Protein AF-0000000079572012 (afdb_homodimer)

Secondary structure (DSSP, 8-state):
----HHHHHHHHHHS--SSS-HHHHHHHHHHHHHHTT-EEEEE-SSTT--EEEEEES-SSPEEEEEE-------GGG-SS-TTS-EEETTEEESTTTTTTHHHHHHHHHHHHHHHTS----S-EEEEEES-GGGTSHHHHT--GGGS--SS-EEE--SSTT-BB-EE-EEEEEEEEEE-B--BTT-GGGSB-HHHHHHHHHHHHHH-----EETTTEE-EEEEEEEEE-S-TTB--SEEEEEEEEEE-TTS-HHHHHHHHHHHH-TTEEEEEEEEE--EE--TT-HHHHHHHHHHHHTT---PBPPPBSS--THHHHHHHS-SSSS---EEE--SS-GGGTTSTT-EEEHHHHHHHHHHHHHHHHHHH-TT--TT-/----HHHHHHHHHHS--SSS-HHHHHHHHHHHHHHTT-EEEEE-SSTT--EEEEEESSSSPEEEEEE-------GGG-SS-TTS-EEETTEEESTTTTTTHHHHHHHHHHHHHHHTS----S-EEEEEES-GGGTSHHHHT--GGGS--SS-EEE--SSTT-BB-EE-EEEEEEEEEE-B--BTT-GGGSB-HHHHHHHHHHHHHH-----EETTTEE-EEEEEEEEE-S-TTB--SEEEEEEEEEE-TTS-HHHHHHHHHHHH-TTEEEEEEEEE--EE--TT-HHHHHHHHHHHHTT---PBPPPBSS--THHHHHHHS-SSSS---EEE--SS-GGGTTSTT-EEEHHHHHHHHHHHHHHHHHHH-TT--TT-

Nearest PDB structures (foldseek):
  7rsf-assembly1_B  TM=7.146E-01  e=9.941E-35  Escherichia coli str. K-12 substr. MG1655
  4ppz-assembly1_A  TM=7.597E-01  e=2.375E-30  Neisseria meningitidis MC58
  7lgp-assembly1_A  TM=7.497E-01  e=2.101E-30  Shigella flexneri 2a str. 301
  3ct9-assembly1_B  TM=7.356E-01  e=4.022E-28  Bacteroides thetaiotaomicron VPI-5482
  3ct9-assembly1_A  TM=7.035E-01  e=1.640E-27  Bacteroides thetaiotaomicron VPI-5482

Radius of gyration: 33.79 Å; Cα contacts (8 Å, |Δi|>4): 2043; chains: 2; bounding box: 50×104×69 Å

InterPro domains:
  IPR001261 ArgE/DapE/ACY1/CPG2/YscS, conserved site [PS00759] (97-135)
  IPR002933 Peptidase M20 [PF01546] (64-364)
  IPR011650 Peptidase M20, dimerisation domain [PF07687] (166-266)
  IPR036264 Bacterial exopeptidase dimerisation domain [SSF55031] (168-267)
  IPR050072 Peptidase M20A family, bacterial cell wall biosynthesis [PTHR43808] (4-369)

Organism: NCBI:txid1891644

Structure (mmCIF, N/CA/C/O backbone):
data_AF-0000000079572012-model_v1
#
loop_
_entity.id
_entity.type
_entity.pdbx_description
1 polymer 'M20/M25/M40 family metallo-hydrolase'
#
loop_
_atom_site.group_PDB
_atom_site.id
_atom_site.type_symbol
_atom_site.label_atom_id
_atom_site.label_alt_id
_atom_site.label_comp_id
_atom_site.label_asym_id
_atom_site.label_entity_id
_atom_site.label_seq_id
_atom_site.pdbx_PDB_ins_code
_atom_site.Cartn_x
_atom_site.Cartn_y
_atom_site.Cartn_z
_atom_site.occupancy
_atom_site.B_iso_or_equiv
_atom_site.auth_seq_id
_atom_site.auth_comp_id
_atom_site.auth_asym_id
_atom_site.auth_atom_id
_atom_site.pdbx_PDB_model_num
ATOM 1 N N . MET A 1 1 ? 21.859 42.938 5.273 1 50.53 1 MET A N 1
ATOM 2 C CA . MET A 1 1 ? 21.109 43.281 4.066 1 50.53 1 MET A CA 1
ATOM 3 C C . MET A 1 1 ? 19.688 42.719 4.148 1 50.53 1 MET A C 1
ATOM 5 O O . MET A 1 1 ? 19.453 41.656 4.707 1 50.53 1 MET A O 1
ATOM 9 N N . ALA A 1 2 ? 18.734 43.594 3.842 1 71.25 2 ALA A N 1
ATOM 10 C CA . ALA A 1 2 ? 17.312 43.25 3.957 1 71.25 2 ALA A CA 1
ATOM 11 C C . ALA A 1 2 ? 16.953 42.125 2.998 1 71.25 2 ALA A C 1
ATOM 13 O O . ALA A 1 2 ? 17.281 42.156 1.811 1 71.25 2 ALA A O 1
ATOM 14 N N . VAL A 1 3 ? 16.594 40.938 3.553 1 88.5 3 VAL A N 1
ATOM 15 C CA . VAL A 1 3 ? 16.25 39.781 2.736 1 88.5 3 VAL A CA 1
ATOM 16 C C . VAL A 1 3 ? 14.883 40 2.09 1 88.5 3 VAL A C 1
ATOM 18 O O . VAL A 1 3 ? 13.922 40.375 2.764 1 88.5 3 VAL A O 1
ATOM 21 N N . ASP A 1 4 ? 14.836 39.969 0.801 1 96.81 4 ASP A N 1
ATOM 22 C CA . ASP A 1 4 ? 13.57 40.031 0.081 1 96.81 4 ASP A CA 1
ATOM 23 C C . ASP A 1 4 ? 12.703 38.812 0.362 1 96.81 4 ASP A C 1
ATOM 25 O O . ASP A 1 4 ? 13.156 37.688 0.217 1 96.81 4 ASP A O 1
ATOM 29 N N . VAL A 1 5 ? 11.5 39.094 0.766 1 98.5 5 VAL A N 1
ATOM 30 C CA . VAL A 1 5 ? 10.648 38.031 1.245 1 98.5 5 VAL A CA 1
ATOM 31 C C . VAL A 1 5 ? 10.359 37.031 0.105 1 98.5 5 VAL A C 1
ATOM 33 O O . VAL A 1 5 ? 10.25 35.844 0.326 1 98.5 5 VAL A O 1
ATOM 36 N N . VAL A 1 6 ? 10.227 37.5 -1.101 1 98.62 6 VAL A N 1
ATOM 37 C CA . VAL A 1 6 ? 9.953 36.656 -2.254 1 98.62 6 VAL A CA 1
ATOM 38 C C . VAL A 1 6 ? 11.164 35.781 -2.541 1 98.62 6 VAL A C 1
ATOM 40 O O . VAL A 1 6 ? 11.016 34.594 -2.848 1 98.62 6 VAL A O 1
ATOM 43 N N . GLU A 1 7 ? 12.32 36.344 -2.432 1 98.12 7 GLU A N 1
ATOM 44 C CA . GLU A 1 7 ? 13.555 35.562 -2.615 1 98.12 7 GLU A CA 1
ATOM 45 C C . GLU A 1 7 ? 13.703 34.5 -1.547 1 98.12 7 GLU A C 1
ATOM 47 O O . GLU A 1 7 ? 14.078 33.344 -1.852 1 98.12 7 GLU A O 1
ATOM 52 N N . LEU A 1 8 ? 13.422 34.844 -0.359 1 98.62 8 LEU A N 1
ATOM 53 C CA . LEU A 1 8 ? 13.539 33.875 0.726 1 98.62 8 LEU A CA 1
ATOM 54 C C . LEU A 1 8 ? 12.555 32.75 0.535 1 98.62 8 LEU A C 1
ATOM 56 O O . LEU A 1 8 ? 12.906 31.578 0.714 1 98.62 8 LEU A O 1
ATOM 60 N N . LEU A 1 9 ? 11.289 33.125 0.203 1 98.81 9 LEU A N 1
ATOM 61 C CA . LEU A 1 9 ? 10.297 32.062 -0.032 1 98.81 9 LEU A CA 1
ATOM 62 C C . LEU A 1 9 ? 10.75 31.125 -1.14 1 98.81 9 LEU A C 1
ATOM 64 O O . LEU A 1 9 ? 10.594 29.906 -1.022 1 98.81 9 LEU A O 1
ATOM 68 N N . SER A 1 10 ? 11.305 31.672 -2.201 1 98.62 10 SER A N 1
ATOM 69 C CA . SER A 1 10 ? 11.797 30.859 -3.311 1 98.62 10 SER A CA 1
ATOM 70 C C . SER A 1 10 ? 12.891 29.906 -2.852 1 98.62 10 SER A C 1
ATOM 72 O O . SER A 1 10 ? 12.922 28.734 -3.266 1 98.62 10 SER A O 1
ATOM 74 N N . GLU A 1 11 ? 13.758 30.375 -1.994 1 98.31 11 GLU A N 1
ATOM 75 C CA . GLU A 1 11 ? 14.812 29.531 -1.436 1 98.31 11 GLU A CA 1
ATOM 76 C C . GLU A 1 11 ? 14.227 28.406 -0.6 1 98.31 11 GLU A C 1
ATOM 78 O O . GLU A 1 11 ? 14.68 27.266 -0.689 1 98.31 11 GLU A O 1
ATOM 83 N N . LEU A 1 12 ? 13.25 28.75 0.186 1 98.75 12 LEU A N 1
ATOM 84 C CA . LEU A 1 12 ? 12.648 27.766 1.068 1 98.75 12 LEU A CA 1
ATOM 85 C C . LEU A 1 12 ? 11.914 26.688 0.265 1 98.75 12 LEU A C 1
ATOM 87 O O . LEU A 1 12 ? 11.961 25.516 0.614 1 98.75 12 LEU A O 1
ATOM 91 N N . ILE A 1 13 ? 11.258 27.078 -0.828 1 98.69 13 ILE A N 1
ATOM 92 C CA . ILE A 1 13 ? 10.508 26.156 -1.677 1 98.69 13 ILE A CA 1
ATOM 93 C C . ILE A 1 13 ? 11.469 25.219 -2.393 1 98.69 13 ILE A C 1
ATOM 95 O O . ILE A 1 13 ? 11.164 24.047 -2.602 1 98.69 13 ILE A O 1
ATOM 99 N N . ALA A 1 14 ? 12.633 25.656 -2.701 1 98.44 14 ALA A N 1
ATOM 100 C CA . ALA A 1 14 ? 13.609 24.891 -3.473 1 98.44 14 ALA A CA 1
ATOM 101 C C . ALA A 1 14 ? 14.086 23.672 -2.693 1 98.44 14 ALA A C 1
ATOM 103 O O . ALA A 1 14 ? 14.57 22.703 -3.283 1 98.44 14 ALA A O 1
ATOM 104 N N . ALA A 1 15 ? 13.938 23.719 -1.351 1 97.62 15 ALA A N 1
ATOM 105 C CA . ALA A 1 15 ? 14.328 22.594 -0.517 1 97.62 15 ALA A CA 1
ATOM 106 C C . ALA A 1 15 ? 13.203 21.578 -0.409 1 97.62 15 ALA A C 1
ATOM 108 O O . ALA A 1 15 ? 12.102 21.906 0.039 1 97.62 15 ALA A O 1
ATOM 109 N N . ASP A 1 16 ? 13.484 20.375 -0.89 1 97 16 ASP A N 1
ATOM 110 C CA . ASP A 1 16 ? 12.539 19.281 -0.707 1 97 16 ASP A CA 1
ATOM 111 C C . ASP A 1 16 ? 12.578 18.75 0.726 1 97 16 ASP A C 1
ATOM 113 O O . ASP A 1 16 ? 13.484 18 1.089 1 97 16 ASP A O 1
ATOM 117 N N . THR A 1 17 ? 11.562 19.125 1.509 1 98.31 17 THR A N 1
ATOM 118 C CA . THR A 1 17 ? 11.539 18.75 2.918 1 98.31 17 THR A CA 1
ATOM 119 C C . THR A 1 17 ? 10.406 17.766 3.197 1 98.31 17 THR A C 1
ATOM 121 O O . THR A 1 17 ? 9.773 17.828 4.254 1 98.31 17 THR A O 1
ATOM 124 N N . VAL A 1 18 ? 10 16.922 2.281 1 97.62 18 VAL A N 1
ATOM 125 C CA . VAL A 1 18 ? 9.047 15.836 2.498 1 97.62 18 VAL A CA 1
ATOM 126 C C . VAL A 1 18 ? 9.641 14.812 3.461 1 97.62 18 VAL A C 1
ATOM 128 O O . VAL A 1 18 ? 10.312 13.867 3.035 1 97.62 18 VAL A O 1
ATOM 131 N N . GLY A 1 19 ? 9.375 14.977 4.68 1 93.5 19 GLY A N 1
ATOM 132 C CA . GLY A 1 19 ? 9.844 14.047 5.699 1 93.5 19 GLY A CA 1
ATOM 133 C C . GLY A 1 19 ? 11.352 14.062 5.883 1 93.5 19 GLY A C 1
ATOM 134 O O . GLY A 1 19 ? 11.938 13.078 6.332 1 93.5 19 GLY A O 1
ATOM 135 N N . LYS A 1 20 ? 11.992 15.094 5.547 1 96.31 20 LYS A N 1
ATOM 136 C CA . LYS A 1 20 ? 13.445 15.203 5.625 1 96.31 20 LYS A CA 1
ATOM 137 C C . LYS A 1 20 ? 13.898 16.641 5.383 1 96.31 20 LYS A C 1
ATOM 139 O O . LYS A 1 20 ? 13.094 17.5 5.008 1 96.31 20 LYS A O 1
ATOM 144 N N . GLY A 1 21 ? 15.156 16.969 5.672 1 96.75 21 GLY A N 1
ATOM 145 C CA . GLY A 1 21 ? 15.852 18.125 5.145 1 96.75 21 GLY A CA 1
ATOM 146 C C . GLY A 1 21 ? 15.492 19.422 5.859 1 96.75 21 GLY A C 1
ATOM 147 O O . GLY A 1 21 ? 15.953 20.5 5.473 1 96.75 21 GLY A O 1
ATOM 148 N N . GLU A 1 22 ? 14.711 19.406 6.934 1 98.19 22 GLU A N 1
ATOM 149 C CA . GLU A 1 22 ? 14.289 20.625 7.613 1 98.19 22 GLU A CA 1
ATOM 150 C C . GLU A 1 22 ? 15.484 21.359 8.227 1 98.19 22 GLU A C 1
ATOM 152 O O . GLU A 1 22 ? 15.445 22.578 8.414 1 98.19 22 GLU A O 1
ATOM 157 N N . ARG A 1 23 ? 16.578 20.656 8.523 1 98.19 23 ARG A N 1
ATOM 158 C CA . ARG A 1 23 ? 17.75 21.281 9.109 1 98.19 23 ARG A CA 1
ATOM 159 C C . ARG A 1 23 ? 18.281 22.391 8.227 1 98.19 23 ARG A C 1
ATOM 161 O O . ARG A 1 23 ? 18.609 23.484 8.711 1 98.19 23 ARG A O 1
ATOM 168 N N . GLU A 1 24 ? 18.391 22.125 6.965 1 98.06 24 GLU A N 1
ATOM 169 C CA . GLU A 1 24 ? 18.938 23.109 6.035 1 98.06 24 GLU A CA 1
ATOM 170 C C . GLU A 1 24 ? 18.125 24.406 6.078 1 98.06 24 GLU A C 1
ATOM 172 O O . GLU A 1 24 ? 18.703 25.5 6.059 1 98.06 24 GLU A O 1
ATOM 177 N N . LEU A 1 25 ? 16.844 24.297 6.141 1 98.56 25 LEU A N 1
ATOM 178 C CA . LEU A 1 25 ? 15.977 25.469 6.203 1 98.56 25 LEU A CA 1
ATOM 179 C C . LEU A 1 25 ? 16.109 26.172 7.555 1 98.56 25 LEU A C 1
ATOM 181 O O . LEU A 1 25 ? 16.125 27.391 7.617 1 98.56 25 LEU A O 1
ATOM 185 N N . SER A 1 26 ? 16.156 25.375 8.602 1 98.69 26 SER A N 1
ATOM 186 C CA . SER A 1 26 ? 16.375 25.938 9.93 1 98.69 26 SER A CA 1
ATOM 187 C C . SER A 1 26 ? 17.656 26.75 9.977 1 98.69 26 SER A C 1
ATOM 189 O O . SER A 1 26 ? 17.672 27.859 10.516 1 98.69 26 SER A O 1
ATOM 191 N N . GLU A 1 27 ? 18.703 26.203 9.422 1 98.69 27 GLU A N 1
ATOM 192 C CA . GLU A 1 27 ? 20 26.875 9.422 1 98.69 27 GLU A CA 1
ATOM 193 C C . GLU A 1 27 ? 19.953 28.172 8.609 1 98.69 27 GLU A C 1
ATOM 195 O O . GLU A 1 27 ? 20.547 29.172 8.992 1 98.69 27 GLU A O 1
ATOM 200 N N . ARG A 1 28 ? 19.297 28.109 7.496 1 98.56 28 ARG A N 1
ATOM 201 C CA . ARG A 1 28 ? 19.172 29.312 6.668 1 98.56 28 ARG A CA 1
ATOM 202 C C . ARG A 1 28 ? 18.422 30.406 7.418 1 98.56 28 ARG A C 1
ATOM 204 O O . ARG A 1 28 ? 18.859 31.562 7.422 1 98.56 28 ARG A O 1
ATOM 211 N N . CYS A 1 29 ? 17.328 30.094 8.055 1 98.81 29 CYS A N 1
ATOM 212 C CA . CYS A 1 29 ? 16.562 31.047 8.836 1 98.81 29 CYS A CA 1
ATOM 213 C C . CYS A 1 29 ? 17.359 31.516 10.055 1 98.81 29 CYS A C 1
ATOM 215 O O . CYS A 1 29 ? 17.312 32.688 10.406 1 98.81 29 CYS A O 1
ATOM 217 N N . GLN A 1 30 ? 18.062 30.562 10.648 1 98.69 30 GLN A N 1
ATOM 218 C CA . GLN A 1 30 ? 18.922 30.891 11.781 1 98.69 30 GLN A CA 1
ATOM 219 C C . GLN A 1 30 ? 19.938 31.969 11.414 1 98.69 30 GLN A C 1
ATOM 221 O O . GLN A 1 30 ? 20.141 32.938 12.164 1 98.69 30 GLN A O 1
ATOM 226 N N . ALA A 1 31 ? 20.594 31.781 10.297 1 98.5 31 ALA A N 1
ATOM 227 C CA . ALA A 1 31 ? 21.594 32.719 9.844 1 98.5 31 ALA A CA 1
ATOM 228 C C . ALA A 1 31 ? 21.016 34.125 9.719 1 98.5 31 ALA A C 1
ATOM 230 O O . ALA A 1 31 ? 21.641 35.125 10.141 1 98.5 31 ALA A O 1
ATOM 231 N N . ILE A 1 32 ? 19.828 34.25 9.156 1 98.38 32 ILE A N 1
ATOM 232 C CA . ILE A 1 32 ? 19.172 35.531 8.969 1 98.38 32 ILE A CA 1
ATOM 233 C C . ILE A 1 32 ? 18.875 36.188 10.32 1 98.38 32 ILE A C 1
ATOM 235 O O . ILE A 1 32 ? 19.172 37.344 10.547 1 98.38 32 ILE A O 1
ATOM 239 N N . LEU A 1 33 ? 18.297 35.375 11.227 1 98.06 33 LEU A N 1
ATOM 240 C CA . LEU A 1 33 ? 17.844 35.906 12.516 1 98.06 33 LEU A CA 1
ATOM 241 C C . LEU A 1 33 ? 19.031 36.219 13.414 1 98.06 33 LEU A C 1
ATOM 243 O O . LEU A 1 33 ? 19.016 37.219 14.141 1 98.06 33 LEU A O 1
ATOM 247 N N . THR A 1 34 ? 20.047 35.375 13.367 1 97.25 34 THR A N 1
ATOM 248 C CA . THR A 1 34 ? 21.25 35.625 14.148 1 97.25 34 THR A CA 1
ATOM 249 C C . THR A 1 34 ? 21.938 36.906 13.68 1 97.25 34 THR A C 1
ATOM 251 O O . THR A 1 34 ? 22.406 37.688 14.5 1 97.25 34 THR A O 1
ATOM 254 N N . GLU A 1 35 ? 22.078 37.031 12.406 1 96.5 35 GLU A N 1
ATOM 255 C CA . GLU A 1 35 ? 22.672 38.25 11.852 1 96.5 35 GLU A CA 1
ATOM 256 C C . GLU A 1 35 ? 21.906 39.5 12.297 1 96.5 35 GLU A C 1
ATOM 258 O O . GLU A 1 35 ? 22.5 40.562 12.492 1 96.5 35 GLU A O 1
ATOM 263 N N . ALA A 1 36 ? 20.641 39.344 12.555 1 95.38 36 ALA A N 1
ATOM 264 C CA . ALA A 1 36 ? 19.781 40.469 12.969 1 95.38 36 ALA A CA 1
ATOM 265 C C . ALA A 1 36 ? 19.891 40.719 14.469 1 95.38 36 ALA A C 1
ATOM 267 O O . ALA A 1 36 ? 19.297 41.656 15 1 95.38 36 ALA A O 1
ATOM 268 N N . GLY A 1 37 ? 20.562 39.875 15.203 1 93.69 37 GLY A N 1
ATOM 269 C CA . GLY A 1 37 ? 20.844 40.125 16.609 1 93.69 37 GLY A CA 1
ATOM 270 C C . GLY A 1 37 ? 20.109 39.188 17.547 1 93.69 37 GLY A C 1
ATOM 271 O O . GLY A 1 37 ? 20.156 39.344 18.766 1 93.69 37 GLY A O 1
ATOM 272 N N . MET A 1 38 ? 19.453 38.188 17.047 1 95.88 38 MET A N 1
ATOM 273 C CA . MET A 1 38 ? 18.75 37.219 17.906 1 95.88 38 MET A CA 1
ATOM 274 C C . MET A 1 38 ? 19.688 36.125 18.406 1 95.88 38 MET A C 1
ATOM 276 O O . MET A 1 38 ? 20.609 35.719 17.688 1 95.88 38 MET A O 1
ATOM 280 N N . GLN A 1 39 ? 19.391 35.719 19.609 1 96.12 39 GLN A N 1
ATOM 281 C CA . GLN A 1 39 ? 20 34.469 20.078 1 96.12 39 GLN A CA 1
ATOM 282 C C . GLN A 1 39 ? 19.25 33.25 19.531 1 96.12 39 GLN A C 1
ATOM 284 O O . GLN A 1 39 ? 18.016 33.219 19.562 1 96.12 39 GLN A O 1
ATOM 289 N N . SER A 1 40 ? 20.016 32.375 18.953 1 97.5 40 SER A N 1
ATOM 290 C CA . SER A 1 40 ? 19.328 31.266 18.281 1 97.5 40 SER A CA 1
ATOM 291 C C . SER A 1 40 ? 20 29.922 18.594 1 97.5 40 SER A C 1
ATOM 293 O O . SER A 1 40 ? 21.188 29.891 18.906 1 97.5 40 SER A O 1
ATOM 295 N N . SER A 1 41 ? 19.25 28.891 18.562 1 97.88 41 SER A N 1
ATOM 296 C CA . SER A 1 41 ? 19.734 27.531 18.734 1 97.88 41 SER A CA 1
ATOM 297 C C . SER A 1 41 ? 18.906 26.547 17.891 1 97.88 41 SER A C 1
ATOM 299 O O . SER A 1 41 ? 17.734 26.797 17.609 1 97.88 41 SER A O 1
ATOM 301 N N . LEU A 1 42 ? 19.562 25.516 17.469 1 98.19 42 LEU A N 1
ATOM 302 C CA . LEU A 1 42 ? 18.875 24.406 16.812 1 98.19 42 LEU A CA 1
ATOM 303 C C . LEU A 1 42 ? 18.453 23.344 17.828 1 98.19 42 LEU A C 1
ATOM 305 O O . LEU A 1 42 ? 19.203 23.031 18.75 1 98.19 42 LEU A O 1
ATOM 309 N N . VAL A 1 43 ? 17.25 22.922 17.688 1 98.19 43 VAL A N 1
ATOM 310 C CA . VAL A 1 43 ? 16.719 21.875 18.547 1 98.19 43 VAL A CA 1
ATOM 311 C C . VAL A 1 43 ? 16.578 20.578 17.75 1 98.19 43 VAL A C 1
ATOM 313 O O . VAL A 1 43 ? 15.93 20.562 16.688 1 98.19 43 VAL A O 1
ATOM 316 N N . GLU A 1 44 ? 17.109 19.516 18.219 1 95 44 GLU A N 1
ATOM 317 C CA . GLU A 1 44 ? 17.109 18.25 17.5 1 95 44 GLU A CA 1
ATOM 318 C C . GLU A 1 44 ? 15.742 17.578 17.547 1 95 44 GLU A C 1
ATOM 320 O O . GLU A 1 44 ? 15.062 17.609 18.578 1 95 44 GLU A O 1
ATOM 325 N N . PHE A 1 45 ? 15.195 17.031 16.516 1 96.06 45 PHE A N 1
ATOM 326 C CA . PHE A 1 45 ? 14.039 16.156 16.375 1 96.06 45 PHE A CA 1
ATOM 327 C C . PHE A 1 45 ? 14.453 14.797 15.836 1 96.06 45 PHE A C 1
ATOM 329 O O . PHE A 1 45 ? 14.539 13.828 16.594 1 96.06 45 PHE A O 1
ATOM 336 N N . GLU A 1 46 ? 14.898 14.672 14.664 1 97 46 GLU A N 1
ATOM 337 C CA . GLU A 1 46 ? 15.539 13.562 13.969 1 97 46 GLU A CA 1
ATOM 338 C C . GLU A 1 46 ? 16.75 14.031 13.164 1 97 46 GLU A C 1
ATOM 340 O O . GLU A 1 46 ? 16.891 15.227 12.891 1 97 46 GLU A O 1
ATOM 345 N N . PRO A 1 47 ? 17.672 13.047 12.82 1 96.94 47 PRO A N 1
ATOM 346 C CA . PRO A 1 47 ? 18.812 13.461 12.016 1 96.94 47 PRO A CA 1
ATOM 347 C C . PRO A 1 47 ? 18.422 14.195 10.742 1 96.94 47 PRO A C 1
ATOM 349 O O . PRO A 1 47 ? 17.688 13.641 9.914 1 96.94 47 PRO A O 1
ATOM 352 N N . GLY A 1 48 ? 18.859 15.375 10.617 1 97.69 48 GLY A N 1
ATOM 353 C CA . GLY A 1 48 ? 18.594 16.156 9.422 1 97.69 48 GLY A CA 1
ATOM 354 C C . GLY A 1 48 ? 17.281 16.922 9.484 1 97.69 48 GLY A C 1
ATOM 355 O O . GLY A 1 48 ? 16.875 17.562 8.516 1 97.69 48 GLY A O 1
ATOM 356 N N . ARG A 1 49 ? 16.625 16.844 10.633 1 98.25 49 ARG A N 1
ATOM 357 C CA . ARG A 1 49 ? 15.32 17.484 10.789 1 98.25 49 ARG A CA 1
ATOM 358 C C . ARG A 1 49 ? 15.289 18.359 12.039 1 98.25 49 ARG A C 1
ATOM 360 O O . ARG A 1 49 ? 14.352 18.266 12.836 1 98.25 49 ARG A O 1
ATOM 367 N N . GLU A 1 50 ? 16.312 19.172 12.258 1 98 50 GLU A N 1
ATOM 368 C CA . GLU A 1 50 ? 16.438 20.078 13.398 1 98 50 GLU A CA 1
ATOM 369 C C . GLU A 1 50 ? 15.445 21.234 13.297 1 98 50 GLU A C 1
ATOM 371 O O . GLU A 1 50 ? 15.102 21.656 12.195 1 98 50 GLU A O 1
ATOM 376 N N . GLN A 1 51 ? 15.016 21.641 14.43 1 98.69 51 GLN A N 1
ATOM 377 C CA . GLN A 1 51 ? 14.102 22.766 14.586 1 98.69 51 GLN A CA 1
ATOM 378 C C . GLN A 1 51 ? 14.844 24.016 15.047 1 98.69 51 GLN A C 1
ATOM 380 O O . GLN A 1 51 ? 16.031 23.953 15.414 1 98.69 51 GLN A O 1
ATOM 385 N N . LEU A 1 52 ? 14.297 25.234 14.898 1 98.88 52 LEU A N 1
ATOM 386 C CA . LEU A 1 52 ? 14.969 26.484 15.227 1 98.88 52 LEU A CA 1
ATOM 387 C C . LEU A 1 52 ? 14.219 27.234 16.328 1 98.88 52 LEU A C 1
ATOM 389 O O . LEU A 1 52 ? 13 27.375 16.25 1 98.88 52 LEU A O 1
ATOM 393 N N . VAL A 1 53 ? 14.883 27.609 17.344 1 98.81 53 VAL A N 1
ATOM 394 C CA . VAL A 1 53 ? 14.391 28.562 18.328 1 98.81 53 VAL A CA 1
ATOM 395 C C . VAL A 1 53 ? 15.289 29.797 18.344 1 98.81 53 VAL A C 1
ATOM 397 O O . VAL A 1 53 ? 16.516 29.688 18.469 1 98.81 53 VAL A O 1
ATOM 400 N N . ALA A 1 54 ? 14.75 30.984 18.188 1 98.5 54 ALA A N 1
ATOM 401 C CA . ALA A 1 54 ? 15.469 32.25 18.234 1 98.5 54 ALA A CA 1
ATOM 402 C C . ALA A 1 54 ? 14.734 33.25 19.109 1 98.5 54 ALA A C 1
ATOM 404 O O . ALA A 1 54 ? 13.508 33.344 19.094 1 98.5 54 ALA A O 1
ATOM 405 N N . THR A 1 55 ? 15.453 34 19.844 1 96.38 55 THR A N 1
ATOM 406 C CA . THR A 1 55 ? 14.82 34.906 20.781 1 96.38 55 THR A CA 1
ATOM 407 C C . THR A 1 55 ? 15.562 36.25 20.812 1 96.38 55 THR A C 1
ATOM 409 O O . THR A 1 55 ? 16.75 36.312 20.5 1 96.38 55 THR A O 1
ATOM 412 N N . VAL A 1 56 ? 14.828 37.281 21.156 1 94.25 56 VAL A N 1
ATOM 413 C CA . VAL A 1 56 ? 15.398 38.594 21.469 1 94.25 56 VAL A CA 1
ATOM 414 C C . VAL A 1 56 ? 14.523 39.281 22.5 1 94.25 56 VAL A C 1
ATOM 416 O O . VAL A 1 56 ? 13.305 39.094 22.547 1 94.25 56 VAL A O 1
ATOM 419 N N . GLY A 1 57 ? 15.125 40.031 23.375 1 90.5 57 GLY A N 1
ATOM 420 C CA . GLY A 1 57 ? 14.383 40.875 24.297 1 90.5 57 GLY A CA 1
ATOM 421 C C . GLY A 1 57 ? 13.969 40.125 25.562 1 90.5 57 GLY A C 1
ATOM 422 O O . GLY A 1 57 ? 14.734 39.312 26.094 1 90.5 57 GLY A O 1
ATOM 423 N N . GLY A 1 58 ? 12.734 40.406 26.062 1 86.56 58 GLY A N 1
ATOM 424 C CA . GLY A 1 58 ? 12.289 40 27.391 1 86.56 58 GLY A CA 1
ATOM 425 C C . GLY A 1 58 ? 11.898 38.562 27.484 1 86.56 58 GLY A C 1
ATOM 426 O O . GLY A 1 58 ? 12.148 37.781 26.578 1 86.56 58 GLY A O 1
ATOM 427 N N . ASP A 1 59 ? 11.234 38.281 28.688 1 88.31 59 ASP A N 1
ATOM 428 C CA . ASP A 1 59 ? 11.102 36.875 29.078 1 88.31 59 ASP A CA 1
ATOM 429 C C . ASP A 1 59 ? 9.711 36.344 28.734 1 88.31 59 ASP A C 1
ATOM 431 O O . ASP A 1 59 ? 9.477 35.125 28.781 1 88.31 59 ASP A O 1
ATOM 435 N N . GLU A 1 60 ? 8.742 37.094 28.422 1 93.19 60 GLU A N 1
ATOM 436 C CA . GLU A 1 60 ? 7.414 36.656 28 1 93.19 60 GLU A CA 1
ATOM 437 C C . GLU A 1 60 ? 7.137 37.094 26.547 1 93.19 60 GLU A C 1
ATOM 439 O O . GLU A 1 60 ? 6.223 37.875 26.281 1 93.19 60 GLU A O 1
ATOM 444 N N . PRO A 1 61 ? 7.879 36.438 25.719 1 96.06 61 PRO A N 1
ATOM 445 C CA . PRO A 1 61 ? 7.902 36.906 24.328 1 96.06 61 PRO A CA 1
ATOM 446 C C . PRO A 1 61 ? 6.641 36.531 23.547 1 96.06 61 PRO A C 1
ATOM 448 O O . PRO A 1 61 ? 5.984 35.531 23.875 1 96.06 61 PRO A O 1
ATOM 451 N N . LEU A 1 62 ? 6.281 37.406 22.578 1 97.19 62 LEU A N 1
ATOM 452 C CA . LEU A 1 62 ? 5.449 36.938 21.484 1 97.19 62 LEU A CA 1
ATOM 453 C C . LEU A 1 62 ? 6.184 35.875 20.656 1 97.19 62 LEU A C 1
ATOM 455 O O . LEU A 1 62 ? 7.27 36.156 20.125 1 97.19 62 LEU A O 1
ATOM 459 N N . THR A 1 63 ? 5.605 34.719 20.609 1 98.62 63 THR A N 1
ATOM 460 C CA . THR A 1 63 ? 6.199 33.656 19.812 1 98.62 63 THR A CA 1
ATOM 461 C C . THR A 1 63 ? 5.547 33.562 18.438 1 98.62 63 THR A C 1
ATOM 463 O O . THR A 1 63 ? 4.32 33.531 18.328 1 98.62 63 THR A O 1
ATOM 466 N N . LEU A 1 64 ? 6.312 33.656 17.375 1 98.88 64 LEU A N 1
ATOM 467 C CA . LEU A 1 64 ? 5.871 33.375 16.016 1 98.88 64 LEU A CA 1
ATOM 468 C C . LEU A 1 64 ? 6.395 32 15.562 1 98.88 64 LEU A C 1
ATOM 470 O O . LEU A 1 64 ? 7.551 31.672 15.812 1 98.88 64 LEU A O 1
ATOM 474 N N . THR A 1 65 ? 5.492 31.219 14.906 1 98.94 65 THR A N 1
ATOM 475 C CA . THR A 1 65 ? 5.914 29.875 14.547 1 98.94 65 THR A CA 1
ATOM 476 C C . THR A 1 65 ? 5.438 29.516 13.141 1 98.94 65 THR A C 1
ATOM 478 O O . THR A 1 65 ? 4.52 30.141 12.609 1 98.94 65 THR A O 1
ATOM 481 N N . GLY A 1 66 ? 6.051 28.547 12.57 1 98.88 66 GLY A N 1
ATOM 482 C CA . GLY A 1 66 ? 5.738 27.875 11.328 1 98.88 66 GLY A CA 1
ATOM 483 C C . GLY A 1 66 ? 6.512 26.578 11.141 1 98.88 66 GLY A C 1
ATOM 484 O O . GLY A 1 66 ? 7.539 26.359 11.797 1 98.88 66 GLY A O 1
ATOM 485 N N . HIS A 1 67 ? 6 25.703 10.312 1 98.88 67 HIS A N 1
ATOM 486 C CA . HIS A 1 67 ? 6.707 24.453 10.094 1 98.88 67 HIS A CA 1
ATOM 487 C C . HIS A 1 67 ? 7.418 24.438 8.75 1 98.88 67 HIS A C 1
ATOM 489 O O . HIS A 1 67 ? 7.031 25.172 7.832 1 98.88 67 HIS A O 1
ATOM 495 N N . LEU A 1 68 ? 8.43 23.578 8.688 1 98.81 68 LEU A N 1
ATOM 496 C CA . LEU A 1 68 ? 9.336 23.625 7.547 1 98.81 68 LEU A CA 1
ATOM 497 C C . LEU A 1 68 ? 9.109 22.422 6.629 1 98.81 68 LEU A C 1
ATOM 499 O O . LEU A 1 68 ? 9.586 22.406 5.492 1 98.81 68 LEU A O 1
ATOM 503 N N . ASP A 1 69 ? 8.414 21.375 7.105 1 98.75 69 ASP A N 1
ATOM 504 C CA . ASP A 1 69 ? 8.148 20.203 6.289 1 98.75 69 ASP A CA 1
ATOM 505 C C . ASP A 1 69 ? 6.949 20.422 5.371 1 98.75 69 ASP A C 1
ATOM 507 O O . ASP A 1 69 ? 6.148 21.328 5.594 1 98.75 69 ASP A O 1
ATOM 511 N N . VAL A 1 70 ? 6.93 19.656 4.301 1 98.56 70 VAL A N 1
ATOM 512 C CA . VAL A 1 70 ? 5.812 19.672 3.361 1 98.56 70 VAL A CA 1
ATOM 513 C C . VAL A 1 70 ? 5.336 18.25 3.096 1 98.56 70 VAL A C 1
ATOM 515 O O . VAL A 1 70 ? 5.98 17.281 3.516 1 98.56 70 VAL A O 1
ATOM 518 N N . VAL A 1 71 ? 4.184 18.078 2.486 1 98.5 71 VAL A N 1
ATOM 519 C CA . VAL A 1 71 ? 3.629 16.766 2.17 1 98.5 71 VAL A CA 1
ATOM 520 C C . VAL A 1 71 ? 4.164 16.297 0.82 1 98.5 71 VAL A C 1
ATOM 522 O O . VAL A 1 71 ? 4.68 17.094 0.035 1 98.5 71 VAL A O 1
ATOM 525 N N . PRO A 1 72 ? 4.051 15.008 0.543 1 97.56 72 PRO A N 1
ATOM 526 C CA . PRO A 1 72 ? 4.562 14.461 -0.714 1 97.56 72 PRO A CA 1
ATOM 527 C C . PRO A 1 72 ? 3.875 15.055 -1.941 1 97.56 72 PRO A C 1
ATOM 529 O O . PRO A 1 72 ? 2.787 15.625 -1.827 1 97.56 72 PRO A O 1
ATOM 532 N N . VAL A 1 73 ? 4.578 14.938 -3.07 1 95.81 73 VAL A N 1
ATOM 533 C CA . VAL A 1 73 ? 4.07 15.445 -4.34 1 95.81 73 VAL A CA 1
ATOM 534 C C . VAL A 1 73 ? 4.02 14.32 -5.367 1 95.81 73 VAL A C 1
ATOM 536 O O . VAL A 1 73 ? 4.863 13.414 -5.352 1 95.81 73 VAL A O 1
ATOM 539 N N . ASN A 1 74 ? 2.984 14.344 -6.098 1 94 74 ASN A N 1
ATOM 540 C CA . ASN A 1 74 ? 2.992 13.617 -7.363 1 94 74 ASN A CA 1
ATOM 541 C C . ASN A 1 74 ? 3.367 14.531 -8.531 1 94 74 ASN A C 1
ATOM 543 O O . ASN A 1 74 ? 2.539 15.312 -9 1 94 74 ASN A O 1
ATOM 547 N N . ARG A 1 75 ? 4.551 14.352 -9.016 1 94.75 75 ARG A N 1
ATOM 548 C CA . ARG A 1 75 ? 5.109 15.273 -10 1 94.75 75 ARG A CA 1
ATOM 549 C C . ARG A 1 75 ? 4.277 15.289 -11.273 1 94.75 75 ARG A C 1
ATOM 551 O O . ARG A 1 75 ? 4.184 16.312 -11.945 1 94.75 75 ARG A O 1
ATOM 558 N N . ASP A 1 76 ? 3.631 14.258 -11.547 1 92.75 76 ASP A N 1
ATOM 559 C CA . ASP A 1 76 ? 2.854 14.148 -12.773 1 92.75 76 ASP A CA 1
ATOM 560 C C . ASP A 1 76 ? 1.662 15.102 -12.758 1 92.75 76 ASP A C 1
ATOM 562 O O . ASP A 1 76 ? 1.109 15.43 -13.812 1 92.75 76 ASP A O 1
ATOM 566 N N . ASP A 1 77 ? 1.299 15.531 -11.586 1 94.81 77 ASP A N 1
ATOM 567 C CA . ASP A 1 77 ? 0.135 16.406 -11.445 1 94.81 77 ASP A CA 1
ATOM 568 C C . ASP A 1 77 ? 0.539 17.875 -11.508 1 94.81 77 ASP A C 1
ATOM 570 O O . ASP A 1 77 ? -0.318 18.766 -11.477 1 94.81 77 ASP A O 1
ATOM 574 N N . TRP A 1 78 ? 1.816 18.156 -11.57 1 97.25 78 TRP A N 1
ATOM 575 C CA . TRP A 1 78 ? 2.326 19.531 -11.531 1 97.25 78 TRP A CA 1
ATOM 576 C C . TRP A 1 78 ? 2.68 20.016 -12.93 1 97.25 78 TRP A C 1
ATOM 578 O O . TRP A 1 78 ? 3.145 19.234 -13.766 1 97.25 78 TRP A O 1
ATOM 588 N N . ASN A 1 79 ? 2.424 21.266 -13.141 1 97.38 79 ASN A N 1
ATOM 589 C CA . ASN A 1 79 ? 2.756 21.891 -14.414 1 97.38 79 ASN A CA 1
ATOM 590 C C . ASN A 1 79 ? 4.25 22.188 -14.523 1 97.38 79 ASN A C 1
ATOM 592 O O . ASN A 1 79 ? 4.777 22.344 -15.625 1 97.38 79 ASN A O 1
ATOM 596 N N . SER A 1 80 ? 4.852 22.375 -13.398 1 96.88 80 SER A N 1
ATOM 597 C CA . SER A 1 80 ? 6.285 22.609 -13.273 1 96.88 80 SER A CA 1
ATOM 598 C C . SER A 1 80 ? 6.859 21.875 -12.062 1 96.88 80 SER A C 1
ATOM 600 O O . SER A 1 80 ? 6.117 21.266 -11.297 1 96.88 80 SER A O 1
ATOM 602 N N . ASP A 1 81 ? 8.164 21.906 -11.969 1 98.06 81 ASP A N 1
ATOM 603 C CA . ASP A 1 81 ? 8.797 21.25 -10.828 1 98.06 81 ASP A CA 1
ATOM 604 C C . ASP A 1 81 ? 8.289 21.812 -9.508 1 98.06 81 ASP A C 1
ATOM 606 O O . ASP A 1 81 ? 8.406 23.016 -9.266 1 98.06 81 ASP A O 1
ATOM 610 N N . PRO A 1 82 ? 7.723 20.984 -8.672 1 98.5 82 PRO A N 1
ATOM 611 C CA . PRO A 1 82 ? 7.141 21.453 -7.414 1 98.5 82 PRO A CA 1
ATOM 612 C C . PRO A 1 82 ? 8.164 22.141 -6.512 1 98.5 82 PRO A C 1
ATOM 614 O O . PRO A 1 82 ? 7.797 22.906 -5.617 1 98.5 82 PRO A O 1
ATOM 617 N N . PHE A 1 83 ? 9.438 21.922 -6.699 1 98.5 83 PHE A N 1
ATOM 618 C CA . PHE A 1 83 ? 10.469 22.438 -5.812 1 98.5 83 PHE A CA 1
ATOM 619 C C . PHE A 1 83 ? 11.312 23.5 -6.523 1 98.5 83 PHE A C 1
ATOM 621 O O . PHE A 1 83 ? 12.469 23.719 -6.16 1 98.5 83 PHE A O 1
ATOM 628 N N . GLU A 1 84 ? 10.781 24.047 -7.512 1 98.25 84 GLU A N 1
ATOM 629 C CA . GLU A 1 84 ? 11.266 25.234 -8.188 1 98.25 84 GLU A CA 1
ATOM 630 C C . GLU A 1 84 ? 10.18 26.312 -8.266 1 98.25 84 GLU A C 1
ATOM 632 O O . GLU A 1 84 ? 9.281 26.234 -9.109 1 98.25 84 GLU A O 1
ATOM 637 N N . ALA A 1 85 ? 10.359 27.328 -7.449 1 98.31 85 ALA A N 1
ATOM 638 C CA . ALA A 1 85 ? 9.352 28.375 -7.391 1 98.31 85 ALA A CA 1
ATOM 639 C C . ALA A 1 85 ? 9.203 29.078 -8.742 1 98.31 85 ALA A C 1
ATOM 641 O O . ALA A 1 85 ? 10.203 29.359 -9.406 1 98.31 85 ALA A O 1
ATOM 642 N N . THR A 1 86 ? 8.055 29.234 -9.117 1 98.25 86 THR A N 1
ATOM 643 C CA . THR A 1 86 ? 7.75 30.031 -10.305 1 98.25 86 THR A CA 1
ATOM 644 C C . THR A 1 86 ? 6.797 31.172 -9.961 1 98.25 86 THR A C 1
ATOM 646 O O . THR A 1 86 ? 5.941 31.031 -9.086 1 98.25 86 THR A O 1
ATOM 649 N N . ILE A 1 87 ? 7.004 32.281 -10.602 1 97.81 87 ILE A N 1
ATOM 650 C CA . ILE A 1 87 ? 6.145 33.438 -10.367 1 97.81 87 ILE A CA 1
ATOM 651 C C . ILE A 1 87 ? 5.402 33.812 -11.648 1 97.81 87 ILE A C 1
ATOM 653 O O . ILE A 1 87 ? 6.016 33.969 -12.711 1 97.81 87 ILE A O 1
ATOM 657 N N . ASP A 1 88 ? 4.188 33.844 -11.562 1 97.75 88 ASP A N 1
ATOM 658 C CA . ASP A 1 88 ? 3.301 34.281 -12.633 1 97.75 88 ASP A CA 1
ATOM 659 C C . ASP A 1 88 ? 2.305 35.312 -12.102 1 97.75 88 ASP A C 1
ATOM 661 O O . ASP A 1 88 ? 1.28 34.969 -11.523 1 97.75 88 ASP A O 1
ATOM 665 N N . GLY A 1 89 ? 2.584 36.656 -12.422 1 97.69 89 GLY A N 1
ATOM 666 C CA . GLY A 1 89 ? 1.762 37.688 -11.836 1 97.69 89 GLY A CA 1
ATOM 667 C C . GLY A 1 89 ? 1.834 37.719 -10.328 1 97.69 89 GLY A C 1
ATOM 668 O O . GLY A 1 89 ? 2.914 37.906 -9.75 1 97.69 89 GLY A O 1
ATOM 669 N N . ASP A 1 90 ? 0.711 37.469 -9.672 1 98.5 90 ASP A N 1
ATOM 670 C CA . ASP A 1 90 ? 0.624 37.562 -8.219 1 98.5 90 ASP A CA 1
ATOM 671 C C . ASP A 1 90 ? 0.757 36.156 -7.574 1 98.5 90 ASP A C 1
ATOM 673 O O . ASP A 1 90 ? 0.612 36.031 -6.355 1 98.5 90 ASP A O 1
ATOM 677 N N . LYS A 1 91 ? 1.028 35.188 -8.438 1 98.56 91 LYS A N 1
ATOM 678 C CA . LYS A 1 91 ? 1.062 33.812 -7.895 1 98.56 91 LYS A CA 1
ATOM 679 C C . LYS A 1 91 ? 2.484 33.281 -7.887 1 98.56 91 LYS A C 1
ATOM 681 O O . LYS A 1 91 ? 3.137 33.188 -8.93 1 98.56 91 LYS A O 1
ATOM 686 N N . LEU A 1 92 ? 2.951 33 -6.773 1 98.75 92 LEU A N 1
ATOM 687 C CA . LEU A 1 92 ? 4.176 32.219 -6.605 1 98.75 92 LEU A CA 1
ATOM 688 C C . LEU A 1 92 ? 3.859 30.75 -6.336 1 98.75 92 LEU A C 1
ATOM 690 O O . LEU A 1 92 ? 3.225 30.422 -5.332 1 98.75 92 LEU A O 1
ATOM 694 N N . THR A 1 93 ? 4.312 29.922 -7.289 1 98.75 93 THR A N 1
ATOM 695 C CA . THR A 1 93 ? 3.9 28.516 -7.273 1 98.75 93 THR A CA 1
ATOM 696 C C . THR A 1 93 ? 5.051 27.625 -6.82 1 98.75 93 THR A C 1
ATOM 698 O O . THR A 1 93 ? 6.195 27.828 -7.23 1 98.75 93 THR A O 1
ATOM 701 N N . GLY A 1 94 ? 4.742 26.672 -6.008 1 98.81 94 GLY A N 1
ATOM 702 C CA . GLY A 1 94 ? 5.648 25.656 -5.504 1 98.81 94 GLY A CA 1
ATOM 703 C C . GLY A 1 94 ? 5.113 24.938 -4.285 1 98.81 94 GLY A C 1
ATOM 704 O O . GLY A 1 94 ? 4.234 25.438 -3.586 1 98.81 94 GLY A O 1
ATOM 705 N N . ARG A 1 95 ? 5.605 23.703 -4.07 1 98.75 95 ARG A N 1
ATOM 706 C CA . ARG A 1 95 ? 5.18 22.984 -2.875 1 98.75 95 ARG A CA 1
ATOM 707 C C . ARG A 1 95 ? 5.609 23.719 -1.609 1 98.75 95 ARG A C 1
ATOM 709 O O . ARG A 1 95 ? 6.789 24.016 -1.426 1 98.75 95 ARG A O 1
ATOM 716 N N . GLY A 1 96 ? 4.672 24.031 -0.753 1 98.56 96 GLY A N 1
ATOM 717 C CA . GLY A 1 96 ? 4.918 24.797 0.463 1 98.56 96 GLY A CA 1
ATOM 718 C C . GLY A 1 96 ? 4.637 26.281 0.307 1 98.56 96 GLY A C 1
ATOM 719 O O . GLY A 1 96 ? 4.672 27.031 1.284 1 98.56 96 GLY A O 1
ATOM 720 N N . ALA A 1 97 ? 4.289 26.703 -0.883 1 98.81 97 ALA A N 1
ATOM 721 C CA . ALA A 1 97 ? 4.043 28.125 -1.12 1 98.81 97 ALA A CA 1
ATOM 722 C C . ALA A 1 97 ? 2.932 28.656 -0.213 1 98.81 97 ALA A C 1
ATOM 724 O O . ALA A 1 97 ? 3.043 29.75 0.348 1 98.81 97 ALA A O 1
ATOM 725 N N . SER A 1 98 ? 1.925 27.859 -0.069 1 98.75 98 SER A N 1
ATOM 726 C CA . SER A 1 98 ? 0.834 28.25 0.82 1 98.75 98 SER A CA 1
ATOM 727 C C . SER A 1 98 ? 0.964 27.578 2.182 1 98.75 98 SER A C 1
ATOM 729 O O . SER A 1 98 ? 0.751 28.219 3.217 1 98.75 98 SER A O 1
ATOM 731 N N . ASP A 1 99 ? 1.375 26.391 2.342 1 98.44 99 ASP A N 1
ATOM 732 C CA . ASP A 1 99 ? 1.396 25.578 3.545 1 98.44 99 ASP A CA 1
ATOM 733 C C . ASP A 1 99 ? 2.795 25.016 3.805 1 98.44 99 ASP A C 1
ATOM 735 O O . ASP A 1 99 ? 3.133 23.938 3.334 1 98.44 99 ASP A O 1
ATOM 739 N N . MET A 1 100 ? 3.662 25.719 4.438 1 98.38 100 MET A N 1
ATOM 740 C CA . MET A 1 100 ? 3.363 27.094 4.832 1 98.38 100 MET A CA 1
ATOM 741 C C . MET A 1 100 ? 4.621 27.953 4.801 1 98.38 100 MET A C 1
ATOM 743 O O . MET A 1 100 ? 4.785 28.844 5.637 1 98.38 100 MET A O 1
ATOM 747 N N . LYS A 1 101 ? 5.473 27.625 3.818 1 98.81 101 LYS A N 1
ATOM 748 C CA . LYS A 1 101 ? 6.766 28.297 3.764 1 98.81 101 LYS A CA 1
ATOM 749 C C . LYS A 1 101 ? 6.602 29.781 3.477 1 98.81 101 LYS A C 1
ATOM 751 O O . LYS A 1 101 ? 7.492 30.578 3.773 1 98.81 101 LYS A O 1
ATOM 756 N N . SER A 1 102 ? 5.52 30.234 2.883 1 98.94 102 SER A N 1
ATOM 757 C CA . SER A 1 102 ? 5.23 31.656 2.758 1 98.94 102 SER A CA 1
ATOM 758 C C . SER A 1 102 ? 5.113 32.312 4.125 1 98.94 102 SER A C 1
ATOM 760 O O . SER A 1 102 ? 5.668 33.406 4.352 1 98.94 102 SER A O 1
ATOM 762 N N . GLY A 1 103 ? 4.348 31.672 5.02 1 98.94 103 GLY A N 1
ATOM 763 C CA . GLY A 1 103 ? 4.27 32.188 6.383 1 98.94 103 GLY A CA 1
ATOM 764 C C . GLY A 1 103 ? 5.617 32.25 7.074 1 98.94 103 GLY A C 1
ATOM 765 O O . GLY A 1 103 ? 5.926 33.219 7.75 1 98.94 103 GLY A O 1
ATOM 766 N N . VAL A 1 104 ? 6.438 31.219 6.891 1 98.94 104 VAL A N 1
ATOM 767 C CA . VAL A 1 104 ? 7.77 31.172 7.48 1 98.94 104 VAL A CA 1
ATOM 768 C C . VAL A 1 104 ? 8.617 32.312 6.938 1 98.94 104 VAL A C 1
ATOM 770 O O . VAL A 1 104 ? 9.266 33.031 7.703 1 98.94 104 VAL A O 1
ATOM 773 N N . ALA A 1 105 ? 8.617 32.5 5.645 1 98.94 105 ALA A N 1
ATOM 774 C CA . ALA A 1 105 ? 9.391 33.562 5.035 1 98.94 105 ALA A CA 1
ATOM 775 C C . ALA A 1 105 ? 8.969 34.938 5.586 1 98.94 105 ALA A C 1
ATOM 777 O O . ALA A 1 105 ? 9.812 35.75 5.941 1 98.94 105 ALA A O 1
ATOM 778 N N . ALA A 1 106 ? 7.684 35.156 5.66 1 98.88 106 ALA A N 1
ATOM 779 C CA . ALA A 1 106 ? 7.152 36.438 6.117 1 98.88 106 ALA A CA 1
ATOM 780 C C . ALA A 1 106 ? 7.57 36.719 7.555 1 98.88 106 ALA A C 1
ATOM 782 O O . ALA A 1 106 ? 8.016 37.812 7.871 1 98.88 106 ALA A O 1
ATOM 783 N N . LEU A 1 107 ? 7.41 35.688 8.438 1 98.69 107 LEU A N 1
ATOM 784 C CA . LEU A 1 107 ? 7.707 35.938 9.844 1 98.69 107 LEU A CA 1
ATOM 785 C C . LEU A 1 107 ? 9.211 36.125 10.055 1 98.69 107 LEU A C 1
ATOM 787 O O . LEU A 1 107 ? 9.625 36.938 10.891 1 98.69 107 LEU A O 1
ATOM 791 N N . VAL A 1 108 ? 10.055 35.406 9.312 1 98.81 108 VAL A N 1
ATOM 792 C CA . VAL A 1 108 ? 11.5 35.531 9.453 1 98.81 108 VAL A CA 1
ATOM 793 C C . VAL A 1 108 ? 11.938 36.938 9.039 1 98.81 108 VAL A C 1
ATOM 795 O O . VAL A 1 108 ? 12.711 37.594 9.75 1 98.81 108 VAL A O 1
ATOM 798 N N . VAL A 1 109 ? 11.445 37.438 7.918 1 98.69 109 VAL A N 1
ATOM 799 C CA . VAL A 1 109 ? 11.805 38.781 7.422 1 98.69 109 VAL A CA 1
ATOM 800 C C . VAL A 1 109 ? 11.344 39.844 8.414 1 98.69 109 VAL A C 1
ATOM 802 O O . VAL A 1 109 ? 12.117 40.719 8.789 1 98.69 109 VAL A O 1
ATOM 805 N N . ALA A 1 110 ? 10.094 39.75 8.852 1 97.94 110 ALA A N 1
ATOM 806 C CA . ALA A 1 110 ? 9.539 40.75 9.758 1 97.94 110 ALA A CA 1
ATOM 807 C C . ALA A 1 110 ? 10.297 40.781 11.086 1 97.94 110 ALA A C 1
ATOM 809 O O . ALA A 1 110 ? 10.617 41.844 11.609 1 97.94 110 ALA A O 1
ATOM 810 N N . VAL A 1 111 ? 10.57 39.625 11.625 1 97.31 111 VAL A N 1
ATOM 811 C CA . VAL A 1 111 ? 11.234 39.531 12.922 1 97.31 111 VAL A CA 1
ATOM 812 C C . VAL A 1 111 ? 12.672 40 12.805 1 97.31 111 VAL A C 1
ATOM 814 O O . VAL A 1 111 ? 13.188 40.688 13.703 1 97.31 111 VAL A O 1
ATOM 817 N N . ALA A 1 112 ? 13.344 39.594 11.727 1 97 112 ALA A N 1
ATOM 818 C CA . ALA A 1 112 ? 14.711 40.062 11.523 1 97 112 ALA A CA 1
ATOM 819 C C . ALA A 1 112 ? 14.766 41.594 11.492 1 97 112 ALA A C 1
ATOM 821 O O . ALA A 1 112 ? 15.656 42.188 12.102 1 97 112 ALA A O 1
ATOM 822 N N . GLU A 1 113 ? 13.859 42.188 10.758 1 95 113 GLU A N 1
ATOM 823 C CA . GLU A 1 113 ? 13.797 43.656 10.688 1 95 113 GLU A CA 1
ATOM 824 C C . GLU A 1 113 ? 13.57 44.25 12.07 1 95 113 GLU A C 1
ATOM 826 O O . GLU A 1 113 ? 14.18 45.281 12.422 1 95 113 GLU A O 1
ATOM 831 N N . HIS A 1 114 ? 12.68 43.625 12.781 1 92.88 114 HIS A N 1
ATOM 832 C CA . HIS A 1 114 ? 12.375 44.125 14.125 1 92.88 114 HIS A CA 1
ATOM 833 C C . HIS A 1 114 ? 13.586 44 15.039 1 92.88 114 HIS A C 1
ATOM 835 O O . HIS A 1 114 ? 13.914 44.938 15.773 1 92.88 114 HIS A O 1
ATOM 841 N N . ALA A 1 115 ? 14.227 42.906 15.023 1 92.69 115 ALA A N 1
ATOM 842 C CA . ALA A 1 115 ? 15.328 42.594 15.922 1 92.69 115 ALA A CA 1
ATOM 843 C C . ALA A 1 115 ? 16.547 43.469 15.641 1 92.69 115 ALA A C 1
ATOM 845 O O . ALA A 1 115 ? 17.375 43.688 16.531 1 92.69 115 ALA A O 1
ATOM 846 N N . ALA A 1 116 ? 16.672 43.906 14.461 1 90.38 116 ALA A N 1
ATOM 847 C CA . ALA A 1 116 ? 17.828 44.719 14.062 1 90.38 116 ALA A CA 1
ATOM 848 C C . ALA A 1 116 ? 17.734 46.125 14.656 1 90.38 116 ALA A C 1
ATOM 850 O O . ALA A 1 116 ? 18.719 46.844 14.703 1 90.38 116 ALA A O 1
ATOM 851 N N . ARG A 1 117 ? 16.594 46.438 15.164 1 83.5 117 ARG A N 1
ATOM 852 C CA . ARG A 1 117 ? 16.391 47.75 15.781 1 83.5 117 ARG A CA 1
ATOM 853 C C . ARG A 1 117 ? 16.594 47.688 17.297 1 83.5 117 ARG A C 1
ATOM 855 O O . ARG A 1 117 ? 16.625 46.594 17.875 1 83.5 117 ARG A O 1
ATOM 862 N N . ASP A 1 118 ? 16.891 48.938 17.969 1 72.88 118 ASP A N 1
ATOM 863 C CA . ASP A 1 118 ? 16.938 48.969 19.438 1 72.88 118 ASP A CA 1
ATOM 864 C C . ASP A 1 118 ? 15.586 48.625 20.031 1 72.88 118 ASP A C 1
ATOM 866 O O . ASP A 1 118 ? 14.547 49.094 19.578 1 72.88 118 ASP A O 1
ATOM 870 N N . HIS A 1 119 ? 15.477 47.594 20.609 1 62.53 119 HIS A N 1
ATOM 871 C CA . HIS A 1 119 ? 14.18 47.156 21.109 1 62.53 119 HIS A CA 1
ATOM 872 C C . HIS A 1 119 ? 14.242 46.844 22.609 1 62.53 119 HIS A C 1
ATOM 874 O O . HIS A 1 119 ? 15.219 46.281 23.094 1 62.53 119 HIS A O 1
ATOM 880 N N . ASP A 1 120 ? 13.844 47.625 23.547 1 63.22 120 ASP A N 1
ATOM 881 C CA . ASP A 1 120 ? 13.516 47.312 24.938 1 63.22 120 ASP A CA 1
ATOM 882 C C . ASP A 1 120 ? 12.133 46.688 25.047 1 63.22 120 ASP A C 1
ATOM 884 O O . ASP A 1 120 ? 11.156 47.344 25.375 1 63.22 120 ASP A O 1
ATOM 888 N N . CYS A 1 121 ? 12.062 45.375 24.438 1 70.19 121 CYS A N 1
ATOM 889 C CA . CYS A 1 121 ? 10.688 44.906 24.234 1 70.19 121 CYS A CA 1
ATOM 890 C C . CYS A 1 121 ? 10.367 43.719 25.094 1 70.19 121 CYS A C 1
ATOM 892 O O . CYS A 1 121 ? 11.25 43.156 25.766 1 70.19 121 CYS A O 1
ATOM 894 N N . ARG A 1 122 ? 9.094 43.375 25.359 1 84.88 122 ARG A N 1
ATOM 895 C CA . ARG A 1 122 ? 8.531 42.25 26.094 1 84.88 122 ARG A CA 1
ATOM 896 C C . ARG A 1 122 ? 9.141 40.938 25.609 1 84.88 122 ARG A C 1
ATOM 898 O O . ARG A 1 122 ? 9.094 39.938 26.328 1 84.88 122 ARG A O 1
ATOM 905 N N . GLY A 1 123 ? 9.859 41.031 24.469 1 92.12 123 GLY A N 1
ATOM 906 C CA . GLY A 1 123 ? 10.523 39.844 23.938 1 92.12 123 GLY A CA 1
ATOM 907 C C . GLY A 1 123 ? 9.844 39.312 22.688 1 92.12 123 GLY A C 1
ATOM 908 O O . GLY A 1 123 ? 8.633 39.469 22.516 1 92.12 123 GLY A O 1
ATOM 909 N N . VAL A 1 124 ? 10.586 38.781 21.781 1 96.44 124 VAL A N 1
ATOM 910 C CA . VAL A 1 124 ? 10.133 38.094 20.578 1 96.44 124 VAL A CA 1
ATOM 911 C C . VAL A 1 124 ? 10.852 36.75 20.438 1 96.44 124 VAL A C 1
ATOM 913 O O . VAL A 1 124 ? 12.055 36.656 20.688 1 96.44 124 VAL A O 1
ATOM 916 N N . GLN A 1 125 ? 10.094 35.75 20.125 1 98.06 125 GLN A N 1
ATOM 917 C CA . GLN A 1 125 ? 10.625 34.406 19.938 1 98.06 125 GLN A CA 1
ATOM 918 C C . GLN A 1 125 ? 10.125 33.781 18.641 1 98.06 125 GLN A C 1
ATOM 920 O O . GLN A 1 125 ? 8.961 33.969 18.266 1 98.06 125 GLN A O 1
ATOM 925 N N . VAL A 1 126 ? 11.008 33.156 17.891 1 98.81 126 VAL A N 1
ATOM 926 C CA . VAL A 1 126 ? 10.664 32.406 16.688 1 98.81 126 VAL A CA 1
ATOM 927 C C . VAL A 1 126 ? 10.898 30.906 16.938 1 98.81 126 VAL A C 1
ATOM 929 O O . VAL A 1 126 ? 11.969 30.516 17.406 1 98.81 126 VAL A O 1
ATOM 932 N N . VAL A 1 127 ? 9.906 30.109 16.688 1 98.94 127 VAL A N 1
ATOM 933 C CA . VAL A 1 127 ? 10.039 28.656 16.734 1 98.94 127 VAL A CA 1
ATOM 934 C C . VAL A 1 127 ? 9.648 28.062 15.383 1 98.94 127 VAL A C 1
ATOM 936 O O . VAL A 1 127 ? 8.469 28.047 15.023 1 98.94 127 VAL A O 1
ATOM 939 N N . LEU A 1 128 ? 10.594 27.609 14.609 1 98.94 128 LEU A N 1
ATOM 940 C CA . LEU A 1 128 ? 10.328 26.891 13.367 1 98.94 128 LEU A CA 1
ATOM 941 C C . LEU A 1 128 ? 10.438 25.391 13.562 1 98.94 128 LEU A C 1
ATOM 943 O O . LEU A 1 128 ? 11.445 24.906 14.078 1 98.94 128 LEU A O 1
ATOM 947 N N . THR A 1 129 ? 9.414 24.656 13.141 1 98.88 129 THR A N 1
ATOM 948 C CA . THR A 1 129 ? 9.289 23.266 13.578 1 98.88 129 THR A CA 1
ATOM 949 C C . THR A 1 129 ? 9.469 22.312 12.391 1 98.88 129 THR A C 1
ATOM 951 O O . THR A 1 129 ? 9.477 22.75 11.242 1 98.88 129 THR A O 1
ATOM 954 N N . ALA A 1 130 ? 9.711 21.047 12.734 1 98.44 130 ALA A N 1
ATOM 955 C CA . ALA A 1 130 ? 9.727 19.906 11.805 1 98.44 130 ALA A CA 1
ATOM 956 C C . ALA A 1 130 ? 8.625 18.906 12.148 1 98.44 130 ALA A C 1
ATOM 958 O O . ALA A 1 130 ? 8.242 18.766 13.312 1 98.44 130 ALA A O 1
ATOM 959 N N . GLY A 1 131 ? 8.125 18.25 11.133 1 98.12 131 GLY A N 1
ATOM 960 C CA . GLY A 1 131 ? 7.219 17.125 11.336 1 98.12 131 GLY A CA 1
ATOM 961 C C . GLY A 1 131 ? 5.805 17.562 11.68 1 98.12 131 GLY A C 1
ATOM 962 O O . GLY A 1 131 ? 5.094 16.859 12.398 1 98.12 131 GLY A O 1
ATOM 963 N N . GLU A 1 132 ? 5.41 18.812 11.344 1 98.44 132 GLU A N 1
ATOM 964 C CA . GLU A 1 132 ? 4.02 19.219 11.523 1 98.44 132 GLU A CA 1
ATOM 965 C C . GLU A 1 132 ? 3.074 18.328 10.734 1 98.44 132 GLU A C 1
ATOM 967 O O . GLU A 1 132 ? 2.043 17.891 11.25 1 98.44 132 GLU A O 1
ATOM 972 N N . GLU A 1 133 ? 3.406 17.953 9.531 1 98.06 133 GLU A N 1
ATOM 973 C CA . GLU A 1 133 ? 2.564 17.219 8.594 1 98.06 133 GLU A CA 1
ATOM 974 C C . GLU A 1 133 ? 2.402 15.758 9.023 1 98.06 133 GLU A C 1
ATOM 976 O O . GLU A 1 133 ? 1.612 15.023 8.438 1 98.06 133 GLU A O 1
ATOM 981 N N . THR A 1 134 ? 3.145 15.312 10.016 1 96.94 134 THR A N 1
ATOM 982 C CA . THR A 1 134 ? 3.053 13.953 10.516 1 96.94 134 THR A CA 1
ATOM 983 C C . THR A 1 134 ? 2.49 13.938 11.938 1 96.94 134 THR A C 1
ATOM 985 O O . THR A 1 134 ? 2.738 12.992 12.695 1 96.94 134 THR A O 1
ATOM 988 N N . GLY A 1 135 ? 1.803 14.984 12.289 1 97.69 135 GLY A N 1
ATOM 989 C CA . GLY A 1 135 ? 1.158 15.016 13.594 1 97.69 135 GLY A CA 1
ATOM 990 C C . GLY A 1 135 ? 1.896 15.875 14.602 1 97.69 135 GLY A C 1
ATOM 991 O O . GLY A 1 135 ? 1.939 15.539 15.789 1 97.69 135 GLY A O 1
ATOM 992 N N . CYS A 1 136 ? 2.564 16.969 14.148 1 98.44 136 CYS A N 1
ATOM 993 C CA . CYS A 1 136 ? 3.266 17.906 15.016 1 98.44 136 CYS A CA 1
ATOM 994 C C . CYS A 1 136 ? 4.383 17.219 15.781 1 98.44 136 CYS A C 1
ATOM 996 O O . CYS A 1 136 ? 4.656 17.562 16.938 1 98.44 136 CYS A O 1
ATOM 998 N N . THR A 1 137 ? 4.965 16.172 15.188 1 97.88 137 T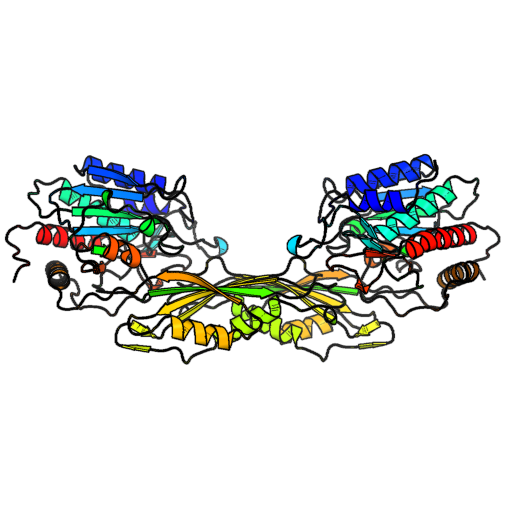HR A N 1
ATOM 999 C CA . THR A 1 137 ? 5.883 15.297 15.914 1 97.88 137 THR A CA 1
ATOM 1000 C C . THR A 1 137 ? 7.102 16.078 16.391 1 97.88 137 THR A C 1
ATOM 1002 O O . THR A 1 137 ? 7.559 15.891 17.531 1 97.88 137 THR A O 1
ATOM 1005 N N . GLY A 1 138 ? 7.637 16.969 15.625 1 98.19 138 GLY A N 1
ATOM 1006 C CA . GLY A 1 138 ? 8.766 17.781 16.047 1 98.19 138 GLY A CA 1
ATOM 1007 C C . GLY A 1 138 ? 8.438 18.719 17.203 1 98.19 138 GLY A C 1
ATOM 1008 O O . GLY A 1 138 ? 9.195 18.812 18.156 1 98.19 138 GLY A O 1
ATOM 1009 N N . ALA A 1 139 ? 7.316 19.422 17.109 1 98.62 139 ALA A N 1
ATOM 1010 C CA . ALA A 1 139 ? 6.906 20.391 18.109 1 98.62 139 ALA A CA 1
ATOM 1011 C C . ALA A 1 139 ? 6.77 19.734 19.484 1 98.62 139 ALA A C 1
ATOM 1013 O O . ALA A 1 139 ? 7.148 20.328 20.5 1 98.62 139 ALA A O 1
ATOM 1014 N N . PHE A 1 140 ? 6.285 18.5 19.516 1 98.19 140 PHE A N 1
ATOM 1015 C CA . PHE A 1 140 ? 6.082 17.797 20.766 1 98.19 140 PHE A CA 1
ATOM 1016 C C . PHE A 1 140 ? 7.414 17.406 21.391 1 98.19 140 PHE A C 1
ATOM 1018 O O . PHE A 1 140 ? 7.477 17.078 22.578 1 98.19 140 PHE A O 1
ATOM 1025 N N . GLU A 1 141 ? 8.461 17.484 20.672 1 97.88 141 GLU A N 1
ATOM 1026 C CA . GLU A 1 141 ? 9.766 17.062 21.172 1 97.88 141 GLU A CA 1
ATOM 1027 C C . GLU A 1 141 ? 10.602 18.266 21.609 1 97.88 141 GLU A C 1
ATOM 1029 O O . GLU A 1 141 ? 11.719 18.109 22.094 1 97.88 141 GLU A O 1
ATOM 1034 N N . ILE A 1 142 ? 10.086 19.484 21.469 1 98.38 142 ILE A N 1
ATOM 1035 C CA . ILE A 1 142 ? 10.812 20.672 21.906 1 98.38 142 ILE A CA 1
ATOM 1036 C C . ILE A 1 142 ? 10.805 20.734 23.438 1 98.38 142 ILE A C 1
ATOM 1038 O O . ILE A 1 142 ? 9.742 20.781 24.047 1 98.38 142 ILE A O 1
ATOM 1042 N N . PRO A 1 143 ? 11.953 20.734 24.062 1 97.31 143 PRO A N 1
ATOM 1043 C CA . PRO A 1 143 ? 12 20.797 25.516 1 97.31 143 PRO A CA 1
ATOM 1044 C C . PRO A 1 143 ? 11.594 22.172 26.062 1 97.31 143 PRO A C 1
ATOM 1046 O O . PRO A 1 143 ? 11.828 23.188 25.406 1 97.31 143 PRO A O 1
ATOM 1049 N N . ALA A 1 144 ? 11.062 22.141 27.219 1 95.56 144 ALA A N 1
ATOM 1050 C CA . ALA A 1 144 ? 10.555 23.359 27.828 1 95.56 144 ALA A CA 1
ATOM 1051 C C . ALA A 1 144 ? 11.672 24.391 28 1 95.56 144 ALA A C 1
ATOM 1053 O O . ALA A 1 144 ? 11.438 25.594 27.891 1 95.56 144 ALA A O 1
ATOM 1054 N N . ASP A 1 145 ? 12.922 23.953 28.203 1 96.12 145 ASP A N 1
ATOM 1055 C CA . ASP A 1 145 ? 14.023 24.875 28.484 1 96.12 145 ASP A CA 1
ATOM 1056 C C . ASP A 1 145 ? 14.602 25.453 27.188 1 96.12 145 ASP A C 1
ATOM 1058 O O . ASP A 1 145 ? 15.453 26.344 27.234 1 96.12 145 ASP A O 1
ATOM 1062 N N . ALA A 1 146 ? 14.117 24.984 26.078 1 97.5 146 ALA A N 1
ATOM 1063 C CA . ALA A 1 146 ? 14.594 25.484 24.797 1 97.5 146 ALA A CA 1
ATOM 1064 C C . ALA A 1 146 ? 13.82 26.734 24.375 1 97.5 146 ALA A C 1
ATOM 1066 O O . ALA A 1 146 ? 14.242 27.469 23.469 1 97.5 146 ALA A O 1
ATOM 1067 N N . VAL A 1 147 ? 12.688 26.969 25.062 1 97.94 147 VAL A N 1
ATOM 1068 C CA . VAL A 1 147 ? 11.844 28.094 24.656 1 97.94 147 VAL A CA 1
ATOM 1069 C C . VAL A 1 147 ? 11.602 29 25.875 1 97.94 147 VAL A C 1
ATOM 1071 O O . VAL A 1 147 ? 11.672 28.547 27.016 1 97.94 147 VAL A O 1
ATOM 1074 N N . ARG A 1 148 ? 11.359 30.234 25.578 1 96.88 148 ARG A N 1
ATOM 1075 C CA . ARG A 1 148 ? 10.828 31.141 26.578 1 96.88 148 ARG A CA 1
ATOM 1076 C C . ARG A 1 148 ? 9.305 31.078 26.625 1 96.88 148 ARG A C 1
ATOM 1078 O O . ARG A 1 148 ? 8.656 30.969 25.578 1 96.88 148 ARG A O 1
ATOM 1085 N N . ARG A 1 149 ? 8.766 31.125 27.859 1 96.88 149 ARG A N 1
ATOM 1086 C CA . ARG A 1 149 ? 7.344 30.859 28.047 1 96.88 149 ARG A CA 1
ATOM 1087 C C . ARG A 1 149 ? 6.617 32.094 28.531 1 96.88 149 ARG A C 1
ATOM 1089 O O . ARG A 1 149 ? 7.242 33.125 28.812 1 96.88 149 ARG A O 1
ATOM 1096 N N . GLY A 1 150 ? 5.254 32.031 28.469 1 95.12 150 GLY A N 1
ATOM 1097 C CA . GLY A 1 150 ? 4.438 33.031 29.141 1 95.12 150 GLY A CA 1
ATOM 1098 C C . GLY A 1 150 ? 3.775 34 28.172 1 95.12 150 GLY A C 1
ATOM 1099 O O . GLY A 1 150 ? 2.82 34.688 28.531 1 95.12 150 GLY A O 1
ATOM 1100 N N . GLY A 1 151 ? 4.277 34.188 26.938 1 96.31 151 GLY A N 1
ATOM 1101 C CA . GLY A 1 151 ? 3.688 35.062 25.953 1 96.31 151 GLY A CA 1
ATOM 1102 C C . GLY A 1 151 ? 2.762 34.375 24.984 1 96.31 151 GLY A C 1
ATOM 1103 O O . GLY A 1 151 ? 2.66 33.125 25 1 96.31 151 GLY A O 1
ATOM 1104 N N . PRO A 1 152 ? 2.078 35.156 24.172 1 98 152 PRO A N 1
ATOM 1105 C CA . PRO A 1 152 ? 1.135 34.594 23.203 1 98 152 PRO A CA 1
ATOM 1106 C C . PRO A 1 152 ? 1.829 33.969 22 1 98 152 PRO A C 1
ATOM 1108 O O . PRO A 1 152 ? 3.051 34.062 21.859 1 98 152 PRO A O 1
ATOM 1111 N N . LEU A 1 153 ? 1.016 33.25 21.219 1 98.81 153 LEU A N 1
ATOM 1112 C CA . LEU A 1 153 ? 1.519 32.5 20.078 1 98.81 153 LEU A CA 1
ATOM 1113 C C . LEU A 1 153 ? 0.821 32.938 18.797 1 98.81 153 LEU A C 1
ATOM 1115 O O . LEU A 1 153 ? -0.407 33.031 18.75 1 98.81 153 LEU A O 1
ATOM 1119 N N . LEU A 1 154 ? 1.576 33.312 17.797 1 98.94 154 LEU A N 1
ATOM 1120 C CA . LEU A 1 154 ? 1.073 33.531 16.453 1 98.94 154 LEU A CA 1
ATOM 1121 C C . LEU A 1 154 ? 1.582 32.469 15.484 1 98.94 154 LEU A C 1
ATOM 1123 O O . LEU A 1 154 ? 2.793 32.312 15.312 1 98.94 154 LEU A O 1
ATOM 1127 N N . VAL A 1 155 ? 0.699 31.75 14.906 1 98.94 155 VAL A N 1
ATOM 1128 C CA . VAL A 1 155 ? 1.026 30.703 13.938 1 98.94 155 VAL A CA 1
ATOM 1129 C C . VAL A 1 155 ? 0.84 31.234 12.523 1 98.94 155 VAL A C 1
ATOM 1131 O O . VAL A 1 155 ? -0.248 31.688 12.164 1 98.94 155 VAL A O 1
ATOM 1134 N N . ALA A 1 156 ? 1.805 31.078 11.68 1 98.88 156 ALA A N 1
ATOM 1135 C CA . ALA A 1 156 ? 1.781 31.734 10.375 1 98.88 156 ALA A CA 1
ATOM 1136 C C . ALA A 1 156 ? 1.211 30.797 9.305 1 98.88 156 ALA A C 1
ATOM 1138 O O . ALA A 1 156 ? 1.614 30.859 8.141 1 98.88 156 ALA A O 1
ATOM 1139 N N . GLU A 1 157 ? 0.362 29.953 9.641 1 98.75 157 GLU A N 1
ATOM 1140 C CA . GLU A 1 157 ? -0.315 29.031 8.727 1 98.75 157 GLU A CA 1
ATOM 1141 C C . GLU A 1 157 ? -1.244 29.797 7.777 1 98.75 157 GLU A C 1
ATOM 1143 O O . GLU A 1 157 ? -1.618 30.938 8.047 1 98.75 157 GLU A O 1
ATOM 1148 N N . PRO A 1 158 ? -1.638 29.156 6.707 1 98.75 158 PRO A N 1
ATOM 1149 C CA . PRO A 1 158 ? -2.43 29.859 5.688 1 98.75 158 PRO A CA 1
ATOM 1150 C C . PR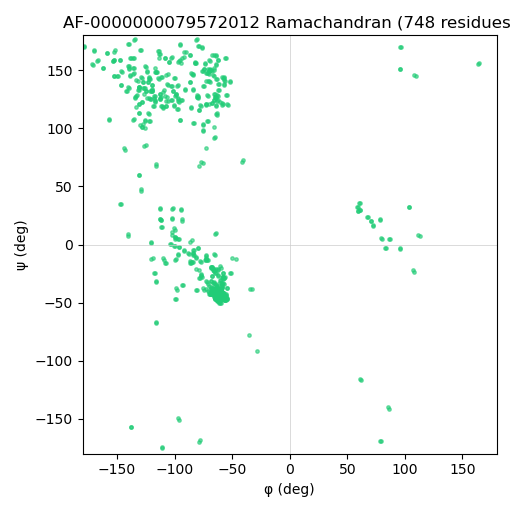O A 1 158 ? -3.82 30.234 6.184 1 98.75 158 PRO A C 1
ATOM 1152 O O . PRO A 1 158 ? -4.609 29.375 6.566 1 98.75 158 PRO A O 1
ATOM 1155 N N . THR A 1 159 ? -4.102 31.516 6.141 1 98.69 159 THR A N 1
ATOM 1156 C CA . THR A 1 159 ? -5.422 32.062 6.438 1 98.69 159 THR A CA 1
ATOM 1157 C C . THR A 1 159 ? -5.762 33.219 5.477 1 98.69 159 THR A C 1
ATOM 1159 O O . THR A 1 159 ? -6.711 33.969 5.715 1 98.69 159 THR A O 1
ATOM 1162 N N . GLN A 1 160 ? -4.988 33.438 4.477 1 98.25 160 GLN A N 1
ATOM 1163 C CA . GLN A 1 160 ? -5.117 34.594 3.594 1 98.25 160 GLN A CA 1
ATOM 1164 C C . GLN A 1 160 ? -4.984 35.906 4.375 1 98.25 160 GLN A C 1
ATOM 1166 O O . GLN A 1 160 ? -5.684 36.875 4.09 1 98.25 160 GLN A O 1
ATOM 1171 N N . ASN A 1 161 ? -4.277 35.906 5.418 1 98.5 161 ASN A N 1
ATOM 1172 C CA . ASN A 1 161 ? -4.012 37 6.32 1 98.5 161 ASN A CA 1
ATOM 1173 C C . ASN A 1 161 ? -5.25 37.375 7.129 1 98.5 161 ASN A C 1
ATOM 1175 O O . ASN A 1 161 ? -5.355 38.5 7.625 1 98.5 161 ASN A O 1
ATOM 1179 N N . LYS A 1 162 ? -6.18 36.469 7.215 1 98.44 162 LYS A N 1
ATOM 1180 C CA . LYS A 1 162 ? -7.309 36.656 8.117 1 98.44 162 LYS A CA 1
ATOM 1181 C C . LYS A 1 162 ? -6.957 36.219 9.539 1 98.44 162 LYS A C 1
ATOM 1183 O O . LYS A 1 162 ? -6.168 35.312 9.742 1 98.44 162 LYS A O 1
ATOM 1188 N N . LEU A 1 163 ? -7.551 36.938 10.477 1 98.62 163 LEU A N 1
ATOM 1189 C CA . LEU A 1 163 ? -7.336 36.625 11.883 1 98.62 163 LEU A CA 1
ATOM 1190 C C . LEU A 1 163 ? -8.188 35.438 12.312 1 98.62 163 LEU A C 1
ATOM 1192 O O . LEU A 1 163 ? -9.414 35.531 12.359 1 98.62 163 LEU A O 1
ATOM 1196 N N . VAL A 1 164 ? -7.535 34.344 12.688 1 98.31 164 VAL A N 1
ATOM 1197 C CA . VAL A 1 164 ? -8.211 33.125 13.102 1 98.31 164 VAL A CA 1
ATOM 1198 C C . VAL A 1 164 ? -7.773 32.719 14.508 1 98.31 164 VAL A C 1
ATOM 1200 O O . VAL A 1 164 ? -6.621 32.344 14.734 1 98.31 164 VAL A O 1
ATOM 1203 N N . PRO A 1 165 ? -8.625 32.75 15.516 1 97.62 165 PRO A N 1
ATOM 1204 C CA . PRO A 1 165 ? -8.195 32.562 16.906 1 97.62 165 PRO A CA 1
ATOM 1205 C C . PRO A 1 165 ? -8.297 31.109 17.375 1 97.62 165 PRO A C 1
ATOM 1207 O O . PRO A 1 165 ? -8.469 30.859 18.578 1 97.62 165 PRO A O 1
ATOM 1210 N N . GLY A 1 166 ? -8.336 30.172 16.422 1 96.38 166 GLY A N 1
ATOM 1211 C CA . GLY A 1 166 ? -8.414 28.766 16.797 1 96.38 166 GLY A CA 1
ATOM 1212 C C . GLY A 1 166 ? -8.422 27.828 15.617 1 96.38 166 GLY A C 1
ATOM 1213 O O . GLY A 1 166 ? -8.484 28.266 14.469 1 96.38 166 GLY A O 1
ATOM 1214 N N . HIS A 1 167 ? -8.297 26.531 15.867 1 97.94 167 HIS A N 1
ATOM 1215 C CA . HIS A 1 167 ? -8.367 25.5 14.844 1 97.94 167 HIS A CA 1
ATOM 1216 C C . HIS A 1 167 ? -8.836 24.172 15.43 1 97.94 167 HIS A C 1
ATOM 1218 O O . HIS A 1 167 ? -8.836 24 16.656 1 97.94 167 HIS A O 1
ATOM 1224 N N . LYS A 1 168 ? -9.359 23.312 14.57 1 97.69 168 LYS A N 1
ATOM 1225 C CA . LYS A 1 168 ? -9.812 21.984 14.977 1 97.69 168 LYS A CA 1
ATOM 1226 C C . LYS A 1 168 ? -8.648 21.141 15.484 1 97.69 168 LYS A C 1
ATOM 1228 O O . LYS A 1 168 ? -7.492 21.391 15.125 1 97.69 168 LYS A O 1
ATOM 1233 N N . GLY A 1 169 ? -9.023 20.125 16.359 1 97.44 169 GLY A N 1
ATOM 1234 C CA . GLY A 1 169 ? -8.078 19.078 16.734 1 97.44 169 GLY A CA 1
ATOM 1235 C C . GLY A 1 169 ? -7.945 18 15.672 1 97.44 169 GLY A C 1
ATOM 1236 O O . GLY A 1 169 ? -8.617 18.047 14.641 1 97.44 169 GLY A O 1
ATOM 1237 N N . GLY A 1 170 ? -6.977 17.172 15.906 1 98.06 170 GLY A N 1
ATOM 1238 C CA . GLY A 1 170 ? -6.742 16.031 15.039 1 98.06 170 GLY A CA 1
ATOM 1239 C C . GLY A 1 170 ? -6.852 14.695 15.758 1 98.06 170 GLY A C 1
ATOM 1240 O O . GLY A 1 170 ? -6.395 14.555 16.891 1 98.06 170 GLY A O 1
ATOM 1241 N N . LEU A 1 171 ? -7.562 13.773 15.164 1 98.62 171 LEU A N 1
ATOM 1242 C CA . LEU A 1 171 ? -7.609 12.375 15.586 1 98.62 171 LEU A CA 1
ATOM 1243 C C . LEU A 1 171 ? -7.316 11.445 14.414 1 98.62 171 LEU A C 1
ATOM 1245 O O . LEU A 1 171 ? -8.18 11.234 13.555 1 98.62 171 LEU A O 1
ATOM 1249 N N . TRP A 1 172 ? -6.086 10.969 14.391 1 98.88 172 TRP A N 1
ATOM 1250 C CA . TRP A 1 172 ? -5.723 9.977 13.383 1 98.88 172 TRP A CA 1
ATOM 1251 C C . TRP A 1 172 ? -5.801 8.562 13.961 1 98.88 172 TRP A C 1
ATOM 1253 O O . TRP A 1 172 ? -5.383 8.328 15.094 1 98.88 172 TRP A O 1
ATOM 1263 N N . MET A 1 173 ? -6.344 7.711 13.18 1 98.88 173 MET A N 1
ATOM 1264 C CA . MET A 1 173 ? -6.465 6.32 13.617 1 98.88 173 MET A CA 1
ATOM 1265 C C . MET A 1 173 ? -5.922 5.371 12.555 1 98.88 173 MET A C 1
ATOM 1267 O O . MET A 1 173 ? -6.004 5.656 11.359 1 98.88 173 MET A O 1
ATOM 1271 N N . ARG A 1 174 ? -5.34 4.371 12.984 1 98.88 174 ARG A N 1
ATOM 1272 C CA . ARG A 1 174 ? -4.934 3.232 12.164 1 98.88 174 ARG A CA 1
ATOM 1273 C C . ARG A 1 174 ? -5.918 2.074 12.312 1 98.88 174 ARG A C 1
ATOM 1275 O O . ARG A 1 174 ? -6.188 1.622 13.43 1 98.88 174 ARG A O 1
ATOM 1282 N N . LEU A 1 175 ? -6.527 1.67 11.258 1 98.94 175 LEU A N 1
ATOM 1283 C CA . LEU A 1 175 ? -7.383 0.488 11.203 1 98.94 175 LEU A CA 1
ATOM 1284 C C . LEU A 1 175 ? -6.645 -0.687 10.578 1 98.94 175 LEU A C 1
ATOM 1286 O O . LEU A 1 175 ? -5.965 -0.524 9.555 1 98.94 175 LEU A O 1
ATOM 1290 N N . GLN A 1 176 ? -6.727 -1.807 11.227 1 98.81 176 GLN A N 1
ATOM 1291 C CA . GLN A 1 176 ? -6.051 -3.006 10.742 1 98.81 176 GLN A CA 1
ATOM 1292 C C . GLN A 1 176 ? -7.023 -4.176 10.633 1 98.81 176 GLN A C 1
ATOM 1294 O O . GLN A 1 176 ? -7.871 -4.371 11.5 1 98.81 176 GLN A O 1
ATOM 1299 N N . ALA A 1 177 ? -6.957 -4.855 9.586 1 98.75 177 ALA A N 1
ATOM 1300 C CA . ALA A 1 177 ? -7.715 -6.094 9.406 1 98.75 177 ALA A CA 1
ATOM 1301 C C . ALA A 1 177 ? -6.781 -7.277 9.172 1 98.75 177 ALA A C 1
ATOM 1303 O O . ALA A 1 177 ? -5.773 -7.152 8.469 1 98.75 177 ALA A O 1
ATOM 1304 N N . HIS A 1 178 ? -7.098 -8.328 9.805 1 97.81 178 HIS A N 1
ATOM 1305 C CA . HIS A 1 178 ? -6.426 -9.602 9.594 1 97.81 178 HIS A CA 1
ATOM 1306 C C . HIS A 1 178 ? -7.352 -10.609 8.922 1 97.81 178 HIS A C 1
ATOM 1308 O O . HIS A 1 178 ? -8.562 -10.578 9.133 1 97.81 178 HIS A O 1
ATOM 1314 N N . GLY A 1 179 ? -6.766 -11.398 8.086 1 97.5 179 GLY A N 1
ATOM 1315 C CA . GLY A 1 179 ? -7.473 -12.453 7.387 1 97.5 179 GLY A CA 1
ATOM 1316 C C . GLY A 1 179 ? -6.688 -13.75 7.316 1 97.5 179 GLY A C 1
ATOM 1317 O O . GLY A 1 179 ? -5.934 -14.078 8.234 1 97.5 179 GLY A O 1
ATOM 1318 N N . VAL A 1 180 ? -7.027 -14.57 6.32 1 97.12 180 VAL A N 1
ATOM 1319 C CA . VAL A 1 180 ? -6.379 -15.859 6.09 1 97.12 180 VAL A CA 1
ATOM 1320 C C . VAL A 1 180 ? -5.914 -15.953 4.641 1 97.12 180 VAL A C 1
ATOM 1322 O O . VAL A 1 180 ? -6.715 -15.805 3.715 1 97.12 180 VAL A O 1
ATOM 1325 N N . ALA A 1 181 ? -4.641 -16.172 4.496 1 97.69 181 ALA A N 1
ATOM 1326 C CA . ALA A 1 181 ? -4.09 -16.312 3.148 1 97.69 181 ALA A CA 1
ATOM 1327 C C . ALA A 1 181 ? -4.559 -17.594 2.486 1 97.69 181 ALA A C 1
ATOM 1329 O O . ALA A 1 181 ? -4.777 -18.609 3.164 1 97.69 181 ALA A O 1
ATOM 1330 N N . ALA A 1 182 ? -4.68 -17.594 1.172 1 97.75 182 ALA A N 1
ATOM 1331 C CA . ALA A 1 182 ? -4.98 -18.734 0.306 1 97.75 182 ALA A CA 1
ATOM 1332 C C . ALA A 1 182 ? -4.535 -18.469 -1.128 1 97.75 182 ALA A C 1
ATOM 1334 O O . ALA A 1 182 ? -4.152 -17.344 -1.466 1 97.75 182 ALA A O 1
ATOM 1335 N N . HIS A 1 183 ? -4.477 -19.469 -1.842 1 97.94 183 HIS A N 1
ATOM 1336 C CA . HIS A 1 183 ? -4.164 -19.328 -3.26 1 97.94 183 HIS A CA 1
ATOM 1337 C C . HIS A 1 183 ? -5.227 -18.5 -3.977 1 97.94 183 HIS A C 1
ATOM 1339 O O . HIS A 1 183 ? -6.422 -18.656 -3.713 1 97.94 183 HIS A O 1
ATOM 1345 N N . GLY A 1 184 ? -4.832 -17.609 -4.863 1 97.75 184 GLY A N 1
ATOM 1346 C CA . GLY A 1 184 ? -5.754 -16.734 -5.57 1 97.75 184 GLY A CA 1
ATOM 1347 C C . GLY A 1 184 ? -6.809 -17.484 -6.352 1 97.75 184 GLY A C 1
ATOM 1348 O O . GLY A 1 184 ? -7.887 -16.953 -6.625 1 97.75 184 GLY A O 1
ATOM 1349 N N . SER A 1 185 ? -6.535 -18.719 -6.73 1 97.56 185 SER A N 1
ATOM 1350 C CA . SER A 1 185 ? -7.473 -19.531 -7.496 1 97.56 185 SER A CA 1
ATOM 1351 C C . SER A 1 185 ? -8.516 -20.172 -6.586 1 97.56 185 SER A C 1
ATOM 1353 O O . SER A 1 185 ? -9.484 -20.766 -7.066 1 97.56 185 SER A O 1
ATOM 1355 N N . ALA A 1 186 ? -8.336 -20.109 -5.277 1 97.12 186 ALA A N 1
ATOM 1356 C CA . ALA A 1 186 ? -9.266 -20.641 -4.289 1 97.12 186 ALA A CA 1
ATOM 1357 C C . ALA A 1 186 ? -9.562 -19.609 -3.203 1 97.12 186 ALA A C 1
ATOM 1359 O O . ALA A 1 186 ? -9.352 -19.859 -2.016 1 97.12 186 ALA A O 1
ATOM 1360 N N . PRO A 1 187 ? -10.094 -18.484 -3.631 1 97.31 187 PRO A N 1
ATOM 1361 C CA . PRO A 1 187 ? -10.273 -17.391 -2.662 1 97.31 187 PRO A CA 1
ATOM 1362 C C . PRO A 1 187 ? -11.219 -17.766 -1.524 1 97.31 187 PRO A C 1
ATOM 1364 O O . PRO A 1 187 ? -11.133 -17.203 -0.433 1 97.31 187 PRO A O 1
ATOM 1367 N N . ASP A 1 188 ? -12.078 -18.766 -1.742 1 96.12 188 ASP A N 1
ATOM 1368 C CA . ASP A 1 188 ? -13.047 -19.203 -0.743 1 96.12 188 ASP A CA 1
ATOM 1369 C C . ASP A 1 188 ? -12.352 -19.875 0.443 1 96.12 188 ASP A C 1
ATOM 1371 O O . ASP A 1 188 ? -12.945 -20.016 1.517 1 96.12 188 ASP A O 1
ATOM 1375 N N . LEU A 1 189 ? -11.141 -20.297 0.243 1 97.25 189 LEU A N 1
ATOM 1376 C CA . LEU A 1 189 ? -10.391 -20.922 1.319 1 97.25 189 LEU A CA 1
ATOM 1377 C C . LEU A 1 189 ? -9.727 -19.891 2.213 1 97.25 189 LEU A C 1
ATOM 1379 O O . LEU A 1 189 ? -9.203 -20.219 3.277 1 97.25 189 LEU A O 1
ATOM 1383 N N . GLY A 1 190 ? -9.742 -18.609 1.816 1 97.62 190 GLY A N 1
ATOM 1384 C CA . GLY A 1 190 ? -9.117 -17.547 2.582 1 97.62 190 GLY A CA 1
ATOM 1385 C C . GLY A 1 190 ? -10.117 -16.594 3.211 1 97.62 190 GLY A C 1
ATOM 1386 O O . GLY A 1 190 ? -11.312 -16.891 3.264 1 97.62 190 GLY A O 1
ATOM 1387 N N . ASP A 1 191 ? -9.656 -15.555 3.822 1 98.31 191 ASP A N 1
ATOM 1388 C CA . ASP A 1 191 ? -10.375 -14.43 4.402 1 98.31 191 ASP A CA 1
ATOM 1389 C C . ASP A 1 191 ? -9.695 -13.102 4.047 1 98.31 191 ASP A C 1
ATOM 1391 O O . ASP A 1 191 ? -8.641 -12.773 4.59 1 98.31 191 ASP A O 1
ATOM 1395 N N . ASN A 1 192 ? -10.289 -12.32 3.17 1 98.75 192 ASN A N 1
ATOM 1396 C CA . ASN A 1 192 ? -9.625 -11.219 2.479 1 98.75 192 ASN A CA 1
ATOM 1397 C C . ASN A 1 192 ? -9.602 -9.953 3.33 1 98.75 192 ASN A C 1
ATOM 1399 O O . ASN A 1 192 ? -10.609 -9.234 3.412 1 98.75 192 ASN A O 1
ATOM 1403 N N . ALA A 1 193 ? -8.5 -9.648 3.867 1 98.75 193 ALA A N 1
ATOM 1404 C CA . ALA A 1 193 ? -8.328 -8.5 4.762 1 98.75 193 ALA A CA 1
ATOM 1405 C C . ALA A 1 193 ? -8.531 -7.188 4.016 1 98.75 193 ALA A C 1
ATOM 1407 O O . ALA A 1 193 ? -9.039 -6.219 4.582 1 98.75 193 ALA A O 1
ATOM 1408 N N . VAL A 1 194 ? -8.164 -7.113 2.742 1 98.88 194 VAL A N 1
ATOM 1409 C CA . VAL A 1 194 ? -8.312 -5.906 1.936 1 98.88 194 VAL A CA 1
ATOM 1410 C C . VAL A 1 194 ? -9.789 -5.574 1.771 1 98.88 194 VAL A C 1
ATOM 1412 O O . VAL A 1 194 ? -10.195 -4.414 1.894 1 98.88 194 VAL A O 1
ATOM 1415 N N . VAL A 1 195 ? -10.602 -6.551 1.539 1 98.88 195 VAL A N 1
ATOM 1416 C CA . VAL A 1 195 ? -12.023 -6.332 1.337 1 98.88 195 VAL A CA 1
ATOM 1417 C C . VAL A 1 195 ? -12.672 -5.867 2.643 1 98.88 195 VAL A C 1
ATOM 1419 O O . VAL A 1 195 ? -13.539 -4.992 2.637 1 98.88 195 VAL A O 1
ATOM 1422 N N . LYS A 1 196 ? -12.227 -6.43 3.799 1 98.81 196 LYS A N 1
ATOM 1423 C CA . LYS A 1 196 ? -12.727 -5.961 5.094 1 98.81 196 LYS A CA 1
ATOM 1424 C C . LYS A 1 196 ? -12.5 -4.461 5.254 1 98.81 196 LYS A C 1
ATOM 1426 O O . LYS A 1 196 ? -13.43 -3.727 5.613 1 98.81 196 LYS A O 1
ATOM 1431 N N . LEU A 1 197 ? -11.336 -3.992 4.93 1 98.88 197 LEU A N 1
ATOM 1432 C CA . LEU A 1 197 ? -11.031 -2.576 5.117 1 98.88 197 LEU A CA 1
ATOM 1433 C C . LEU A 1 197 ? -11.648 -1.741 3.998 1 98.88 197 LEU A C 1
ATOM 1435 O O . LEU A 1 197 ? -11.914 -0.551 4.18 1 98.88 197 LEU A O 1
ATOM 1439 N N . SER A 1 198 ? -11.805 -2.357 2.801 1 98.94 198 SER A N 1
ATOM 1440 C CA . SER A 1 198 ? -12.523 -1.651 1.744 1 98.94 198 SER A CA 1
ATOM 1441 C C . SER A 1 198 ? -13.945 -1.322 2.168 1 98.94 198 SER A C 1
ATOM 1443 O O . SER A 1 198 ? -14.438 -0.22 1.914 1 98.94 198 SER A O 1
ATOM 1445 N N . ARG A 1 199 ? -14.602 -2.277 2.822 1 98.88 199 ARG A N 1
ATOM 1446 C CA . ARG A 1 199 ? -15.945 -2.033 3.35 1 98.88 199 ARG A CA 1
ATOM 1447 C C . ARG A 1 199 ? -15.922 -0.924 4.398 1 98.88 199 ARG A C 1
ATOM 1449 O O . ARG A 1 199 ? -16.781 -0.043 4.391 1 98.88 199 ARG A O 1
ATOM 1456 N N . ALA A 1 200 ? -14.938 -0.955 5.277 1 98.88 200 ALA A N 1
ATOM 1457 C CA . ALA A 1 200 ? -14.789 0.083 6.297 1 98.88 200 ALA A CA 1
ATOM 1458 C C . ALA A 1 200 ? -14.555 1.448 5.656 1 98.88 200 ALA A C 1
ATOM 1460 O O . ALA A 1 200 ? -15.172 2.439 6.047 1 98.88 200 ALA A O 1
ATOM 1461 N N . ALA A 1 201 ? -13.633 1.51 4.68 1 98.88 201 ALA A N 1
ATOM 1462 C CA . ALA A 1 201 ? -13.305 2.756 3.992 1 98.88 201 ALA A CA 1
ATOM 1463 C C . ALA A 1 201 ? -14.547 3.385 3.371 1 98.88 201 ALA A C 1
ATOM 1465 O O . ALA A 1 201 ? -14.781 4.586 3.512 1 98.88 201 ALA A O 1
ATOM 1466 N N . THR A 1 202 ? -15.328 2.553 2.664 1 98.81 202 THR A N 1
ATOM 1467 C CA . THR A 1 202 ? -16.547 3.023 2.01 1 98.81 202 THR A CA 1
ATOM 1468 C C . THR A 1 202 ? -17.547 3.537 3.039 1 98.81 202 THR A C 1
ATOM 1470 O O . THR A 1 202 ? -18.109 4.621 2.879 1 98.81 202 THR A O 1
ATOM 1473 N N . ALA A 1 203 ? -17.703 2.762 4.133 1 98.81 203 ALA A N 1
ATOM 1474 C CA . ALA A 1 203 ? -18.656 3.143 5.18 1 98.81 203 ALA A CA 1
ATOM 1475 C C . ALA A 1 203 ? -18.25 4.465 5.832 1 98.81 203 ALA A C 1
ATOM 1477 O O . ALA A 1 203 ? -19.078 5.34 6.043 1 98.81 203 ALA A O 1
ATOM 1478 N N . LEU A 1 204 ? -17.016 4.613 6.16 1 98.75 204 LEU A N 1
ATOM 1479 C CA . LEU A 1 204 ? -16.5 5.805 6.828 1 98.75 204 LEU A CA 1
ATOM 1480 C C . LEU A 1 204 ? -16.609 7.023 5.918 1 98.75 204 LEU A C 1
ATOM 1482 O O . LEU A 1 204 ? -16.984 8.109 6.371 1 98.75 204 LEU A O 1
ATOM 1486 N N . HIS A 1 205 ? -16.297 6.836 4.645 1 98.56 205 HIS A N 1
ATOM 1487 C CA . HIS A 1 205 ? -16.359 7.93 3.676 1 98.56 205 HIS A CA 1
ATOM 1488 C C . HIS A 1 205 ? -17.781 8.406 3.469 1 98.56 205 HIS A C 1
ATOM 1490 O O . HIS A 1 205 ? -18.031 9.602 3.32 1 98.56 205 HIS A O 1
ATOM 1496 N N . ASP A 1 206 ? -18.703 7.488 3.459 1 97.94 206 ASP A N 1
ATOM 1497 C CA . ASP A 1 206 ? -20.078 7.801 3.113 1 97.94 206 ASP A CA 1
ATOM 1498 C C . ASP A 1 206 ? -20.859 8.273 4.34 1 97.94 206 ASP A C 1
ATOM 1500 O O . ASP A 1 206 ? -21.953 8.828 4.211 1 97.94 206 ASP A O 1
ATOM 1504 N N . TYR A 1 207 ? -20.328 8.039 5.578 1 97.75 207 TYR A N 1
ATOM 1505 C CA . TYR A 1 207 ? -21.031 8.43 6.797 1 97.75 207 TYR A CA 1
ATOM 1506 C C . TYR A 1 207 ? -21.203 9.938 6.863 1 97.75 207 TYR A C 1
ATOM 1508 O O . TYR A 1 207 ? -20.234 10.695 6.738 1 97.75 207 TYR A O 1
ATOM 1516 N N . SER A 1 208 ? -22.375 10.445 7.078 1 94.88 208 SER A N 1
ATOM 1517 C CA . SER A 1 208 ? -22.656 11.867 6.992 1 94.88 208 SER A CA 1
ATOM 1518 C C . SER A 1 208 ? -23.188 12.406 8.32 1 94.88 208 SER A C 1
ATOM 1520 O O . SER A 1 208 ? -23.531 13.586 8.422 1 94.88 208 SER A O 1
ATOM 1522 N N . ASP A 1 209 ? -23.297 11.625 9.367 1 96.12 209 ASP A N 1
ATOM 1523 C CA . ASP A 1 209 ? -23.922 12.047 10.617 1 96.12 209 ASP A CA 1
ATOM 1524 C C . ASP A 1 209 ? -22.859 12.391 11.664 1 96.12 209 ASP A C 1
ATOM 1526 O O . ASP A 1 209 ? -23.047 12.141 12.852 1 96.12 209 ASP A O 1
ATOM 1530 N N . TRP A 1 210 ? -21.734 12.867 11.18 1 95.62 210 TRP A N 1
ATOM 1531 C CA . TRP A 1 210 ? -20.719 13.312 12.125 1 95.62 210 TRP A CA 1
ATOM 1532 C C . TRP A 1 210 ? -21.203 14.523 12.914 1 95.62 210 TRP A C 1
ATOM 1534 O O . TRP A 1 210 ? -21.953 15.359 12.391 1 95.62 210 TRP A O 1
ATOM 1544 N N . PRO A 1 211 ? -20.703 14.688 14.141 1 94.38 211 PRO A N 1
ATOM 1545 C CA . PRO A 1 211 ? -21.156 15.82 14.961 1 94.38 211 PRO A CA 1
ATOM 1546 C C . PRO A 1 211 ? -20.672 17.172 14.422 1 94.38 211 PRO A C 1
ATOM 1548 O O . PRO A 1 211 ? -19.625 17.234 13.758 1 94.38 211 PRO A O 1
ATOM 1551 N N . ASP A 1 212 ? -21.469 18.172 14.688 1 89.44 212 ASP A N 1
ATOM 1552 C CA . ASP A 1 212 ? -21.156 19.562 14.336 1 89.44 212 ASP A CA 1
ATOM 1553 C C . ASP A 1 212 ? -20.797 20.375 15.578 1 89.44 212 ASP A C 1
ATOM 1555 O O . ASP A 1 212 ? -21.25 20.062 16.688 1 89.44 212 ASP A O 1
ATOM 1559 N N . SER A 1 213 ? -19.906 21.266 15.352 1 80.12 213 SER A N 1
ATOM 1560 C CA . SER A 1 213 ? -19.578 22.219 16.406 1 80.12 213 SER A CA 1
ATOM 1561 C C . SER A 1 213 ? -19.688 23.656 15.898 1 80.12 213 SER A C 1
ATOM 1563 O O . SER A 1 213 ? -19.266 23.969 14.781 1 80.12 213 SER A O 1
ATOM 1565 N N . ASP A 1 214 ? -20.375 24.5 16.578 1 73.38 214 ASP A N 1
ATOM 1566 C CA . ASP A 1 214 ? -20.703 25.875 16.25 1 73.38 214 ASP A CA 1
ATOM 1567 C C . ASP A 1 214 ? -19.562 26.562 15.5 1 73.38 214 ASP A C 1
ATOM 1569 O O . ASP A 1 214 ? -19.625 26.688 14.273 1 73.38 214 ASP A O 1
ATOM 1573 N N . SER A 1 215 ? -18.562 26.984 16.047 1 84.12 215 SER A N 1
ATOM 1574 C CA . SER A 1 215 ? -17.531 27.812 15.406 1 84.12 215 SER A CA 1
ATOM 1575 C C . SER A 1 215 ? -16.484 26.969 14.703 1 84.12 215 SER A C 1
ATOM 1577 O O . SER A 1 215 ? -15.648 27.484 13.969 1 84.12 215 SER A O 1
ATOM 1579 N N . PHE A 1 216 ? -16.625 25.641 14.703 1 92.81 216 PHE A N 1
ATOM 1580 C CA . PHE A 1 216 ? -15.586 24.781 14.148 1 92.81 216 PHE A CA 1
ATOM 1581 C C . PHE A 1 216 ? -16.141 23.938 13.016 1 92.81 216 PHE A C 1
ATOM 1583 O O . PHE A 1 216 ? -15.375 23.297 12.281 1 92.81 216 PHE A O 1
ATOM 1590 N N . GLY A 1 217 ? -17.438 23.891 12.852 1 91.44 217 GLY A N 1
ATOM 1591 C CA . GLY A 1 217 ? -18.047 23.156 11.766 1 91.44 217 GLY A CA 1
ATOM 1592 C C . GLY A 1 217 ? -18.125 21.672 12.008 1 91.44 217 GLY A C 1
ATOM 1593 O O . GLY A 1 217 ? -17.922 21.203 13.141 1 91.44 217 GLY A O 1
ATOM 1594 N N . LEU A 1 218 ? -18.469 20.891 10.977 1 94.31 218 LEU A N 1
ATOM 1595 C CA . LEU A 1 218 ? -18.656 19.438 11.031 1 94.31 218 LEU A CA 1
ATOM 1596 C C . LEU A 1 218 ? -17.328 18.734 11.234 1 94.31 218 LEU A C 1
ATOM 1598 O O . LEU A 1 218 ? -16.312 19.125 10.648 1 94.31 218 LEU A O 1
ATOM 1602 N N . VAL A 1 219 ? -17.375 17.672 12.062 1 97 219 VAL A N 1
ATOM 1603 C CA . VAL A 1 219 ? -16.25 16.734 12.078 1 97 219 VAL A CA 1
ATOM 1604 C C . VAL A 1 219 ? -16.016 16.172 10.68 1 97 219 VAL A C 1
ATOM 1606 O O . VAL A 1 219 ? -16.984 15.859 9.969 1 97 219 VAL A O 1
ATOM 1609 N N . THR A 1 220 ? -14.797 16.078 10.281 1 97.38 220 THR A N 1
ATOM 1610 C CA . THR A 1 220 ? -14.477 15.492 8.984 1 97.38 220 THR A CA 1
ATOM 1611 C C . THR A 1 220 ? -13.672 14.211 9.164 1 97.38 220 THR A C 1
ATOM 1613 O O . THR A 1 220 ? -12.961 14.047 10.156 1 97.38 220 THR A O 1
ATOM 1616 N N . ALA A 1 221 ? -13.852 13.32 8.281 1 98.38 221 ALA A N 1
ATOM 1617 C CA . ALA A 1 221 ? -13.125 12.055 8.219 1 98.38 221 ALA A CA 1
ATOM 1618 C C . ALA A 1 221 ? -12.578 11.805 6.812 1 98.38 221 ALA A C 1
ATOM 1620 O O . ALA A 1 221 ? -13.336 11.828 5.836 1 98.38 221 ALA A O 1
ATOM 1621 N N . ASN A 1 222 ? -11.289 11.664 6.703 1 98.69 222 ASN A N 1
ATOM 1622 C CA . ASN A 1 222 ? -10.625 11.391 5.43 1 98.69 222 ASN A CA 1
ATOM 1623 C C . ASN A 1 222 ? -9.898 10.047 5.457 1 98.69 222 ASN A C 1
ATOM 1625 O O . ASN A 1 222 ? -9.008 9.836 6.281 1 98.69 222 ASN A O 1
ATOM 1629 N N . VAL A 1 223 ? -10.336 9.125 4.539 1 98.88 223 VAL A N 1
ATOM 1630 C CA . VAL A 1 223 ? -9.539 7.93 4.297 1 98.88 223 VAL A CA 1
ATOM 1631 C C . VAL A 1 223 ? -8.273 8.297 3.533 1 98.88 223 VAL A C 1
ATOM 1633 O O . VAL A 1 223 ? -8.305 8.469 2.312 1 98.88 223 VAL A O 1
ATOM 1636 N N . GLY A 1 224 ? -7.156 8.281 4.266 1 98.81 224 GLY A N 1
ATOM 1637 C CA . GLY A 1 224 ? -5.945 8.844 3.689 1 98.81 224 GLY A CA 1
ATOM 1638 C C . GLY A 1 224 ? -5.082 7.812 2.986 1 98.81 224 GLY A C 1
ATOM 1639 O O . GLY A 1 224 ? -4.379 8.133 2.027 1 98.81 224 GLY A O 1
ATOM 1640 N N . VAL A 1 225 ? -5.07 6.621 3.512 1 98.88 225 VAL A N 1
ATOM 1641 C CA . VAL A 1 225 ? -4.246 5.547 2.971 1 98.88 225 VAL A CA 1
ATOM 1642 C C . VAL A 1 225 ? -4.957 4.207 3.152 1 98.88 225 VAL A C 1
ATOM 1644 O O . VAL A 1 225 ? -5.598 3.973 4.18 1 98.88 225 VAL A O 1
ATOM 1647 N N . LEU A 1 226 ? -4.953 3.369 2.207 1 98.94 226 LEU A N 1
ATOM 1648 C CA . LEU A 1 226 ? -5.289 1.955 2.324 1 98.94 226 LEU A CA 1
ATOM 1649 C C . LEU A 1 226 ? -4.27 1.091 1.592 1 98.94 226 LEU A C 1
ATOM 1651 O O . LEU A 1 226 ? -3.938 1.36 0.436 1 98.94 226 LEU A O 1
ATOM 1655 N N . ARG A 1 227 ? -3.713 0.114 2.297 1 98.69 227 ARG A N 1
ATOM 1656 C CA . ARG A 1 227 ? -2.74 -0.809 1.722 1 98.69 227 ARG A CA 1
ATOM 1657 C C . ARG A 1 227 ? -2.963 -2.229 2.232 1 98.69 227 ARG A C 1
ATOM 1659 O O . ARG A 1 227 ? -3.193 -2.434 3.426 1 98.69 227 ARG A O 1
ATOM 1666 N N . GLY A 1 228 ? -2.914 -3.137 1.333 1 98.75 228 GLY A N 1
ATOM 1667 C CA . GLY A 1 228 ? -3.008 -4.539 1.703 1 98.75 228 GLY A CA 1
ATOM 1668 C C . GLY A 1 228 ? -2.725 -5.48 0.547 1 98.75 228 GLY A C 1
ATOM 1669 O O . GLY A 1 228 ? -2.895 -5.113 -0.617 1 98.75 228 GLY A O 1
ATOM 1670 N N . GLY A 1 229 ? -2.285 -6.699 0.903 1 98.38 229 GLY A N 1
ATOM 1671 C CA . GLY A 1 229 ? -1.959 -7.711 -0.089 1 98.38 229 GLY A CA 1
ATOM 1672 C C . GLY A 1 229 ? -0.482 -7.758 -0.432 1 98.38 229 GLY A C 1
ATOM 1673 O O . GLY A 1 229 ? 0.201 -6.73 -0.391 1 98.38 229 GLY A O 1
ATOM 1674 N N . VAL A 1 230 ? -0.014 -8.938 -0.819 1 97.25 230 VAL A N 1
ATOM 1675 C CA . VAL A 1 230 ? 1.418 -9.086 -1.06 1 97.25 230 VAL A CA 1
ATOM 1676 C C . VAL A 1 230 ? 1.661 -9.453 -2.521 1 97.25 230 VAL A C 1
ATOM 1678 O O . VAL A 1 230 ? 2.76 -9.25 -3.043 1 97.25 230 VAL A O 1
ATOM 1681 N N . GLN A 1 231 ? 0.697 -10.031 -3.148 1 97.94 231 GLN A N 1
ATOM 1682 C CA . GLN A 1 231 ? 0.804 -10.469 -4.535 1 97.94 231 GLN A CA 1
ATOM 1683 C C . GLN A 1 231 ? -0.575 -10.711 -5.145 1 97.94 231 GLN A C 1
ATOM 1685 O O . GLN A 1 231 ? -1.526 -11.031 -4.43 1 97.94 231 GLN A O 1
ATOM 1690 N N . THR A 1 232 ? -0.705 -10.547 -6.426 1 98.56 232 THR A N 1
ATOM 1691 C CA . THR A 1 232 ? -1.968 -10.633 -7.148 1 98.56 232 THR A CA 1
ATOM 1692 C C . THR A 1 232 ? -2.658 -11.961 -6.879 1 98.56 232 THR A C 1
ATOM 1694 O O . THR A 1 232 ? -3.881 -12.016 -6.723 1 98.56 232 THR A O 1
ATOM 1697 N N . ASN A 1 233 ? -1.901 -13.047 -6.762 1 98.5 233 ASN A N 1
ATOM 1698 C CA . ASN A 1 233 ? -2.467 -14.391 -6.703 1 98.5 233 ASN A CA 1
ATOM 1699 C C . ASN A 1 233 ? -2.488 -14.93 -5.277 1 98.5 233 ASN A C 1
ATOM 1701 O O . ASN A 1 233 ? -2.49 -16.141 -5.066 1 98.5 233 ASN A O 1
ATOM 1705 N N . VAL A 1 234 ? -2.473 -14.133 -4.32 1 98.62 234 VAL A N 1
ATOM 1706 C CA . VAL A 1 234 ? -2.586 -14.508 -2.912 1 98.62 234 VAL A CA 1
ATOM 1707 C C . VAL A 1 234 ? -3.746 -13.75 -2.271 1 98.62 234 VAL A C 1
ATOM 1709 O O . VAL A 1 234 ? -3.895 -12.539 -2.473 1 98.62 234 VAL A O 1
ATOM 1712 N N . VAL A 1 235 ? -4.621 -14.414 -1.54 1 98.69 235 VAL A N 1
ATOM 1713 C CA . VAL A 1 235 ? -5.645 -13.742 -0.738 1 98.69 235 VAL A CA 1
ATOM 1714 C C . VAL A 1 235 ? -4.98 -12.953 0.389 1 98.69 235 VAL A C 1
ATOM 1716 O O . VAL A 1 235 ? -4.223 -13.516 1.185 1 98.69 235 VAL A O 1
ATOM 1719 N N . PRO A 1 236 ? -5.246 -11.695 0.458 1 98.56 236 PRO A N 1
ATOM 1720 C CA . PRO A 1 236 ? -4.57 -10.883 1.466 1 98.56 236 PRO A CA 1
ATOM 1721 C C . PRO A 1 236 ? -4.945 -11.273 2.893 1 98.56 236 PRO A C 1
ATOM 1723 O O . PRO A 1 236 ? -6.129 -11.32 3.232 1 98.56 236 PRO A O 1
ATOM 1726 N N . ASP A 1 237 ? -3.953 -11.477 3.727 1 98.19 237 ASP A N 1
ATOM 1727 C CA . ASP A 1 237 ? -4.223 -11.844 5.113 1 98.19 237 ASP A CA 1
ATOM 1728 C C . ASP A 1 237 ? -4.012 -10.648 6.047 1 98.19 237 ASP A C 1
ATOM 1730 O O . ASP A 1 237 ? -4.207 -10.766 7.258 1 98.19 237 ASP A O 1
ATOM 1734 N N . TYR A 1 238 ? -3.65 -9.555 5.469 1 98.25 238 TYR A N 1
ATOM 1735 C CA . TYR A 1 238 ? -3.463 -8.344 6.254 1 98.25 238 TYR A CA 1
ATOM 1736 C C . TYR A 1 238 ? -3.709 -7.102 5.402 1 98.25 238 TYR A C 1
ATOM 1738 O O . TYR A 1 238 ? -3.385 -7.082 4.215 1 98.25 238 TYR A O 1
ATOM 1746 N N . ALA A 1 239 ? -4.242 -6.082 5.941 1 98.75 239 ALA A N 1
ATOM 1747 C CA . ALA A 1 239 ? -4.41 -4.758 5.348 1 98.75 239 ALA A CA 1
ATOM 1748 C C . ALA A 1 239 ? -4.445 -3.676 6.422 1 98.75 239 ALA A C 1
ATOM 1750 O O . ALA A 1 239 ? -4.715 -3.963 7.594 1 98.75 239 ALA A O 1
ATOM 1751 N N . GLU A 1 240 ? -4.172 -2.514 6.031 1 98.81 240 GLU A N 1
ATOM 1752 C CA . GLU A 1 240 ? -4.18 -1.369 6.934 1 98.81 240 GLU A CA 1
ATOM 1753 C C . GLU A 1 240 ? -4.809 -0.147 6.273 1 98.81 240 GLU A C 1
ATOM 1755 O O . GLU A 1 240 ? -4.664 0.055 5.066 1 98.81 240 GLU A O 1
ATOM 1760 N N . LEU A 1 241 ? -5.496 0.668 7.035 1 98.94 241 LEU A N 1
ATOM 1761 C CA . LEU A 1 241 ? -6.145 1.908 6.621 1 98.94 241 LEU A CA 1
ATOM 1762 C C . LEU A 1 241 ? -5.832 3.037 7.598 1 98.94 241 LEU A C 1
ATOM 1764 O O . LEU A 1 241 ? -5.91 2.852 8.812 1 98.94 241 LEU A O 1
ATOM 1768 N N . LEU A 1 242 ? -5.363 4.168 7.125 1 98.94 242 LEU A N 1
ATOM 1769 C CA . LEU A 1 242 ? -5.109 5.344 7.953 1 98.94 242 LEU A CA 1
ATOM 1770 C C . LEU A 1 242 ? -6.215 6.379 7.781 1 98.94 242 LEU A C 1
ATOM 1772 O O . LEU A 1 242 ? -6.5 6.805 6.66 1 98.94 242 LEU A O 1
ATOM 1776 N N . LEU A 1 243 ? -6.812 6.742 8.891 1 98.94 243 LEU A N 1
ATOM 1777 C CA . LEU A 1 243 ? -7.961 7.645 8.922 1 98.94 243 LEU A CA 1
ATOM 1778 C C . LEU A 1 243 ? -7.59 8.969 9.594 1 98.94 243 LEU A C 1
ATOM 1780 O O . LEU A 1 243 ? -6.984 8.977 10.664 1 98.94 243 LEU A O 1
ATOM 1784 N N . ASP A 1 244 ? -7.906 10.039 8.938 1 98.81 244 ASP A N 1
ATOM 1785 C CA . ASP A 1 244 ? -7.703 11.383 9.453 1 98.81 244 ASP A CA 1
ATOM 1786 C C . ASP A 1 244 ? -9.031 12.031 9.844 1 98.81 244 ASP A C 1
ATOM 1788 O O . ASP A 1 244 ? -9.875 12.297 8.984 1 98.81 244 ASP A O 1
ATOM 1792 N N . MET A 1 245 ? -9.188 12.383 11.102 1 98.62 245 MET A N 1
ATOM 1793 C CA . MET A 1 245 ? -10.391 13.078 11.547 1 98.62 245 MET A CA 1
ATOM 1794 C C . MET A 1 245 ? -10.039 14.422 12.18 1 98.62 245 MET A C 1
ATOM 1796 O O . MET A 1 245 ? -9.016 14.547 12.852 1 98.62 245 MET A O 1
ATOM 1800 N N . ARG A 1 246 ? -10.891 15.398 11.906 1 98.19 246 ARG A N 1
ATOM 1801 C CA . ARG A 1 246 ? -10.766 16.719 12.516 1 98.19 246 ARG A CA 1
ATOM 1802 C C . ARG A 1 246 ? -12.008 17.062 13.336 1 98.19 246 ARG A C 1
ATOM 1804 O O . ARG A 1 246 ? -13.133 16.891 12.867 1 98.19 246 ARG A O 1
ATOM 1811 N N . HIS A 1 247 ? -11.812 17.547 14.57 1 96.81 247 HIS A N 1
ATOM 1812 C CA . HIS A 1 247 ? -12.945 17.797 15.445 1 96.81 247 HIS A CA 1
ATOM 1813 C C . HIS A 1 247 ? -12.766 19.094 16.234 1 96.81 247 HIS A C 1
ATOM 1815 O O . HIS A 1 247 ? -11.633 19.5 16.5 1 96.81 247 HIS A O 1
ATOM 1821 N N . GLY A 1 248 ? -13.852 19.75 16.594 1 95.81 248 GLY A N 1
ATOM 1822 C CA . GLY A 1 248 ? -13.828 20.922 17.469 1 95.81 248 GLY A CA 1
ATOM 1823 C C . GLY A 1 248 ? -13.727 20.562 18.938 1 95.81 248 GLY A C 1
ATOM 1824 O O . GLY A 1 248 ? -13.734 19.375 19.297 1 95.81 248 GLY A O 1
ATOM 1825 N N . PRO A 1 249 ? -13.641 21.562 19.797 1 93.88 249 PRO A N 1
ATOM 1826 C CA . PRO A 1 249 ? -13.406 21.344 21.219 1 93.88 249 PRO A CA 1
ATOM 1827 C C . PRO A 1 249 ? -14.594 20.688 21.922 1 93.88 249 PRO A C 1
ATOM 1829 O O . PRO A 1 249 ? -14.438 20.094 22.984 1 93.88 249 PRO A O 1
ATOM 1832 N N . SER A 1 250 ? -15.727 20.766 21.359 1 92.81 250 SER A N 1
ATOM 1833 C CA . SER A 1 250 ? -16.922 20.266 22.031 1 92.81 250 SER A CA 1
ATOM 1834 C C . SER A 1 250 ? -17.156 18.781 21.734 1 92.81 250 SER A C 1
ATOM 1836 O O . SER A 1 250 ? -18.047 18.156 22.312 1 92.81 250 SER A O 1
ATOM 1838 N N . VAL A 1 251 ? -16.422 18.219 20.875 1 94 251 VAL A N 1
ATOM 1839 C CA . VAL A 1 251 ? -16.594 16.828 20.5 1 94 251 VAL A CA 1
ATOM 1840 C C . VAL A 1 251 ? -15.617 15.953 21.266 1 94 251 VAL A C 1
ATOM 1842 O O . VAL A 1 251 ? -14.406 16.188 21.234 1 94 251 VAL A O 1
ATOM 1845 N N . GLU A 1 252 ? -16.078 14.984 21.938 1 92.56 252 GLU A N 1
ATOM 1846 C CA . GLU A 1 252 ? -15.234 14.047 22.672 1 92.56 252 GLU A CA 1
ATOM 1847 C C . GLU A 1 252 ? -14.625 13 21.75 1 92.56 252 GLU A C 1
ATOM 1849 O O . GLU A 1 252 ? -15.344 12.273 21.062 1 92.56 252 GLU A O 1
ATOM 1854 N N . PRO A 1 253 ? -13.352 12.836 21.781 1 95.94 253 PRO A N 1
ATOM 1855 C CA . PRO A 1 253 ? -12.703 11.859 20.906 1 95.94 253 PRO A CA 1
ATOM 1856 C C . PRO A 1 253 ? -13.242 10.445 21.078 1 95.94 253 PRO A C 1
ATOM 1858 O O . PRO A 1 253 ? -13.312 9.68 20.125 1 95.94 253 PRO A O 1
ATOM 1861 N N . GLU A 1 254 ? -13.625 10.102 22.281 1 97.19 254 GLU A N 1
ATOM 1862 C CA . GLU A 1 254 ? -14.109 8.742 22.531 1 97.19 254 GLU A CA 1
ATOM 1863 C C . GLU A 1 254 ? -15.367 8.453 21.734 1 97.19 254 GLU A C 1
ATOM 1865 O O . GLU A 1 254 ? -15.578 7.324 21.281 1 97.19 254 GLU A O 1
ATOM 1870 N N . SER A 1 255 ? -16.234 9.414 21.609 1 96.81 255 SER A N 1
ATOM 1871 C CA . SER A 1 255 ? -17.438 9.234 20.812 1 96.81 255 SER A CA 1
ATOM 1872 C C . SER A 1 255 ? -17.094 8.977 19.344 1 96.81 255 SER A C 1
ATOM 1874 O O . SER A 1 255 ? -17.766 8.188 18.672 1 96.81 255 SER A O 1
ATOM 1876 N N . LEU A 1 256 ? -16.094 9.648 18.844 1 98.06 256 LEU A N 1
ATOM 1877 C CA . LEU A 1 256 ? -15.633 9.438 17.469 1 98.06 256 LEU A CA 1
ATOM 1878 C C . LEU A 1 256 ? -15.062 8.039 17.297 1 98.06 256 LEU A C 1
ATOM 1880 O O . LEU A 1 256 ? -15.367 7.359 16.312 1 98.06 256 LEU A O 1
ATOM 1884 N N . ARG A 1 257 ? -14.234 7.594 18.234 1 98.44 257 ARG A N 1
ATOM 1885 C CA . ARG A 1 257 ? -13.68 6.246 18.219 1 98.44 257 ARG A CA 1
ATOM 1886 C C . ARG A 1 257 ? -14.789 5.199 18.141 1 98.44 257 ARG A C 1
ATOM 1888 O O . ARG A 1 257 ? -14.688 4.242 17.375 1 98.44 257 ARG A O 1
ATOM 1895 N N . ALA A 1 258 ? -15.797 5.371 18.969 1 98.38 258 ALA A N 1
ATOM 1896 C CA . ALA A 1 258 ? -16.906 4.426 19.016 1 98.38 258 ALA A CA 1
ATOM 1897 C C . ALA A 1 258 ? -17.625 4.34 17.672 1 98.38 258 ALA A C 1
ATOM 1899 O O . ALA A 1 258 ? -17.953 3.246 17.203 1 98.38 258 ALA A O 1
ATOM 1900 N N . THR A 1 259 ? -17.891 5.496 17.078 1 98.5 259 THR A N 1
ATOM 1901 C CA . THR A 1 259 ? -18.531 5.527 15.773 1 98.5 259 THR A CA 1
ATOM 1902 C C . THR A 1 259 ? -17.672 4.844 14.727 1 98.5 259 THR A C 1
ATOM 1904 O O . THR A 1 259 ? -18.172 4.066 13.914 1 98.5 259 THR A O 1
ATOM 1907 N N . VAL A 1 260 ? -16.359 5.094 14.734 1 98.88 260 VAL A N 1
ATOM 1908 C CA . VAL A 1 260 ? -15.43 4.496 13.773 1 98.88 260 VAL A CA 1
ATOM 1909 C C . VAL A 1 260 ? -15.438 2.977 13.93 1 98.88 260 VAL A C 1
ATOM 1911 O O . VAL A 1 260 ? -15.5 2.244 12.938 1 98.88 260 VAL A O 1
ATOM 1914 N N . ARG A 1 261 ? -15.367 2.521 15.164 1 98.75 261 ARG A N 1
ATOM 1915 C CA . ARG A 1 261 ? -15.391 1.084 15.422 1 98.75 261 ARG A CA 1
ATOM 1916 C C . ARG A 1 261 ? -16.688 0.458 14.898 1 98.75 261 ARG A C 1
ATOM 1918 O O . ARG A 1 261 ? -16.656 -0.624 14.305 1 98.75 261 ARG A O 1
ATOM 1925 N N . GLU A 1 262 ? -17.75 1.129 15.109 1 98.69 262 GLU A N 1
ATOM 1926 C CA . GLU A 1 262 ? -19.047 0.638 14.633 1 98.69 262 GLU A CA 1
ATOM 1927 C C . GLU A 1 262 ? -19.078 0.538 13.109 1 98.69 262 GLU A C 1
ATOM 1929 O O . GLU A 1 262 ? -19.5 -0.479 12.555 1 98.69 262 GLU A O 1
ATOM 1934 N N . LEU A 1 263 ? -18.625 1.58 12.43 1 98.69 263 LEU A N 1
ATOM 1935 C CA . LEU A 1 263 ? -18.641 1.631 10.969 1 98.69 263 LEU A CA 1
ATOM 1936 C C . LEU A 1 263 ? -17.656 0.629 10.383 1 98.69 263 LEU A C 1
ATOM 1938 O O . LEU A 1 263 ? -17.906 0.051 9.32 1 98.69 263 LEU A O 1
ATOM 1942 N N . ALA A 1 264 ? -16.5 0.442 11.016 1 98.5 264 ALA A N 1
ATOM 1943 C CA . ALA A 1 264 ? -15.445 -0.441 10.516 1 98.5 264 ALA A CA 1
ATOM 1944 C C . ALA A 1 264 ? -15.844 -1.906 10.672 1 98.5 264 ALA A C 1
ATOM 1946 O O . ALA A 1 264 ? -15.445 -2.752 9.867 1 98.5 264 ALA A O 1
ATOM 1947 N N . GLY A 1 265 ? -16.625 -2.201 11.734 1 97.62 265 GLY A N 1
ATOM 1948 C CA . GLY A 1 265 ? -17.031 -3.57 11.992 1 97.62 265 GLY A CA 1
ATOM 1949 C C . GLY A 1 265 ? -16.156 -4.277 13.008 1 97.62 265 GLY A C 1
ATOM 1950 O O . GLY A 1 265 ? -15.008 -3.877 13.219 1 97.62 265 GLY A O 1
ATOM 1951 N N . ASP A 1 266 ? -16.516 -5.465 13.5 1 96.06 266 ASP A N 1
ATOM 1952 C CA . ASP A 1 266 ? -15.906 -6.164 14.625 1 96.06 266 ASP A CA 1
ATOM 1953 C C . ASP A 1 266 ? -14.586 -6.828 14.219 1 96.06 266 ASP A C 1
ATOM 1955 O O . ASP A 1 266 ? -13.781 -7.199 15.078 1 96.06 266 ASP A O 1
ATOM 1959 N N . GLN A 1 267 ? -14.383 -6.926 13.008 1 96.62 267 GLN A N 1
ATOM 1960 C CA . GLN A 1 267 ? -13.195 -7.648 12.57 1 96.62 267 GLN A CA 1
ATOM 1961 C C . GLN A 1 267 ? -12.039 -6.691 12.281 1 96.62 267 GLN A C 1
ATOM 1963 O O . GLN A 1 267 ? -1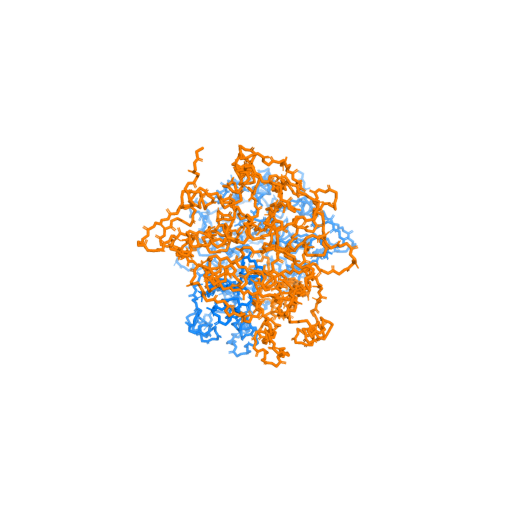1 -7.102 11.766 1 96.62 267 GLN A O 1
ATOM 1968 N N . VAL A 1 268 ? -12.25 -5.457 12.555 1 98.62 268 VAL A N 1
ATOM 1969 C CA . VAL A 1 268 ? -11.242 -4.434 12.289 1 98.62 268 VAL A CA 1
ATOM 1970 C C . VAL A 1 268 ? -10.727 -3.861 13.609 1 98.62 268 VAL A C 1
ATOM 1972 O O . VAL A 1 268 ? -11.523 -3.479 14.477 1 98.62 268 VAL A O 1
ATOM 1975 N N . GLU A 1 269 ? -9.438 -3.887 13.805 1 98.69 269 GLU A N 1
ATOM 1976 C CA . GLU A 1 269 ? -8.812 -3.256 14.961 1 98.69 269 GLU A CA 1
ATOM 1977 C C . GLU A 1 269 ? -8.57 -1.768 14.719 1 98.69 269 GLU A C 1
ATOM 1979 O O . GLU A 1 269 ? -8.102 -1.375 13.648 1 98.69 269 GLU A O 1
ATOM 1984 N N . VAL A 1 270 ? -8.945 -0.968 15.719 1 98.75 270 VAL A N 1
ATOM 1985 C CA . VAL A 1 270 ? -8.82 0.482 15.609 1 98.75 270 VAL A CA 1
ATOM 1986 C C . VAL A 1 270 ? -7.91 1.008 16.719 1 98.75 270 VAL A C 1
ATOM 1988 O O . VAL A 1 270 ? -8.141 0.728 17.891 1 98.75 270 VAL A O 1
ATOM 1991 N N . GLU A 1 271 ? -6.859 1.748 16.344 1 98.56 271 GLU A N 1
ATOM 1992 C CA . GLU A 1 271 ? -5.945 2.34 17.312 1 98.56 271 GLU A CA 1
ATOM 1993 C C . GLU A 1 271 ? -5.613 3.785 16.953 1 98.56 271 GLU A C 1
ATOM 1995 O O . GLU A 1 271 ? -5.543 4.133 15.773 1 98.56 271 GLU A O 1
ATOM 2000 N N . ASP A 1 272 ? -5.414 4.562 17.969 1 98.56 272 ASP A N 1
ATOM 2001 C CA . ASP A 1 272 ? -4.992 5.941 17.734 1 98.56 272 ASP A CA 1
ATOM 2002 C C . ASP A 1 272 ? -3.551 5.992 17.234 1 98.56 272 ASP A C 1
ATOM 2004 O O . ASP A 1 272 ? -2.697 5.242 17.719 1 98.56 272 ASP A O 1
ATOM 2008 N N . SER A 1 273 ? -3.295 6.859 16.312 1 97.94 273 SER A N 1
ATOM 2009 C CA . SER A 1 273 ? -1.916 7.117 15.914 1 97.94 273 SER A CA 1
ATOM 2010 C C . SER A 1 273 ? -1.506 8.547 16.234 1 97.94 273 SER A C 1
ATOM 2012 O O . SER A 1 273 ? -0.336 8.82 16.516 1 97.94 273 SER A O 1
ATOM 2014 N N . VAL A 1 274 ? -2.396 9.523 16.203 1 98.25 274 VAL A N 1
ATOM 2015 C CA . VAL A 1 274 ? -2.182 10.938 16.516 1 98.25 274 VAL A CA 1
ATOM 2016 C C . VAL A 1 274 ? -3.402 11.492 17.25 1 98.25 274 VAL A C 1
ATOM 2018 O O . VAL A 1 274 ? -4.539 11.227 16.859 1 98.25 274 VAL A O 1
ATOM 2021 N N . VAL A 1 275 ? -3.258 12.18 18.312 1 98.19 275 VAL A N 1
ATOM 2022 C CA . VAL A 1 275 ? -4.297 12.906 19.031 1 98.19 275 VAL A CA 1
ATOM 2023 C C . VAL A 1 275 ? -3.824 14.328 19.328 1 98.19 275 VAL A C 1
ATOM 2025 O O . VAL A 1 275 ? -2.873 14.531 20.094 1 98.19 275 VAL A O 1
ATOM 2028 N N . LEU A 1 276 ? -4.402 15.273 18.766 1 98.44 276 LEU A N 1
ATOM 2029 C CA . LEU A 1 276 ? -4.031 16.672 18.906 1 98.44 276 LEU A CA 1
ATOM 2030 C C . LEU A 1 276 ? -5.195 17.484 19.469 1 98.44 276 LEU A C 1
ATOM 2032 O O . LEU A 1 276 ? -6.32 17.391 18.969 1 98.44 276 LEU A O 1
ATOM 2036 N N . PRO A 1 277 ? -5.012 18.281 20.438 1 97.12 277 PRO A N 1
ATOM 2037 C CA . PRO A 1 277 ? -6.082 19.125 20.969 1 97.12 277 PRO A CA 1
ATOM 2038 C C . PRO A 1 277 ? -6.441 20.266 20.016 1 97.12 277 PRO A C 1
ATOM 2040 O O . PRO A 1 277 ? -5.574 20.781 19.297 1 97.12 277 PRO A O 1
ATOM 2043 N N . PRO A 1 278 ? -7.707 20.656 20.016 1 97.12 278 PRO A N 1
ATOM 2044 C CA . PRO A 1 278 ? -8.07 21.906 19.328 1 97.12 278 PRO A CA 1
ATOM 2045 C C . PRO A 1 278 ? -7.539 23.141 20.047 1 97.12 278 PRO A C 1
ATOM 2047 O O . PRO A 1 278 ? -7.125 23.062 21.219 1 97.12 278 PRO A O 1
ATOM 2050 N N . ILE A 1 279 ? -7.422 24.203 19.359 1 97.75 279 ILE A N 1
ATOM 2051 C CA . ILE A 1 279 ? -7.098 25.516 19.906 1 97.75 279 ILE A CA 1
ATOM 2052 C C . ILE A 1 279 ? -8.32 26.422 19.812 1 97.75 279 ILE A C 1
ATOM 2054 O O . ILE A 1 279 ? -8.961 26.5 18.766 1 97.75 279 ILE A O 1
ATOM 2058 N N . ASP A 1 280 ? -8.633 27.078 20.906 1 96.69 280 ASP A N 1
ATOM 2059 C CA . ASP A 1 280 ? -9.805 27.953 20.984 1 96.69 280 ASP A CA 1
ATOM 2060 C C . ASP A 1 280 ? -9.531 29.188 21.828 1 96.69 280 ASP A C 1
ATOM 2062 O O . ASP A 1 280 ? -9.914 29.234 23 1 96.69 280 ASP A O 1
ATOM 2066 N N . THR A 1 281 ? -8.906 30.188 21.266 1 97.75 281 THR A N 1
ATOM 2067 C CA . THR A 1 281 ? -8.648 31.453 21.953 1 97.75 281 THR A CA 1
ATOM 2068 C C . THR A 1 281 ? -9.898 32.344 21.953 1 97.75 281 THR A C 1
ATOM 2070 O O . THR A 1 281 ? -10.492 32.562 20.906 1 97.75 281 THR A O 1
ATOM 2073 N N . PRO A 1 282 ? -10.312 32.781 23.094 1 97 282 PRO A N 1
ATOM 2074 C CA . PRO A 1 282 ? -11.492 33.656 23.156 1 97 282 PRO A CA 1
ATOM 2075 C C . PRO A 1 282 ? -11.344 34.906 22.281 1 97 282 PRO A C 1
ATOM 2077 O O . PRO A 1 282 ? -10.266 35.5 22.219 1 97 282 PRO A O 1
ATOM 2080 N N . SER A 1 283 ? -12.445 35.281 21.625 1 95.94 283 SER A N 1
ATOM 2081 C CA . SER A 1 283 ? -12.43 36.406 20.688 1 95.94 283 SER A CA 1
ATOM 2082 C C . SER A 1 283 ? -12.125 37.719 21.406 1 95.94 283 SER A C 1
ATOM 2084 O O . SER A 1 283 ? -11.656 38.656 20.781 1 95.94 283 SER A O 1
ATOM 2086 N N . ASP A 1 284 ? -12.352 37.719 22.688 1 96.88 284 ASP A N 1
ATOM 2087 C CA . ASP A 1 284 ? -12.156 38.969 23.422 1 96.88 284 ASP A CA 1
ATOM 2088 C C . ASP A 1 284 ? -10.805 38.969 24.141 1 96.88 284 ASP A C 1
ATOM 2090 O O . ASP A 1 284 ? -10.531 39.844 24.969 1 96.88 284 ASP A O 1
ATOM 2094 N N . ASP A 1 285 ? -10.023 37.969 23.891 1 97.56 285 ASP A N 1
ATOM 2095 C CA . ASP A 1 285 ? -8.695 37.969 24.484 1 97.56 285 ASP A CA 1
ATOM 2096 C C . ASP A 1 285 ? -7.902 39.219 24.109 1 97.56 285 ASP A C 1
ATOM 2098 O O . ASP A 1 285 ? -7.949 39.656 22.953 1 97.56 285 ASP A O 1
ATOM 2102 N N . PRO A 1 286 ? -7.109 39.75 24.969 1 96.81 286 PRO A N 1
ATOM 2103 C CA . PRO A 1 286 ? -6.328 40.969 24.688 1 96.81 286 PRO A CA 1
ATOM 2104 C C . PRO A 1 286 ? -5.387 40.781 23.5 1 96.81 286 PRO A C 1
ATOM 2106 O O . PRO A 1 286 ? -5.152 41.719 22.734 1 96.81 286 PRO A O 1
ATOM 2109 N N . PHE A 1 287 ? -4.84 39.656 23.406 1 97.12 287 PHE A N 1
ATOM 2110 C CA . PHE A 1 287 ? -3.939 39.438 22.281 1 97.12 287 PHE A CA 1
ATOM 2111 C C . PHE A 1 287 ? -4.695 39.5 20.953 1 97.12 287 PHE A C 1
ATOM 2113 O O . PHE A 1 287 ? -4.184 40 19.969 1 97.12 287 PHE A O 1
ATOM 2120 N N . VAL A 1 288 ? -5.852 38.906 20.875 1 98.31 288 VAL A N 1
ATOM 2121 C CA . VAL A 1 288 ? -6.703 39 19.703 1 98.31 288 VAL A CA 1
ATOM 2122 C C . VAL A 1 288 ? -6.969 40.469 19.375 1 98.31 288 VAL A C 1
ATOM 2124 O O . VAL A 1 288 ? -6.895 40.875 18.219 1 98.31 288 VAL A O 1
ATOM 2127 N N . GLY A 1 289 ? -7.238 41.188 20.438 1 97.75 289 GLY A N 1
ATOM 2128 C CA . GLY A 1 289 ? -7.445 42.625 20.266 1 97.75 289 GLY A CA 1
ATOM 2129 C C . GLY A 1 289 ? -6.242 43.344 19.672 1 97.75 289 GLY A C 1
ATOM 2130 O O . GLY A 1 289 ? -6.383 44.188 18.797 1 97.75 289 GLY A O 1
ATOM 2131 N N . LEU A 1 290 ? -5.082 43 20.188 1 96.75 290 LEU A N 1
ATOM 2132 C CA . LEU A 1 290 ? -3.844 43.594 19.688 1 96.75 290 LEU A CA 1
ATOM 2133 C C . LEU A 1 290 ? -3.66 43.281 18.203 1 96.75 290 LEU A C 1
ATOM 2135 O O . LEU A 1 290 ? -3.289 44.188 17.438 1 96.75 290 LEU A O 1
ATOM 2139 N N . VAL A 1 291 ? -3.963 42.094 17.766 1 98.19 291 VAL A N 1
ATOM 2140 C CA . VAL A 1 291 ? -3.812 41.688 16.375 1 98.19 291 VAL A CA 1
ATOM 2141 C C . VAL A 1 291 ? -4.844 42.406 15.516 1 98.19 291 VAL A C 1
ATOM 2143 O O . VAL A 1 291 ? -4.535 42.875 14.414 1 98.19 291 VAL A O 1
ATOM 2146 N N . GLN A 1 292 ? -6.031 42.531 16 1 97.88 292 GLN A N 1
ATOM 2147 C CA . GLN A 1 292 ? -7.062 43.281 15.297 1 97.88 292 GLN A CA 1
ATOM 2148 C C . GLN A 1 292 ? -6.625 44.719 15.031 1 97.88 292 GLN A C 1
ATOM 2150 O O . GLN A 1 292 ? -6.816 45.25 13.93 1 97.88 292 GLN A O 1
ATOM 2155 N N . GLU A 1 293 ? -6.07 45.312 15.984 1 96.56 293 GLU A N 1
ATOM 2156 C CA . GLU A 1 293 ? -5.602 46.688 15.852 1 96.56 293 GLU A CA 1
ATOM 2157 C C . GLU A 1 293 ? -4.5 46.781 14.797 1 96.56 293 GLU A C 1
ATOM 2159 O O . GLU A 1 293 ? -4.461 47.75 14.031 1 96.56 293 GLU A O 1
ATOM 2164 N N . ALA A 1 294 ? -3.643 45.812 14.867 1 96.69 294 ALA A N 1
ATOM 2165 C CA . ALA A 1 294 ? -2.57 45.781 13.875 1 96.69 294 ALA A CA 1
ATOM 2166 C C . ALA A 1 294 ? -3.135 45.688 12.461 1 96.69 294 ALA A C 1
ATOM 2168 O O . ALA A 1 294 ? -2.654 46.344 11.547 1 96.69 294 ALA A O 1
ATOM 2169 N N . LEU A 1 295 ? -4.141 44.875 12.273 1 97.69 295 LEU A N 1
ATOM 2170 C CA . LEU A 1 295 ? -4.777 44.688 10.969 1 97.69 295 LEU A CA 1
ATOM 2171 C C . LEU A 1 295 ? -5.445 46 10.523 1 97.69 295 LEU A C 1
ATOM 2173 O O . LEU A 1 295 ? -5.316 46.406 9.367 1 97.69 295 LEU A O 1
ATOM 2177 N N . ARG A 1 296 ? -6.035 46.656 11.422 1 96.06 296 ARG A N 1
ATOM 2178 C CA . ARG A 1 296 ? -6.68 47.906 11.117 1 96.06 296 ARG A CA 1
ATOM 2179 C C . ARG A 1 296 ? -5.656 48.969 10.68 1 96.06 296 ARG A C 1
ATOM 2181 O O . ARG A 1 296 ? -5.914 49.719 9.75 1 96.06 296 ARG A O 1
ATOM 2188 N N . GLU A 1 297 ? -4.629 48.969 11.375 1 94.38 297 GLU A N 1
ATOM 2189 C CA . GLU A 1 297 ? -3.578 49.938 11.047 1 94.38 297 GLU A CA 1
ATOM 2190 C C . GLU A 1 297 ? -3.082 49.75 9.617 1 94.38 297 GLU A C 1
ATOM 2192 O O . GLU A 1 297 ? -2.662 50.719 8.977 1 94.38 297 GLU A O 1
ATOM 2197 N N . ARG A 1 298 ? -3.158 48.562 9.109 1 93.38 298 ARG A N 1
ATOM 2198 C CA . ARG A 1 298 ? -2.697 48.281 7.758 1 93.38 298 ARG A CA 1
ATOM 2199 C C . ARG A 1 298 ? -3.869 48.219 6.785 1 93.38 298 ARG A C 1
ATOM 2201 O O . ARG A 1 298 ? -3.73 47.719 5.668 1 93.38 298 ARG A O 1
ATOM 2208 N N . SER A 1 299 ? -5.023 48.688 7.191 1 93.62 299 SER A N 1
ATOM 2209 C CA . SER A 1 299 ? -6.234 48.75 6.379 1 93.62 299 SER A CA 1
ATOM 2210 C C . SER A 1 299 ? -6.637 47.344 5.879 1 93.62 299 SER A C 1
ATOM 2212 O O . SER A 1 299 ? -7.059 47.188 4.73 1 93.62 299 SER A O 1
ATOM 2214 N N . GLN A 1 300 ? -6.332 46.375 6.723 1 93.94 300 GLN A N 1
ATOM 2215 C CA . GLN A 1 300 ? -6.758 45 6.453 1 93.94 300 GLN A CA 1
ATOM 2216 C C . GLN A 1 300 ? -8.047 44.656 7.203 1 93.94 300 GLN A C 1
ATOM 2218 O O . GLN A 1 300 ? -8.422 45.344 8.148 1 93.94 300 GLN A O 1
ATOM 2223 N N . ASP A 1 301 ? -8.727 43.688 6.703 1 94.19 301 ASP A N 1
ATOM 2224 C CA . ASP A 1 301 ? -9.914 43.188 7.398 1 94.19 301 ASP A CA 1
ATOM 2225 C C . ASP A 1 301 ? -9.562 42.688 8.797 1 94.19 301 ASP A C 1
ATOM 2227 O O . ASP A 1 301 ? -8.727 41.812 8.953 1 94.19 301 ASP A O 1
ATOM 2231 N N . ASP A 1 302 ? -10.172 43.281 9.828 1 95.31 302 ASP A N 1
ATOM 2232 C CA . ASP A 1 302 ? -9.852 42.906 11.203 1 95.31 302 ASP A CA 1
ATOM 2233 C C . ASP A 1 302 ? -10.93 42 11.797 1 95.31 302 ASP A C 1
ATOM 2235 O O . ASP A 1 302 ? -10.945 41.75 13 1 95.31 302 ASP A O 1
ATOM 2239 N N . ALA A 1 303 ? -11.836 41.531 10.93 1 96.88 303 ALA A N 1
ATOM 2240 C CA . ALA A 1 303 ? -12.859 40.594 11.406 1 96.88 303 ALA A CA 1
ATOM 2241 C C . ALA A 1 303 ? -12.242 39.281 11.883 1 96.88 303 ALA A C 1
ATOM 2243 O O . ALA A 1 303 ? -11.266 38.812 11.297 1 96.88 303 ALA A O 1
ATOM 2244 N N . ILE A 1 304 ? -12.805 38.75 12.938 1 96.88 304 ILE A N 1
ATOM 2245 C CA . ILE A 1 304 ? -12.383 37.438 13.406 1 96.88 304 ILE A CA 1
ATOM 2246 C C . ILE A 1 304 ? -12.992 36.375 12.531 1 96.88 304 ILE A C 1
ATOM 2248 O O . ILE A 1 304 ? -14.219 36.25 12.422 1 96.88 304 ILE A O 1
ATOM 2252 N N . ALA A 1 305 ? -12.172 35.594 11.898 1 96.25 305 ALA A N 1
ATOM 2253 C CA . ALA A 1 305 ? -12.617 34.5 11.023 1 96.25 305 ALA A CA 1
ATOM 2254 C C . ALA A 1 305 ? -12.969 33.25 11.82 1 96.25 305 ALA A C 1
ATOM 2256 O O . ALA A 1 305 ? -12.57 33.125 12.984 1 96.25 305 ALA A O 1
ATOM 2257 N N . PRO A 1 306 ? -13.844 32.344 11.227 1 94.81 306 PRO A N 1
ATOM 2258 C CA . PRO A 1 306 ? -14.086 31.047 11.875 1 94.81 306 PRO A CA 1
ATOM 2259 C C . PRO A 1 306 ? -12.805 30.25 12.102 1 94.81 306 PRO A C 1
ATOM 2261 O O . PRO A 1 306 ? -11.797 30.5 11.43 1 94.81 306 PRO A O 1
ATOM 2264 N N . ALA A 1 307 ? -12.883 29.312 12.992 1 96.75 307 ALA A N 1
ATOM 2265 C CA . ALA A 1 307 ? -11.742 28.453 13.312 1 96.75 307 ALA A CA 1
ATOM 2266 C C . ALA A 1 307 ? -11.242 27.719 12.07 1 96.75 307 ALA A C 1
ATOM 2268 O O . ALA A 1 307 ? -12.039 27.344 11.203 1 96.75 307 ALA A O 1
ATOM 2269 N N . ALA A 1 308 ? -9.961 27.562 12 1 97.5 308 ALA A N 1
ATOM 2270 C CA . ALA A 1 308 ? -9.383 26.797 10.891 1 97.5 308 ALA A CA 1
ATOM 2271 C C . ALA A 1 308 ? -9.781 25.328 10.977 1 97.5 308 ALA A C 1
ATOM 2273 O O . ALA A 1 308 ? -9.836 24.75 12.062 1 97.5 308 ALA A O 1
ATOM 2274 N N . ARG A 1 309 ? -9.969 24.672 9.852 1 96.19 309 ARG A N 1
ATOM 2275 C CA . ARG A 1 309 ? -10.359 23.266 9.805 1 96.19 309 ARG A CA 1
ATOM 2276 C C . ARG A 1 309 ? -9.172 22.359 10.102 1 96.19 309 ARG A C 1
ATOM 2278 O O . ARG A 1 309 ? -9.352 21.219 10.523 1 96.19 309 ARG A O 1
ATOM 2285 N N . TYR A 1 310 ? -8.016 22.828 9.828 1 97.81 310 TYR A N 1
ATOM 2286 C CA . TYR A 1 310 ? -6.789 22.047 10 1 97.81 310 TYR A CA 1
ATOM 2287 C C . TYR A 1 310 ? -6.184 22.281 11.375 1 97.81 310 TYR A C 1
ATOM 2289 O O . TYR A 1 310 ? -6.574 23.219 12.078 1 97.81 310 TYR A O 1
ATOM 2297 N N . PHE A 1 311 ? -5.312 21.406 11.836 1 98.31 311 PHE A N 1
ATOM 2298 C CA . PHE A 1 311 ? -4.539 21.672 13.047 1 98.31 311 PHE A CA 1
ATOM 2299 C C . PHE A 1 311 ? -3.209 22.344 12.695 1 98.31 311 PHE A C 1
ATOM 2301 O O . PHE A 1 311 ? -2.832 22.406 11.523 1 98.31 311 PHE A O 1
ATOM 2308 N N . THR A 1 312 ? -2.543 22.891 13.672 1 98.69 312 THR A N 1
ATOM 2309 C CA . THR A 1 312 ? -1.202 23.453 13.578 1 98.69 312 THR A CA 1
ATOM 2310 C C . THR A 1 312 ? -0.34 23 14.75 1 98.69 312 THR A C 1
ATOM 2312 O O . THR A 1 312 ? -0.825 22.328 15.656 1 98.69 312 THR A O 1
ATOM 2315 N N . ASP A 1 313 ? 0.896 23.422 14.695 1 98.81 313 ASP A N 1
ATOM 2316 C CA . ASP A 1 313 ? 1.81 23.094 15.789 1 98.81 313 ASP A CA 1
ATOM 2317 C C . ASP A 1 313 ? 1.379 23.781 17.078 1 98.81 313 ASP A C 1
ATOM 2319 O O . ASP A 1 313 ? 1.905 23.469 18.156 1 98.81 313 ASP A O 1
ATOM 2323 N N . ALA A 1 314 ? 0.422 24.656 17.016 1 98.81 314 ALA A N 1
ATOM 2324 C CA . ALA A 1 314 ? -0.116 25.25 18.234 1 98.81 314 ALA A CA 1
ATOM 2325 C C . ALA A 1 314 ? -0.653 24.188 19.172 1 98.81 314 ALA A C 1
ATOM 2327 O O . ALA A 1 314 ? -0.69 24.375 20.391 1 98.81 314 ALA A O 1
ATOM 2328 N N . SER A 1 315 ? -1.093 23.062 18.594 1 98.62 315 SER A N 1
ATOM 2329 C CA . SER A 1 315 ? -1.576 21.953 19.406 1 98.62 315 SER A CA 1
ATOM 2330 C C . SER A 1 315 ? -0.507 21.484 20.391 1 98.62 315 SER A C 1
ATOM 2332 O O . SER A 1 315 ? -0.825 20.922 21.438 1 98.62 315 SER A O 1
ATOM 2334 N N . ALA A 1 316 ? 0.748 21.641 20.062 1 98.44 316 ALA A N 1
ATOM 2335 C CA . ALA A 1 316 ? 1.862 21.328 20.953 1 98.44 316 ALA A CA 1
ATOM 2336 C C . ALA A 1 316 ? 2.395 22.594 21.625 1 98.44 316 ALA A C 1
ATOM 2338 O O . ALA A 1 316 ? 2.488 22.656 22.859 1 98.44 316 ALA A O 1
ATOM 2339 N N . LEU A 1 317 ? 2.609 23.656 20.875 1 98.75 317 LEU A N 1
ATOM 2340 C CA . LEU A 1 317 ? 3.381 24.812 21.312 1 98.75 317 LEU A CA 1
ATOM 2341 C C . LEU A 1 317 ? 2.58 25.656 22.297 1 98.75 317 LEU A C 1
ATOM 2343 O O . LEU A 1 317 ? 3.139 26.219 23.234 1 98.75 317 LEU A O 1
ATOM 2347 N N . SER A 1 318 ? 1.271 25.812 22.047 1 98.56 318 SER A N 1
ATOM 2348 C CA . SER A 1 318 ? 0.493 26.672 22.938 1 98.56 318 SER A CA 1
ATOM 2349 C C . SER A 1 318 ? 0.532 26.172 24.375 1 98.56 318 SER A C 1
ATOM 2351 O O . SER A 1 318 ? 0.533 26.969 25.312 1 98.56 318 SER A O 1
ATOM 2353 N N . PHE A 1 319 ? 0.593 24.891 24.516 1 97.5 319 PHE A N 1
ATOM 2354 C CA . PHE A 1 319 ? 0.654 24.281 25.844 1 97.5 319 PHE A CA 1
ATOM 2355 C C . PHE A 1 319 ? 2.072 24.328 26.406 1 97.5 319 PHE A C 1
ATOM 2357 O O . PHE A 1 319 ? 2.27 24.562 27.594 1 97.5 319 PHE A O 1
ATOM 2364 N N . LEU A 1 320 ? 3.016 24.094 25.516 1 97.88 320 LEU A N 1
ATOM 2365 C CA . LEU A 1 320 ? 4.418 24.172 25.922 1 97.88 320 LEU A CA 1
ATOM 2366 C C . LEU A 1 320 ? 4.758 25.562 26.453 1 97.88 320 LEU A C 1
ATOM 2368 O O . LEU A 1 320 ? 5.535 25.688 27.391 1 97.88 320 LEU A O 1
ATOM 2372 N N . LEU A 1 321 ? 4.16 26.578 25.859 1 98.12 321 LEU A N 1
ATOM 2373 C CA . LEU A 1 321 ? 4.508 27.969 26.156 1 98.12 321 LEU A CA 1
ATOM 2374 C C . LEU A 1 321 ? 3.764 28.469 27.391 1 98.12 321 LEU A C 1
ATOM 2376 O O . LEU A 1 321 ? 4.109 29.516 27.953 1 98.12 321 LEU A O 1
ATOM 2380 N N . ALA A 1 322 ? 2.779 27.734 27.75 1 96.81 322 ALA A N 1
ATOM 2381 C CA . ALA A 1 322 ? 1.965 28.156 28.891 1 96.81 322 ALA A CA 1
ATOM 2382 C C . ALA A 1 322 ? 2.701 27.938 30.203 1 96.81 322 ALA A C 1
ATOM 2384 O O . ALA A 1 322 ? 3.527 27.031 30.312 1 96.81 322 ALA A O 1
ATOM 2385 N N . THR A 1 323 ? 2.346 28.797 31.141 1 93.94 323 THR A N 1
ATOM 2386 C CA . THR A 1 323 ? 2.953 28.672 32.469 1 93.94 323 THR A CA 1
ATOM 2387 C C . THR A 1 323 ? 1.933 28.188 33.5 1 93.94 323 THR A C 1
ATOM 2389 O O . THR A 1 323 ? 2.295 27.812 34.594 1 93.94 323 THR A O 1
ATOM 2392 N N . ASP A 1 324 ? 0.705 28.172 33.188 1 89.69 324 ASP A N 1
ATOM 2393 C CA . ASP A 1 324 ? -0.346 27.844 34.125 1 89.69 324 ASP A CA 1
ATOM 2394 C C . ASP A 1 324 ? -1.01 26.516 33.781 1 89.69 324 ASP A C 1
ATOM 2396 O O . ASP A 1 324 ? -2.066 26.188 34.344 1 89.69 324 ASP A O 1
ATOM 2400 N N . GLY A 1 325 ? -0.509 25.719 33 1 86.19 325 GLY A N 1
ATOM 2401 C CA . GLY A 1 325 ? -1.034 24.406 32.625 1 86.19 325 GLY A CA 1
ATOM 2402 C C . GLY A 1 325 ? -2.086 24.469 31.547 1 86.19 325 GLY A C 1
ATOM 2403 O O . GLY A 1 325 ? -2.596 23.438 31.109 1 86.19 325 GLY A O 1
ATOM 2404 N N . GLY A 1 326 ? -2.48 25.609 31.094 1 92.38 326 GLY A N 1
ATOM 2405 C CA . GLY A 1 326 ? -3.389 25.766 29.969 1 92.38 326 GLY A CA 1
ATOM 2406 C C . GLY A 1 326 ? -2.672 26.016 28.656 1 92.38 326 GLY A C 1
ATOM 2407 O O . GLY A 1 326 ? -1.65 25.391 28.359 1 92.38 326 GLY A O 1
ATOM 2408 N N . ALA A 1 327 ? -3.307 26.688 27.812 1 96.25 327 ALA A N 1
ATOM 2409 C CA . ALA A 1 327 ? -2.73 27.125 26.547 1 96.25 327 ALA A CA 1
ATOM 2410 C C . ALA A 1 327 ? -2.584 28.641 26.5 1 96.25 327 ALA A C 1
ATOM 2412 O O . ALA A 1 327 ? -3.389 29.375 27.094 1 96.25 327 ALA A O 1
ATOM 2413 N N . VAL A 1 328 ? -1.579 29.141 25.938 1 98.19 328 VAL A N 1
ATOM 2414 C CA . VAL A 1 328 ? -1.437 30.594 25.781 1 98.19 328 VAL A CA 1
ATOM 2415 C C . VAL A 1 328 ? -2.395 31.078 24.703 1 98.19 328 VAL A C 1
ATOM 2417 O O . VAL A 1 328 ? -2.809 30.312 23.828 1 98.19 328 VAL A O 1
ATOM 2420 N N . PRO A 1 329 ? -2.764 32.375 24.766 1 98.38 329 PRO A N 1
ATOM 2421 C CA . PRO A 1 329 ? -3.533 32.906 23.656 1 98.38 329 PRO A CA 1
ATOM 2422 C C . PRO A 1 329 ? -2.834 32.719 22.312 1 98.38 329 PRO A C 1
ATOM 2424 O O . PRO A 1 329 ? -1.64 33 22.172 1 98.38 329 PRO A O 1
ATOM 2427 N N . THR A 1 330 ? -3.584 32.156 21.375 1 98.69 330 THR A N 1
ATOM 2428 C CA . THR A 1 330 ? -3.025 31.766 20.078 1 98.69 330 THR A CA 1
ATOM 2429 C C . THR A 1 330 ? -3.891 32.281 18.938 1 98.69 330 THR A C 1
ATOM 2431 O O . THR A 1 330 ? -5.121 32.219 19 1 98.69 330 THR A O 1
ATOM 2434 N N . VAL A 1 331 ? -3.258 32.875 17.938 1 98.81 331 VAL A N 1
ATOM 2435 C CA . VAL A 1 331 ? -3.949 33.219 16.703 1 98.81 331 VAL A CA 1
ATOM 2436 C C . VAL A 1 331 ? -3.232 32.594 15.508 1 98.81 331 VAL A C 1
ATOM 2438 O O . VAL A 1 331 ? -2.031 32.344 15.57 1 98.81 331 VAL A O 1
ATOM 2441 N N . ILE A 1 332 ? -3.939 32.25 14.492 1 98.88 332 ILE A N 1
ATOM 2442 C CA . ILE A 1 332 ? -3.422 31.797 13.211 1 98.88 332 ILE A CA 1
ATOM 2443 C C . ILE A 1 332 ? -3.592 32.906 12.164 1 98.88 332 ILE A C 1
ATOM 2445 O O . ILE A 1 332 ? -4.695 33.406 11.969 1 98.88 332 ILE A O 1
ATOM 2449 N N . LEU A 1 333 ? -2.502 33.281 11.578 1 98.88 333 LEU A N 1
ATOM 2450 C CA . LEU A 1 333 ? -2.494 34.375 10.609 1 98.88 333 LEU A CA 1
ATOM 2451 C C . LEU A 1 333 ? -1.298 34.25 9.672 1 98.88 333 LEU A C 1
ATOM 2453 O O . LEU A 1 333 ? -0.161 34.5 10.078 1 98.88 333 LEU A O 1
ATOM 2457 N N . GLY A 1 334 ? -1.564 33.875 8.422 1 98.75 334 GLY A N 1
ATOM 2458 C CA . GLY A 1 334 ? -0.515 33.781 7.422 1 98.75 334 GLY A CA 1
ATOM 2459 C C . GLY A 1 334 ? -1.018 34 6.008 1 98.75 334 GLY A C 1
ATOM 2460 O O . GLY A 1 334 ? -2.227 34 5.766 1 98.75 334 GLY A O 1
ATOM 2461 N N . PRO A 1 335 ? -0.165 34.219 5.117 1 98.81 335 PRO A N 1
ATOM 2462 C CA . PRO A 1 335 ? -0.532 34.688 3.787 1 98.81 335 PRO A CA 1
ATOM 2463 C C . PRO A 1 335 ? -1.064 33.594 2.881 1 98.81 335 PRO A C 1
ATOM 2465 O O . PRO A 1 335 ? -1.716 33.875 1.872 1 98.81 335 PRO A O 1
ATOM 2468 N N . GLY A 1 336 ? -0.765 32.344 3.146 1 98.56 336 GLY A N 1
ATOM 2469 C CA . GLY A 1 336 ? -1.16 31.266 2.264 1 98.56 336 GLY A CA 1
ATOM 2470 C C . GLY A 1 336 ? -2.664 31.094 2.164 1 98.56 336 GLY A C 1
ATOM 2471 O O . GLY A 1 336 ? -3.408 31.609 3.004 1 98.56 336 GLY A O 1
ATOM 2472 N N . GLU A 1 337 ? -3.072 30.391 1.124 1 97.62 337 GLU A N 1
ATOM 2473 C CA . GLU A 1 337 ? -4.473 30.047 0.899 1 97.62 337 GLU A CA 1
ATOM 2474 C C . GLU A 1 337 ? -4.805 28.672 1.479 1 97.62 337 GLU A C 1
ATOM 2476 O O . GLU A 1 337 ? -4.199 27.672 1.096 1 97.62 337 GLU A O 1
ATOM 2481 N N . PRO A 1 338 ? -5.84 28.656 2.365 1 97.5 338 PRO A N 1
ATOM 2482 C CA . PRO A 1 338 ? -6.172 27.359 2.967 1 97.5 338 PRO A CA 1
ATOM 2483 C C . PRO A 1 338 ? -6.543 26.297 1.928 1 97.5 338 PRO A C 1
ATOM 2485 O O . PRO A 1 338 ? -6.203 25.125 2.088 1 97.5 338 PRO A O 1
ATOM 2488 N N . ASP A 1 339 ? -7.18 26.688 0.822 1 96.38 339 ASP A N 1
ATOM 2489 C CA . ASP A 1 339 ? -7.656 25.734 -0.179 1 96.38 339 ASP A CA 1
ATOM 2490 C C . ASP A 1 339 ? -6.516 25.281 -1.088 1 96.38 339 ASP A C 1
ATOM 2492 O O . ASP A 1 339 ? -6.699 24.391 -1.92 1 96.38 339 ASP A O 1
ATOM 2496 N N . GLN A 1 340 ? -5.312 25.844 -0.899 1 97.25 340 GLN A N 1
ATOM 2497 C CA . GLN A 1 340 ? -4.141 25.469 -1.687 1 97.25 340 GLN A CA 1
ATOM 2498 C C . GLN A 1 340 ? -3.295 24.422 -0.958 1 97.25 340 GLN A C 1
ATOM 2500 O O . GLN A 1 340 ? -2.334 23.891 -1.52 1 97.25 340 GLN A O 1
ATOM 2505 N N . CYS A 1 341 ? -3.744 24.094 0.247 1 97.5 341 CYS A N 1
ATOM 2506 C CA . CYS A 1 341 ? -2.977 23.141 1.026 1 97.5 341 CYS A CA 1
ATOM 2507 C C . CYS A 1 341 ? -3.107 21.734 0.439 1 97.5 341 CYS A C 1
ATOM 2509 O O . CYS A 1 341 ? -4.219 21.266 0.185 1 97.5 341 CYS A O 1
ATOM 2511 N N . HIS A 1 342 ? -1.983 21.078 0.198 1 97.44 342 HIS A N 1
ATOM 2512 C CA . HIS A 1 342 ? -1.857 19.672 -0.157 1 97.44 342 HIS A CA 1
ATOM 2513 C C . HIS A 1 342 ? -2.338 19.422 -1.583 1 97.44 342 HIS A C 1
ATOM 2515 O O . HIS A 1 342 ? -2.656 18.281 -1.941 1 97.44 342 HIS A O 1
ATOM 2521 N N . VAL A 1 343 ? -2.48 20.469 -2.43 1 97.06 343 VAL A N 1
ATOM 2522 C CA . VAL A 1 343 ? -2.902 20.266 -3.811 1 97.06 343 VAL A CA 1
ATOM 2523 C C . VAL A 1 343 ? -1.727 20.516 -4.754 1 97.06 343 VAL A C 1
ATOM 2525 O O . VAL A 1 343 ? -0.741 21.156 -4.371 1 97.06 343 VAL A O 1
ATOM 2528 N N . ALA A 1 344 ? -1.813 20 -5.973 1 97.12 344 ALA A N 1
ATOM 2529 C CA . ALA A 1 344 ? -0.812 20.297 -6.996 1 97.12 344 ALA A CA 1
ATOM 2530 C C . ALA A 1 344 ? -0.885 21.75 -7.441 1 97.12 344 ALA A C 1
ATOM 2532 O O . ALA A 1 344 ? -1.944 22.375 -7.363 1 97.12 344 ALA A O 1
ATOM 2533 N N . ASN A 1 345 ? 0.28 22.234 -7.828 1 98.31 345 ASN A N 1
ATOM 2534 C CA . ASN A 1 345 ? 0.391 23.625 -8.281 1 98.31 345 ASN A CA 1
ATOM 2535 C C . ASN A 1 345 ? -0.011 24.609 -7.188 1 98.31 345 ASN A C 1
ATOM 2537 O O . ASN A 1 345 ? -0.681 25.609 -7.461 1 98.31 345 ASN A O 1
ATOM 2541 N N . GLU A 1 346 ? 0.335 24.203 -6.023 1 98.62 346 GLU A N 1
ATOM 2542 C CA . GLU A 1 346 ? 0.141 25.062 -4.863 1 98.62 346 GLU A CA 1
ATOM 2543 C C . GLU A 1 346 ? 0.74 26.438 -5.102 1 98.62 346 GLU A C 1
ATOM 2545 O O . GLU A 1 346 ? 1.82 26.562 -5.684 1 98.62 346 GLU A O 1
ATOM 2550 N N . TRP A 1 347 ? 0.048 27.5 -4.645 1 98.69 347 TRP A N 1
ATOM 2551 C CA . TRP A 1 347 ? 0.576 28.844 -4.848 1 98.69 347 TRP A CA 1
ATOM 2552 C C . TRP A 1 347 ? 0.193 29.766 -3.689 1 98.69 347 TRP A C 1
ATOM 2554 O O . TRP A 1 347 ? -0.698 29.438 -2.902 1 98.69 347 TRP A O 1
ATOM 2564 N N . CYS A 1 348 ? 0.931 30.812 -3.535 1 98.75 348 CYS A N 1
ATOM 2565 C CA . CYS A 1 348 ? 0.653 31.906 -2.609 1 98.75 348 CYS A CA 1
ATOM 2566 C C . CYS A 1 348 ? 0.687 33.25 -3.328 1 98.75 348 CYS A C 1
ATOM 2568 O O . CYS A 1 348 ? 1.526 33.469 -4.203 1 98.75 348 CYS A O 1
ATOM 2570 N N . SER A 1 349 ? -0.23 34.156 -2.998 1 98.81 349 SER A N 1
ATOM 2571 C CA . SER A 1 349 ? -0.216 35.531 -3.525 1 98.81 349 SER A CA 1
ATOM 2572 C C . SER A 1 349 ? 1.021 36.281 -3.061 1 98.81 349 SER A C 1
ATOM 2574 O O . SER A 1 349 ? 1.305 36.344 -1.863 1 98.81 349 SER A O 1
ATOM 2576 N N . VAL A 1 350 ? 1.758 36.844 -4.027 1 98.75 350 VAL A N 1
ATOM 2577 C CA . VAL A 1 350 ? 2.926 37.656 -3.701 1 98.75 350 VAL A CA 1
ATOM 2578 C C . VAL A 1 350 ? 2.496 38.906 -2.902 1 98.75 350 VAL A C 1
ATOM 2580 O O . VAL A 1 350 ? 3.172 39.281 -1.952 1 98.75 350 VAL A O 1
ATOM 2583 N N . GLU A 1 351 ? 1.404 39.406 -3.275 1 98.38 351 GLU A N 1
ATOM 2584 C CA . GLU A 1 351 ? 0.865 40.531 -2.561 1 98.38 351 GLU A CA 1
ATOM 2585 C C . GLU A 1 351 ? 0.552 40.188 -1.107 1 98.38 351 GLU A C 1
ATOM 2587 O O . GLU A 1 351 ? 0.912 40.938 -0.194 1 98.38 351 GLU A O 1
ATOM 2592 N N . LYS A 1 352 ? -0.107 39.094 -0.905 1 98.56 352 LYS A N 1
ATOM 2593 C CA . LYS A 1 352 ? -0.452 38.688 0.454 1 98.56 352 LYS A CA 1
ATOM 2594 C C . LYS A 1 352 ? 0.799 38.344 1.263 1 98.56 352 LYS A C 1
ATOM 2596 O O . LYS A 1 352 ? 0.834 38.562 2.477 1 98.56 352 LYS A O 1
ATOM 2601 N N . LEU A 1 353 ? 1.751 37.844 0.548 1 98.75 353 LEU A N 1
ATOM 2602 C CA . LEU A 1 353 ? 3.033 37.562 1.188 1 98.75 353 LEU A CA 1
ATOM 2603 C C . LEU A 1 353 ? 3.656 38.844 1.731 1 98.75 353 LEU A C 1
ATOM 2605 O O . LEU A 1 353 ? 4.059 38.906 2.895 1 98.75 353 LEU A O 1
ATOM 2609 N N . ARG A 1 354 ? 3.744 39.844 0.969 1 98.44 354 ARG A N 1
ATOM 2610 C CA . ARG A 1 354 ? 4.305 41.125 1.388 1 98.44 354 ARG A CA 1
ATOM 2611 C C . ARG A 1 354 ? 3.445 41.781 2.467 1 98.44 354 ARG A C 1
ATOM 2613 O O . ARG A 1 354 ? 3.969 42.406 3.402 1 98.44 354 ARG A O 1
ATOM 2620 N N . GLU A 1 355 ? 2.186 41.625 2.293 1 98.25 355 GLU A N 1
ATOM 2621 C CA . GLU A 1 355 ? 1.256 42.125 3.291 1 98.25 355 GLU A CA 1
ATOM 2622 C C . GLU A 1 355 ? 1.483 41.5 4.648 1 98.25 355 GLU A C 1
ATOM 2624 O O . GLU A 1 355 ? 1.402 42.156 5.688 1 98.25 355 GLU A O 1
ATOM 2629 N N . ALA A 1 356 ? 1.683 40.25 4.637 1 98.69 356 ALA A N 1
ATOM 2630 C CA . ALA A 1 356 ? 1.928 39.531 5.891 1 98.69 356 ALA A CA 1
ATOM 2631 C C . ALA A 1 356 ? 3.145 40.094 6.613 1 98.69 356 ALA A C 1
ATOM 2633 O O . ALA A 1 356 ? 3.125 40.25 7.836 1 98.69 356 ALA A O 1
ATOM 2634 N N . VAL A 1 357 ? 4.234 40.375 5.867 1 98.56 357 VAL A N 1
ATOM 2635 C CA . VAL A 1 357 ? 5.426 41 6.461 1 98.56 357 VAL A CA 1
ATOM 2636 C C . VAL A 1 357 ? 5.047 42.281 7.18 1 98.56 357 VAL A C 1
ATOM 2638 O O . VAL A 1 357 ? 5.449 42.5 8.32 1 98.56 357 VAL A O 1
ATOM 2641 N N . GLU A 1 358 ? 4.262 43.062 6.539 1 98.12 358 GLU A N 1
ATOM 2642 C CA . GLU A 1 358 ? 3.857 44.344 7.102 1 98.12 358 GLU A CA 1
ATOM 2643 C C . GLU A 1 358 ? 2.982 44.156 8.336 1 98.12 358 GLU A C 1
ATOM 2645 O O . GLU A 1 358 ? 3.129 44.875 9.328 1 98.12 358 GLU A O 1
ATOM 2650 N N . ILE A 1 359 ? 2.078 43.219 8.25 1 98.31 359 ILE A N 1
ATOM 2651 C CA . ILE A 1 359 ? 1.197 42.938 9.383 1 98.31 359 ILE A CA 1
ATOM 2652 C C . ILE A 1 359 ? 2.025 42.5 10.586 1 98.31 359 ILE A C 1
ATOM 2654 O O . ILE A 1 359 ? 1.84 43.031 11.695 1 98.31 359 ILE A O 1
ATOM 2658 N N . TYR A 1 360 ? 2.914 41.562 10.367 1 98.31 360 TYR A N 1
ATOM 2659 C CA . TYR A 1 360 ? 3.758 41.094 11.453 1 98.31 360 TYR A CA 1
ATOM 2660 C C . TYR A 1 360 ? 4.594 42.219 12.039 1 98.31 360 TYR A C 1
ATOM 2662 O O . TYR A 1 360 ? 4.777 42.312 13.25 1 98.31 360 TYR A O 1
ATOM 2670 N N . ARG A 1 361 ? 5.137 43.125 11.164 1 96.06 361 ARG A N 1
ATOM 2671 C CA . ARG A 1 361 ? 5.895 44.281 11.625 1 96.06 361 ARG A CA 1
ATOM 2672 C C . ARG A 1 361 ? 5.09 45.094 12.617 1 96.06 361 ARG A C 1
ATOM 2674 O O . ARG A 1 361 ? 5.598 45.469 13.672 1 96.06 361 ARG A O 1
ATOM 2681 N N . VAL A 1 362 ? 3.854 45.344 12.266 1 96.62 362 VAL A N 1
ATOM 2682 C CA . VAL A 1 362 ? 3 46.188 13.109 1 96.62 362 VAL A CA 1
ATOM 2683 C C . VAL A 1 362 ? 2.686 45.469 14.406 1 96.62 362 VAL A C 1
ATOM 2685 O O . VAL A 1 362 ? 2.691 46.062 15.484 1 96.62 362 VAL A O 1
ATOM 2688 N N . ILE A 1 363 ? 2.373 44.156 14.32 1 97 363 ILE A N 1
ATOM 2689 C CA . ILE A 1 363 ? 2.084 43.375 15.508 1 97 363 ILE A CA 1
ATOM 2690 C C . ILE A 1 363 ? 3.283 43.406 16.453 1 97 363 ILE A C 1
ATOM 2692 O O . ILE A 1 363 ? 3.123 43.594 17.656 1 97 363 ILE A O 1
ATOM 2696 N N . LEU A 1 364 ? 4.469 43.219 15.875 1 95.69 364 LEU A N 1
ATOM 2697 C CA . LEU A 1 364 ? 5.695 43.219 16.672 1 95.69 364 LEU A CA 1
ATOM 2698 C C . LEU A 1 364 ? 5.914 44.562 17.312 1 95.69 364 LEU A C 1
ATOM 2700 O O . LEU A 1 364 ? 6.277 44.656 18.5 1 95.69 364 LEU A O 1
ATOM 2704 N N . ASN A 1 365 ? 5.684 45.594 16.562 1 92.88 365 ASN A N 1
ATOM 2705 C CA . ASN A 1 365 ? 5.816 46.938 17.109 1 92.88 365 ASN A CA 1
ATOM 2706 C C . ASN A 1 365 ? 4.844 47.188 18.266 1 92.88 365 ASN A C 1
ATOM 2708 O O . ASN A 1 365 ? 5.219 47.75 19.297 1 92.88 365 ASN A O 1
ATOM 2712 N N . ARG A 1 366 ? 3.641 46.812 18.078 1 92.44 366 ARG A N 1
ATOM 2713 C CA . ARG A 1 366 ? 2.625 47 19.109 1 92.44 366 ARG A CA 1
ATOM 2714 C C . ARG A 1 366 ? 2.947 46.156 20.344 1 92.44 366 ARG A C 1
ATOM 2716 O O . ARG A 1 366 ? 2.746 46.625 21.469 1 92.44 366 ARG A O 1
ATOM 2723 N N . TRP A 1 367 ? 3.377 44.969 20.141 1 92.94 367 TRP A N 1
ATOM 2724 C CA . TRP A 1 367 ? 3.725 44.094 21.266 1 92.94 367 TRP A CA 1
ATOM 2725 C C . TRP A 1 367 ? 4.875 44.656 22.078 1 92.94 367 TRP A C 1
ATOM 2727 O O . TRP A 1 367 ? 4.871 44.594 23.297 1 92.94 367 TRP A O 1
ATOM 2737 N N . CYS A 1 368 ? 5.848 45.281 21.438 1 88.06 368 CYS A N 1
ATOM 2738 C CA . CYS A 1 368 ? 7.066 45.719 22.094 1 88.06 368 CYS A CA 1
ATOM 2739 C C . CYS A 1 368 ? 6.973 47.188 22.484 1 88.06 368 CYS A C 1
ATOM 2741 O O . CYS A 1 368 ? 7.875 47.719 23.125 1 88.06 368 CYS A O 1
ATOM 2743 N N . ASP A 1 369 ? 5.926 47.844 22.016 1 79.06 369 ASP A N 1
ATOM 2744 C CA . ASP A 1 369 ? 5.754 49.219 22.422 1 79.06 369 ASP A CA 1
ATOM 2745 C C . ASP A 1 369 ? 5.254 49.312 23.859 1 79.06 369 ASP A C 1
ATOM 2747 O O . ASP A 1 369 ? 4.445 48.5 24.297 1 79.06 369 ASP A O 1
ATOM 2751 N N . GLU A 1 370 ? 6.133 49.562 24.906 1 58.91 370 GLU A N 1
ATOM 2752 C CA . GLU A 1 370 ? 5.934 49.688 26.344 1 58.91 370 GLU A CA 1
ATOM 2753 C C . GLU A 1 370 ? 4.59 50.344 26.656 1 58.91 370 GLU A C 1
ATOM 2755 O O . GLU A 1 370 ? 4.004 50.094 27.719 1 58.91 370 GLU A O 1
ATOM 2760 N N . SER A 1 371 ? 4.113 51.281 25.969 1 51.75 371 SER A N 1
ATOM 2761 C CA . SER A 1 371 ? 2.904 52 26.391 1 51.75 371 SER A CA 1
ATOM 2762 C C . SER A 1 371 ? 1.665 51.125 26.203 1 51.75 371 SER A C 1
ATOM 2764 O O . SER A 1 371 ? 0.561 51.531 26.578 1 51.75 371 SER A O 1
ATOM 2766 N N . SER A 1 372 ? 1.813 50.094 25.516 1 49.91 372 SER A N 1
ATOM 2767 C CA . SER A 1 372 ? 0.629 49.281 25.219 1 49.91 372 SER A CA 1
ATOM 2768 C C . SER A 1 372 ? 0.203 48.438 26.406 1 49.91 372 SER A C 1
ATOM 2770 O O . SER A 1 372 ? 0.935 47.562 26.844 1 49.91 372 SER A O 1
ATOM 2772 N N . ASP A 1 373 ? -0.33 49 27.469 1 45.12 373 ASP A N 1
ATOM 2773 C CA . ASP A 1 373 ? -0.956 48.344 28.625 1 45.12 373 ASP A CA 1
ATOM 2774 C C . ASP A 1 373 ? -1.814 47.156 28.188 1 45.12 373 ASP A C 1
ATOM 2776 O O . ASP A 1 373 ? -2.885 47.344 27.609 1 45.12 373 ASP A O 1
ATOM 2780 N N . LEU A 1 374 ? -1.266 46.062 27.781 1 50.72 374 LEU A N 1
ATOM 2781 C CA . LEU A 1 374 ? -2.139 44.938 27.578 1 50.72 374 LEU A CA 1
ATOM 2782 C C . LEU A 1 374 ? -3 44.688 28.812 1 50.72 374 LEU A C 1
ATOM 2784 O O . LEU A 1 374 ? -3.83 43.75 28.828 1 50.72 374 LEU A O 1
ATOM 2788 N N . ALA A 1 375 ? -2.625 45.094 30.156 1 43.25 375 ALA A N 1
ATOM 2789 C CA . ALA A 1 375 ? -3.352 44.938 31.406 1 43.25 375 ALA A CA 1
ATOM 2790 C C . ALA A 1 375 ? -4.66 45.719 31.406 1 43.25 375 ALA A C 1
ATOM 2792 O O . ALA A 1 375 ? -5.301 45.875 32.438 1 43.25 375 ALA A O 1
ATOM 2793 N N . GLY A 1 376 ? -5.223 46.312 30.391 1 34.03 376 GLY A N 1
ATOM 2794 C CA . GLY A 1 376 ? -6.543 46.781 30.766 1 34.03 376 GLY A CA 1
ATOM 2795 C C . GLY A 1 376 ? -7.516 45.656 31.078 1 34.03 376 GLY A C 1
ATOM 2796 O O . GLY A 1 376 ? -7.34 44.531 30.625 1 34.03 376 GLY A O 1
ATOM 2797 N N . MET B 1 1 ? 25.875 -40.781 -6.469 1 50.5 1 MET B N 1
ATOM 2798 C CA . MET B 1 1 ? 25.188 -41.156 -5.242 1 50.5 1 MET B CA 1
ATOM 2799 C C . MET B 1 1 ? 23.719 -40.75 -5.281 1 50.5 1 MET B C 1
ATOM 2801 O O . MET B 1 1 ? 23.375 -39.719 -5.844 1 50.5 1 MET B O 1
ATOM 2805 N N . ALA B 1 2 ? 22.859 -41.719 -4.949 1 71.38 2 ALA B N 1
ATOM 2806 C CA . ALA B 1 2 ? 21.422 -41.5 -5.039 1 71.38 2 ALA B CA 1
ATOM 2807 C C . ALA B 1 2 ? 20.953 -40.406 -4.07 1 71.38 2 ALA B C 1
ATOM 2809 O O . ALA B 1 2 ? 21.297 -40.438 -2.887 1 71.38 2 ALA B O 1
ATOM 2810 N N . VAL B 1 3 ? 20.5 -39.25 -4.625 1 88.44 3 VAL B N 1
ATOM 2811 C CA . VAL B 1 3 ? 20.047 -38.125 -3.807 1 88.44 3 VAL B CA 1
ATOM 2812 C C . VAL B 1 3 ? 18.734 -38.5 -3.133 1 88.44 3 VAL B C 1
ATOM 2814 O O . VAL B 1 3 ? 17.797 -38.969 -3.789 1 88.44 3 VAL B O 1
ATOM 2817 N N . ASP B 1 4 ? 18.703 -38.469 -1.837 1 96.88 4 ASP B N 1
ATOM 2818 C CA . ASP B 1 4 ? 17.453 -38.656 -1.094 1 96.88 4 ASP B CA 1
ATOM 2819 C C . ASP B 1 4 ? 16.469 -37.531 -1.359 1 96.88 4 ASP B C 1
ATOM 2821 O O . ASP B 1 4 ? 16.812 -36.344 -1.217 1 96.88 4 ASP B O 1
ATOM 2825 N N . VAL B 1 5 ? 15.297 -37.938 -1.744 1 98.5 5 VAL B N 1
ATOM 2826 C CA . VAL B 1 5 ? 14.328 -36.938 -2.209 1 98.5 5 VAL B CA 1
ATOM 2827 C C . VAL B 1 5 ? 13.969 -36 -1.064 1 98.5 5 VAL B C 1
ATOM 2829 O O . VAL B 1 5 ? 13.734 -34.812 -1.282 1 98.5 5 VAL B O 1
ATOM 2832 N N . VAL B 1 6 ? 13.898 -36.469 0.152 1 98.62 6 VAL B N 1
ATOM 2833 C CA . VAL B 1 6 ? 13.562 -35.656 1.311 1 98.62 6 VAL B CA 1
ATOM 2834 C C . VAL B 1 6 ? 14.688 -34.656 1.578 1 98.62 6 VAL B C 1
ATOM 2836 O O . VAL B 1 6 ? 14.422 -33.469 1.888 1 98.62 6 VAL B O 1
ATOM 2839 N N . GLU B 1 7 ? 15.883 -35.094 1.447 1 98.12 7 GLU B N 1
ATOM 2840 C CA . GLU B 1 7 ? 17.031 -34.188 1.609 1 98.12 7 GLU B CA 1
ATOM 2841 C C . GLU B 1 7 ? 17.062 -33.125 0.539 1 98.12 7 GLU B C 1
ATOM 2843 O O . GLU B 1 7 ? 17.328 -31.953 0.837 1 98.12 7 GLU B O 1
ATOM 2848 N N . LEU B 1 8 ? 16.812 -33.5 -0.647 1 98.62 8 LEU B N 1
ATOM 2849 C CA . LEU B 1 8 ? 16.812 -32.531 -1.734 1 98.62 8 LEU B CA 1
ATOM 2850 C C . LEU B 1 8 ? 15.711 -31.484 -1.523 1 98.62 8 LEU B C 1
ATOM 2852 O O . LEU B 1 8 ? 15.953 -30.297 -1.705 1 98.62 8 LEU B O 1
ATOM 2856 N N . LEU B 1 9 ? 14.5 -31.984 -1.166 1 98.81 9 LEU B N 1
ATOM 2857 C CA . LEU B 1 9 ? 13.406 -31.047 -0.914 1 98.81 9 LEU B CA 1
ATOM 2858 C C . LEU B 1 9 ? 13.789 -30.062 0.186 1 98.81 9 LEU B C 1
ATOM 2860 O O . LEU B 1 9 ? 13.516 -28.859 0.07 1 98.81 9 LEU B O 1
ATOM 2864 N N . SER B 1 10 ? 14.406 -30.547 1.239 1 98.62 10 SER B N 1
ATOM 2865 C CA . SER B 1 10 ? 14.836 -29.688 2.34 1 98.62 10 SER B CA 1
ATOM 2866 C C . SER B 1 10 ? 15.82 -28.625 1.862 1 98.62 10 SER B C 1
ATOM 2868 O O . SER B 1 10 ? 15.742 -27.469 2.277 1 98.62 10 SER B O 1
ATOM 2870 N N . GLU B 1 11 ? 16.719 -29.016 0.986 1 98.31 11 GLU B N 1
ATOM 2871 C CA . GLU B 1 11 ? 17.672 -28.078 0.409 1 98.31 11 GLU B CA 1
ATOM 2872 C C . GLU B 1 11 ? 16.969 -27 -0.416 1 98.31 11 GLU B C 1
ATOM 2874 O O . GLU B 1 11 ? 17.297 -25.828 -0.334 1 98.31 11 GLU B O 1
ATOM 2879 N N . LEU B 1 12 ? 16.016 -27.453 -1.185 1 98.75 12 LEU B N 1
ATOM 2880 C CA . LEU B 1 12 ? 15.297 -26.531 -2.057 1 98.75 12 LEU B CA 1
ATOM 2881 C C . LEU B 1 12 ? 14.477 -25.531 -1.241 1 98.75 12 LEU B C 1
ATOM 2883 O O . LEU B 1 12 ? 14.398 -24.359 -1.589 1 98.75 12 LEU B O 1
ATOM 2887 N N . ILE B 1 13 ? 13.883 -25.984 -0.13 1 98.69 13 ILE B N 1
ATOM 2888 C CA . ILE B 1 13 ? 13.062 -25.141 0.733 1 98.69 13 ILE B CA 1
ATOM 2889 C C . ILE B 1 13 ? 13.938 -24.109 1.433 1 98.69 13 ILE B C 1
ATOM 2891 O O . ILE B 1 13 ? 13.508 -22.969 1.648 1 98.69 13 ILE B O 1
ATOM 2895 N N . ALA B 1 14 ? 15.141 -24.422 1.714 1 98.44 14 ALA B N 1
ATOM 2896 C CA . ALA B 1 14 ? 16.047 -23.562 2.469 1 98.44 14 ALA B CA 1
ATOM 2897 C C . ALA B 1 14 ? 16.391 -22.297 1.682 1 98.44 14 ALA B C 1
ATOM 2899 O O . ALA B 1 14 ? 16.781 -21.281 2.264 1 98.44 14 ALA B O 1
ATOM 2900 N N . ALA B 1 15 ? 16.219 -22.359 0.336 1 97.62 15 ALA B N 1
ATOM 2901 C CA . ALA B 1 15 ? 16.484 -21.203 -0.505 1 97.62 15 ALA B CA 1
ATOM 2902 C C . ALA B 1 15 ? 15.258 -20.297 -0.59 1 97.62 15 ALA B C 1
ATOM 2904 O O . ALA B 1 15 ? 14.188 -20.734 -1.02 1 97.62 15 ALA B O 1
ATOM 2905 N N . ASP B 1 16 ? 15.43 -19.094 -0.109 1 97 16 ASP B N 1
ATOM 2906 C CA . ASP B 1 16 ? 14.375 -18.094 -0.273 1 97 16 ASP B CA 1
ATOM 2907 C C . ASP B 1 16 ? 14.336 -17.562 -1.705 1 97 16 ASP B C 1
ATOM 2909 O O . ASP B 1 16 ? 15.156 -16.719 -2.084 1 97 16 ASP B O 1
ATOM 2913 N N . THR B 1 17 ? 13.359 -18.047 -2.469 1 98.31 17 THR B N 1
ATOM 2914 C CA . THR B 1 17 ? 13.273 -17.672 -3.877 1 98.31 17 THR B CA 1
ATOM 2915 C C . THR B 1 17 ? 12.039 -16.812 -4.137 1 98.31 17 THR B C 1
ATOM 2917 O O . THR B 1 17 ? 11.398 -16.938 -5.184 1 98.31 17 THR B O 1
ATOM 2920 N N . VAL B 1 18 ? 11.562 -16 -3.215 1 97.56 18 VAL B N 1
ATOM 2921 C CA . VAL B 1 18 ? 10.508 -15.023 -3.418 1 97.56 18 VAL B CA 1
ATOM 2922 C C . VAL B 1 18 ? 10.977 -13.938 -4.391 1 97.56 18 VAL B C 1
ATOM 2924 O O . VAL B 1 18 ? 11.562 -12.938 -3.975 1 97.56 18 VAL B O 1
ATOM 2927 N N . GLY B 1 19 ? 10.719 -14.133 -5.609 1 93.38 19 GLY B N 1
ATOM 2928 C CA . GLY B 1 19 ? 11.078 -13.164 -6.633 1 93.38 19 GLY B CA 1
ATOM 2929 C C . GLY B 1 19 ? 12.578 -13.031 -6.832 1 93.38 19 GLY B C 1
ATOM 2930 O O . GLY B 1 19 ? 13.062 -11.992 -7.281 1 93.38 19 GLY B O 1
ATOM 2931 N N . LYS B 1 20 ? 13.32 -13.984 -6.508 1 96.25 20 LYS B N 1
ATOM 2932 C CA . LYS B 1 20 ? 14.773 -13.961 -6.605 1 96.25 20 LYS B CA 1
ATOM 2933 C C . LYS B 1 20 ? 15.367 -15.344 -6.371 1 96.25 20 LYS B C 1
ATOM 2935 O O . LYS B 1 20 ? 14.656 -16.281 -5.984 1 96.25 20 LYS B O 1
ATOM 2940 N N . GLY B 1 21 ? 16.641 -15.555 -6.68 1 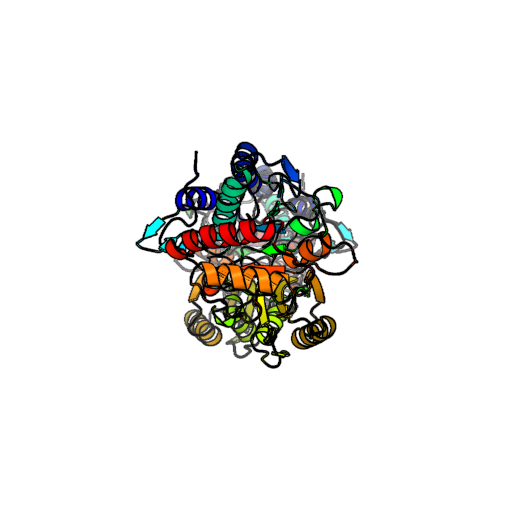96.81 21 GLY B N 1
ATOM 2941 C CA . GLY B 1 21 ? 17.453 -16.641 -6.164 1 96.81 21 GLY B CA 1
ATOM 2942 C C . GLY B 1 21 ? 17.219 -17.953 -6.879 1 96.81 21 GLY B C 1
ATOM 2943 O O . GLY B 1 21 ? 17.781 -18.984 -6.5 1 96.81 21 GLY B O 1
ATOM 2944 N N . GLU B 1 22 ? 16.406 -18.016 -7.934 1 98.19 22 GLU B N 1
ATOM 2945 C CA . GLU B 1 22 ? 16.094 -19.281 -8.617 1 98.19 22 GLU B CA 1
ATOM 2946 C C . GLU B 1 22 ? 17.344 -19.875 -9.25 1 98.19 22 GLU B C 1
ATOM 2948 O O . GLU B 1 22 ? 17.422 -21.094 -9.445 1 98.19 22 GLU B O 1
ATOM 2953 N N . ARG B 1 23 ? 18.359 -19.078 -9.57 1 98.19 23 ARG B N 1
ATOM 2954 C CA . ARG B 1 23 ? 19.578 -19.578 -10.18 1 98.19 23 ARG B CA 1
ATOM 2955 C C . ARG B 1 23 ? 20.234 -20.641 -9.305 1 98.19 23 ARG B C 1
ATOM 2957 O O . ARG B 1 23 ? 20.656 -21.688 -9.805 1 98.19 23 ARG B O 1
ATOM 2964 N N . GLU B 1 24 ? 20.344 -20.359 -8.039 1 98 24 GLU B N 1
ATOM 2965 C CA . GLU B 1 24 ? 21 -21.281 -7.121 1 98 24 GLU B CA 1
ATOM 2966 C C . GLU B 1 24 ? 20.328 -22.656 -7.156 1 98 24 GLU B C 1
ATOM 2968 O O . GLU B 1 24 ? 21.016 -23.688 -7.148 1 98 24 GLU B O 1
ATOM 2973 N N . LEU B 1 25 ? 19.031 -22.672 -7.191 1 98.56 25 LEU B N 1
ATOM 2974 C CA . LEU B 1 25 ? 18.281 -23.922 -7.242 1 98.56 25 LEU B CA 1
ATOM 2975 C C . LEU B 1 25 ? 18.469 -24.609 -8.594 1 98.56 25 LEU B C 1
ATOM 2977 O O . LEU B 1 25 ? 18.609 -25.828 -8.664 1 98.56 25 LEU B O 1
ATOM 2981 N N . SER B 1 26 ? 18.422 -23.812 -9.648 1 98.69 26 SER B N 1
ATOM 2982 C CA . SER B 1 26 ? 18.656 -24.359 -10.977 1 98.69 26 SER B CA 1
ATOM 2983 C C . SER B 1 26 ? 20.016 -25.047 -11.047 1 98.69 26 SER B C 1
ATOM 2985 O O . SER B 1 26 ? 20.141 -26.141 -11.578 1 98.69 26 SER B O 1
ATOM 2987 N N . GLU B 1 27 ? 21.016 -24.391 -10.516 1 98.69 27 GLU B N 1
ATOM 2988 C CA . GLU B 1 27 ? 22.375 -24.922 -10.539 1 98.69 27 GLU B CA 1
ATOM 2989 C C . GLU B 1 27 ? 22.469 -26.219 -9.727 1 98.69 27 GLU B C 1
ATOM 2991 O O . GLU B 1 27 ? 23.156 -27.156 -10.125 1 98.69 27 GLU B O 1
ATOM 2996 N N . ARG B 1 28 ? 21.844 -26.234 -8.602 1 98.56 28 ARG B N 1
ATOM 2997 C CA . ARG B 1 28 ? 21.828 -27.438 -7.773 1 98.56 28 ARG B CA 1
ATOM 2998 C C . ARG B 1 28 ? 21.203 -28.609 -8.508 1 98.56 28 ARG B C 1
ATOM 3000 O O . ARG B 1 28 ? 21.734 -29.719 -8.523 1 98.56 28 ARG B O 1
ATOM 3007 N N . CYS B 1 29 ? 20.062 -28.391 -9.125 1 98.81 29 CYS B N 1
ATOM 3008 C CA . CYS B 1 29 ? 19.391 -29.422 -9.891 1 98.81 29 CYS B CA 1
ATOM 3009 C C . CYS B 1 29 ? 20.203 -29.812 -11.117 1 98.81 29 CYS B C 1
ATOM 3011 O O . CYS B 1 29 ? 20.266 -31 -11.477 1 98.81 29 CYS B O 1
ATOM 3013 N N . GLN B 1 30 ? 20.797 -28.797 -11.734 1 98.69 30 GLN B N 1
ATOM 3014 C CA . GLN B 1 30 ? 21.656 -29.047 -12.883 1 98.69 30 GLN B CA 1
ATOM 3015 C C . GLN B 1 30 ? 22.781 -30.016 -12.531 1 98.69 30 GLN B C 1
ATOM 3017 O O . GLN B 1 30 ? 23.078 -30.938 -13.289 1 98.69 30 GLN B O 1
ATOM 3022 N N . ALA B 1 31 ? 23.438 -29.75 -11.422 1 98.5 31 ALA B N 1
ATOM 3023 C CA . ALA B 1 31 ? 24.531 -30.609 -10.984 1 98.5 31 ALA B CA 1
ATOM 3024 C C . ALA B 1 31 ? 24.094 -32.062 -10.859 1 98.5 31 ALA B C 1
ATOM 3026 O O . ALA B 1 31 ? 24.812 -32.969 -11.289 1 98.5 31 ALA B O 1
ATOM 3027 N N . ILE B 1 32 ? 22.938 -32.312 -10.281 1 98.38 32 ILE B N 1
ATOM 3028 C CA . ILE B 1 32 ? 22.422 -33.656 -10.078 1 98.38 32 ILE B CA 1
ATOM 3029 C C . ILE B 1 32 ? 22.156 -34.312 -11.43 1 98.38 32 ILE B C 1
ATOM 3031 O O . ILE B 1 32 ? 22.562 -35.438 -11.664 1 98.38 32 ILE B O 1
ATOM 3035 N N . LEU B 1 33 ? 21.484 -33.562 -12.328 1 98 33 LEU B N 1
ATOM 3036 C CA . LEU B 1 33 ? 21.078 -34.125 -13.617 1 98 33 LEU B CA 1
ATOM 3037 C C . LEU B 1 33 ? 22.266 -34.344 -14.531 1 98 33 LEU B C 1
ATOM 3039 O O . LEU B 1 33 ? 22.328 -35.312 -15.258 1 98 33 LEU B O 1
ATOM 3043 N N . THR B 1 34 ? 23.203 -33.375 -14.508 1 97.12 34 THR B N 1
ATOM 3044 C CA . THR B 1 34 ? 24.406 -33.5 -15.305 1 97.12 34 THR B CA 1
ATOM 3045 C C . THR B 1 34 ? 25.234 -34.719 -14.852 1 97.12 34 THR B C 1
ATOM 3047 O O . THR B 1 34 ? 25.75 -35.469 -15.68 1 97.12 34 THR B O 1
ATOM 3050 N N . GLU B 1 35 ? 25.406 -34.844 -13.57 1 96.44 35 GLU B N 1
ATOM 3051 C CA . GLU B 1 35 ? 26.125 -36 -13.031 1 96.44 35 GLU B CA 1
ATOM 3052 C C . GLU B 1 35 ? 25.469 -37.312 -13.469 1 96.44 35 GLU B C 1
ATOM 3054 O O . GLU B 1 35 ? 26.156 -38.312 -13.672 1 96.44 35 GLU B O 1
ATOM 3059 N N . ALA B 1 36 ? 24.203 -37.281 -13.695 1 95.25 36 ALA B N 1
ATOM 3060 C CA . ALA B 1 36 ? 23.453 -38.5 -14.102 1 95.25 36 ALA B CA 1
ATOM 3061 C C . ALA B 1 36 ? 23.562 -38.719 -15.602 1 95.25 36 ALA B C 1
ATOM 3063 O O . ALA B 1 36 ? 23.047 -39.719 -16.125 1 95.25 36 ALA B O 1
ATOM 3064 N N . GLY B 1 37 ? 24.125 -37.812 -16.344 1 93.5 37 GLY B N 1
ATOM 3065 C CA . GLY B 1 37 ? 24.406 -38.031 -17.75 1 93.5 37 GLY B CA 1
ATOM 3066 C C . GLY B 1 37 ? 23.578 -37.156 -18.672 1 93.5 37 GLY B C 1
ATOM 3067 O O . GLY B 1 37 ? 23.625 -37.344 -19.906 1 93.5 37 GLY B O 1
ATOM 3068 N N . MET B 1 38 ? 22.828 -36.219 -18.172 1 95.81 38 MET B N 1
ATOM 3069 C CA . MET B 1 38 ? 22.016 -35.375 -19.016 1 95.81 38 MET B CA 1
ATOM 3070 C C . MET B 1 38 ? 22.828 -34.188 -19.531 1 95.81 38 MET B C 1
ATOM 3072 O O . MET B 1 38 ? 23.734 -33.688 -18.828 1 95.81 38 MET B O 1
ATOM 3076 N N . GLN B 1 39 ? 22.484 -33.781 -20.734 1 96 39 GLN B N 1
ATOM 3077 C CA . GLN B 1 39 ? 22.938 -32.469 -21.203 1 96 39 GLN B CA 1
ATOM 3078 C C . GLN B 1 39 ? 22.094 -31.344 -20.641 1 96 39 GLN B C 1
ATOM 3080 O O . GLN B 1 39 ? 20.859 -31.422 -20.656 1 96 39 GLN B O 1
ATOM 3085 N N . SER B 1 40 ? 22.766 -30.391 -20.062 1 97.44 40 SER B N 1
ATOM 3086 C CA . SER B 1 40 ? 21.984 -29.359 -19.391 1 97.44 40 SER B CA 1
ATOM 3087 C C . SER B 1 40 ? 22.531 -27.969 -19.688 1 97.44 40 SER B C 1
ATOM 3089 O O . SER B 1 40 ? 23.703 -27.812 -20.031 1 97.44 40 SER B O 1
ATOM 3091 N N . SER B 1 41 ? 21.688 -27 -19.656 1 97.94 41 SER B N 1
ATOM 3092 C CA . SER B 1 41 ? 22.016 -25.594 -19.828 1 97.94 41 SER B CA 1
ATOM 3093 C C . SER B 1 41 ? 21.125 -24.703 -18.984 1 97.94 41 SER B C 1
ATOM 3095 O O . SER B 1 41 ? 19.984 -25.062 -18.688 1 97.94 41 SER B O 1
ATOM 3097 N N . LEU B 1 42 ? 21.672 -23.609 -18.562 1 98.19 42 LEU B N 1
ATOM 3098 C CA . LEU B 1 42 ? 20.891 -22.578 -17.891 1 98.19 42 LEU B CA 1
ATOM 3099 C C . LEU B 1 42 ? 20.344 -21.562 -18.891 1 98.19 42 LEU B C 1
ATOM 3101 O O . LEU B 1 42 ? 21.031 -21.172 -19.828 1 98.19 42 LEU B O 1
ATOM 3105 N N . VAL B 1 43 ? 19.109 -21.281 -18.75 1 98.19 43 VAL B N 1
ATOM 3106 C CA . VAL B 1 43 ? 18.453 -20.281 -19.594 1 98.19 43 VAL B CA 1
ATOM 3107 C C . VAL B 1 43 ? 18.188 -19.016 -18.781 1 98.19 43 VAL B C 1
ATOM 3109 O O . VAL B 1 43 ? 17.562 -19.062 -17.734 1 98.19 43 VAL B O 1
ATOM 3112 N N . GLU B 1 44 ? 18.625 -17.891 -19.266 1 95 44 GLU B N 1
ATOM 3113 C CA . GLU B 1 44 ? 18.516 -16.625 -18.547 1 95 44 GLU B CA 1
ATOM 3114 C C . GLU B 1 44 ? 17.078 -16.109 -18.562 1 95 44 GLU B C 1
ATOM 3116 O O . GLU B 1 44 ? 16.391 -16.203 -19.578 1 95 44 GLU B O 1
ATOM 3121 N N . PHE B 1 45 ? 16.5 -15.617 -17.516 1 96 45 PHE B N 1
ATOM 3122 C CA . PHE B 1 45 ? 15.258 -14.859 -17.359 1 96 45 PHE B CA 1
ATOM 3123 C C . PHE B 1 45 ? 15.547 -13.453 -16.844 1 96 45 PHE B C 1
ATOM 3125 O O . PHE B 1 45 ? 15.508 -12.484 -17.594 1 96 45 PHE B O 1
ATOM 3132 N N . GLU B 1 46 ? 15.992 -13.289 -15.664 1 96.94 46 GLU B N 1
ATOM 3133 C CA . GLU B 1 46 ? 16.531 -12.117 -14.984 1 96.94 46 GLU B CA 1
ATOM 3134 C C . GLU B 1 46 ? 17.797 -12.461 -14.203 1 96.94 46 GLU B C 1
ATOM 3136 O O . GLU B 1 46 ? 18.062 -13.633 -13.93 1 96.94 46 GLU B O 1
ATOM 3141 N N . PRO B 1 47 ? 18.625 -11.383 -13.867 1 96.94 47 PRO B N 1
ATOM 3142 C CA . PRO B 1 47 ? 19.812 -11.68 -13.086 1 96.94 47 PRO B CA 1
ATOM 3143 C C . PRO B 1 47 ? 19.5 -12.445 -11.797 1 96.94 47 PRO B C 1
ATOM 3145 O O . PRO B 1 47 ? 18.734 -11.969 -10.961 1 96.94 47 PRO B O 1
ATOM 3148 N N . GLY B 1 48 ? 20.078 -13.586 -11.68 1 97.69 48 GLY B N 1
ATOM 3149 C CA . GLY B 1 48 ? 19.906 -14.398 -10.477 1 97.69 48 GLY B CA 1
ATOM 3150 C C . GLY B 1 48 ? 18.672 -15.281 -10.523 1 97.69 48 GLY B C 1
ATOM 3151 O O . GLY B 1 48 ? 18.359 -15.969 -9.555 1 97.69 48 GLY B O 1
ATOM 3152 N N . ARG B 1 49 ? 17.984 -15.273 -11.656 1 98.25 49 ARG B N 1
ATOM 3153 C CA . ARG B 1 49 ? 16.766 -16.047 -11.797 1 98.25 49 ARG B CA 1
ATOM 3154 C C . ARG B 1 49 ? 16.797 -16.906 -13.055 1 98.25 49 ARG B C 1
ATOM 3156 O O . ARG B 1 49 ? 15.844 -16.922 -13.836 1 98.25 49 ARG B O 1
ATOM 3163 N N . GLU B 1 50 ? 17.891 -17.625 -13.289 1 98 50 GLU B N 1
ATOM 3164 C CA . GLU B 1 50 ? 18.078 -18.516 -14.438 1 98 50 GLU B CA 1
ATOM 3165 C C . GLU B 1 50 ? 17.203 -19.766 -14.32 1 98 50 GLU B C 1
ATOM 3167 O O . GLU B 1 50 ? 16.922 -20.219 -13.211 1 98 50 GLU B O 1
ATOM 3172 N N . GLN B 1 51 ? 16.812 -20.219 -15.453 1 98.69 51 GLN B N 1
ATOM 3173 C CA . GLN B 1 51 ? 16.016 -21.438 -15.594 1 98.69 51 GLN B CA 1
ATOM 3174 C C . GLN B 1 51 ? 16.875 -22.609 -16.078 1 98.69 51 GLN B C 1
ATOM 3176 O O . GLN B 1 51 ? 18.016 -22.406 -16.453 1 98.69 51 GLN B O 1
ATOM 3181 N N . LEU B 1 52 ? 16.453 -23.859 -15.898 1 98.88 52 LEU B N 1
ATOM 3182 C CA . LEU B 1 52 ? 17.234 -25.031 -16.25 1 98.88 52 LEU B CA 1
ATOM 3183 C C . LEU B 1 52 ? 16.547 -25.859 -17.328 1 98.88 52 LEU B C 1
ATOM 3185 O O . LEU B 1 52 ? 15.344 -26.125 -17.25 1 98.88 52 LEU B O 1
ATOM 3189 N N . VAL B 1 53 ? 17.219 -26.172 -18.375 1 98.81 53 VAL B N 1
ATOM 3190 C CA . VAL B 1 53 ? 16.812 -27.172 -19.359 1 98.81 53 VAL B CA 1
ATOM 3191 C C . VAL B 1 53 ? 17.828 -28.312 -19.391 1 98.81 53 VAL B C 1
ATOM 3193 O O . VAL B 1 53 ? 19.031 -28.078 -19.531 1 98.81 53 VAL B O 1
ATOM 3196 N N . ALA B 1 54 ? 17.406 -29.531 -19.203 1 98.38 54 ALA B N 1
ATOM 3197 C CA . ALA B 1 54 ? 18.25 -30.719 -19.266 1 98.38 54 ALA B CA 1
ATOM 3198 C C . ALA B 1 54 ? 17.609 -31.812 -20.141 1 98.38 54 ALA B C 1
ATOM 3200 O O . ALA B 1 54 ? 16.391 -32 -20.094 1 98.38 54 ALA B O 1
ATOM 3201 N N . THR B 1 55 ? 18.375 -32.469 -20.891 1 96.25 55 THR B N 1
ATOM 3202 C CA . THR B 1 55 ? 17.828 -33.438 -21.828 1 96.25 55 THR B CA 1
ATOM 3203 C C . THR B 1 55 ? 18.703 -34.688 -21.875 1 96.25 55 THR B C 1
ATOM 3205 O O . THR B 1 55 ? 19.891 -34.625 -21.578 1 96.25 55 THR B O 1
ATOM 3208 N N . VAL B 1 56 ? 18.062 -35.781 -22.219 1 94.19 56 VAL B N 1
ATOM 3209 C CA . VAL B 1 56 ? 18.75 -37.031 -22.531 1 94.19 56 VAL B CA 1
ATOM 3210 C C . VAL B 1 56 ? 17.938 -37.812 -23.547 1 94.19 56 VAL B C 1
ATOM 3212 O O . VAL B 1 56 ? 16.703 -37.75 -23.578 1 94.19 56 VAL B O 1
ATOM 3215 N N . GLY B 1 57 ? 18.594 -38.5 -24.422 1 90.56 57 GLY B N 1
ATOM 3216 C CA . GLY B 1 57 ? 17.938 -39.406 -25.344 1 90.56 57 GLY B CA 1
ATOM 3217 C C . GLY B 1 57 ? 17.422 -38.719 -26.594 1 90.56 57 GLY B C 1
ATOM 3218 O O . GLY B 1 57 ? 18.094 -37.844 -27.141 1 90.56 57 GLY B O 1
ATOM 3219 N N . GLY B 1 58 ? 16.203 -39.094 -27.078 1 86.56 58 GLY B N 1
ATOM 3220 C CA . GLY B 1 58 ? 15.695 -38.781 -28.391 1 86.56 58 GLY B CA 1
ATOM 3221 C C . GLY B 1 58 ? 15.156 -37.344 -28.484 1 86.56 58 GLY B C 1
ATOM 3222 O O . GLY B 1 58 ? 15.336 -36.562 -27.562 1 86.56 58 GLY B O 1
ATOM 3223 N N . ASP B 1 59 ? 14.453 -37.125 -29.688 1 88.31 59 ASP B N 1
ATOM 3224 C CA . ASP B 1 59 ? 14.164 -35.75 -30.062 1 88.31 59 ASP B CA 1
ATOM 3225 C C . ASP B 1 59 ? 12.734 -35.375 -29.688 1 88.31 59 ASP B C 1
ATOM 3227 O O . ASP B 1 59 ? 12.375 -34.188 -29.75 1 88.31 59 ASP B O 1
ATOM 3231 N N . GLU B 1 60 ? 11.859 -36.219 -29.344 1 93.19 60 GLU B N 1
ATOM 3232 C CA . GLU B 1 60 ? 10.5 -35.938 -28.891 1 93.19 60 GLU B CA 1
ATOM 3233 C C . GLU B 1 60 ? 10.289 -36.375 -27.453 1 93.19 60 GLU B C 1
ATOM 3235 O O . GLU B 1 60 ? 9.469 -37.25 -27.172 1 93.19 60 GLU B O 1
ATOM 3240 N N . PRO B 1 61 ? 10.984 -35.656 -26.625 1 96.06 61 PRO B N 1
ATOM 3241 C CA . PRO B 1 61 ? 11.078 -36.125 -25.25 1 96.06 61 PRO B CA 1
ATOM 3242 C C . PRO B 1 61 ? 9.797 -35.875 -24.453 1 96.06 61 PRO B C 1
ATOM 3244 O O . PRO B 1 61 ? 9.039 -34.938 -24.75 1 96.06 61 PRO B O 1
ATOM 3247 N N . LEU B 1 62 ? 9.539 -36.781 -23.469 1 97.25 62 LEU B N 1
ATOM 3248 C CA . LEU B 1 62 ? 8.688 -36.406 -22.359 1 97.25 62 LEU B CA 1
ATOM 3249 C C . LEU B 1 62 ? 9.328 -35.281 -21.547 1 97.25 62 LEU B C 1
ATOM 3251 O O . LEU B 1 62 ? 10.445 -35.406 -21.047 1 97.25 62 LEU B O 1
ATOM 3255 N N . THR B 1 63 ? 8.633 -34.156 -21.484 1 98.62 63 THR B N 1
ATOM 3256 C CA . THR B 1 63 ? 9.133 -33.031 -20.703 1 98.62 63 THR B CA 1
ATOM 3257 C C . THR B 1 63 ? 8.508 -33.031 -19.312 1 98.62 63 THR B C 1
ATOM 3259 O O . THR B 1 63 ? 7.285 -33.125 -19.172 1 98.62 63 THR B O 1
ATOM 3262 N N . LEU B 1 64 ? 9.297 -33.062 -18.266 1 98.88 64 LEU B N 1
ATOM 3263 C CA . LEU B 1 64 ? 8.852 -32.812 -16.891 1 98.88 64 LEU B CA 1
ATOM 3264 C C . LEU B 1 64 ? 9.242 -31.391 -16.453 1 98.88 64 LEU B C 1
ATOM 3266 O O . LEU B 1 64 ? 10.352 -30.938 -16.734 1 98.88 64 LEU B O 1
ATOM 3270 N N . THR B 1 65 ? 8.281 -30.703 -15.789 1 98.94 65 THR B N 1
ATOM 3271 C CA . THR B 1 65 ? 8.578 -29.312 -15.43 1 98.94 65 THR B CA 1
ATOM 3272 C C . THR B 1 65 ? 8.094 -29 -14.016 1 98.94 65 THR B C 1
ATOM 327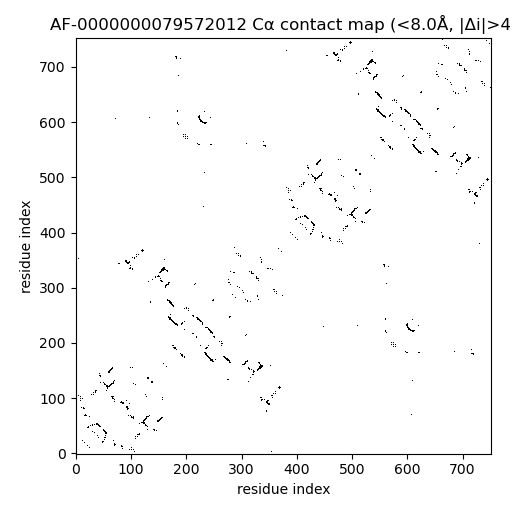4 O O . THR B 1 65 ? 7.242 -29.719 -13.477 1 98.94 65 THR B O 1
ATOM 3277 N N . GLY B 1 66 ? 8.609 -27.984 -13.445 1 98.88 66 GLY B N 1
ATOM 3278 C CA . GLY B 1 66 ? 8.25 -27.344 -12.195 1 98.88 66 GLY B CA 1
ATOM 3279 C C . GLY B 1 66 ? 8.898 -25.969 -12.031 1 98.88 66 GLY B C 1
ATOM 3280 O O . GLY B 1 66 ? 9.883 -25.656 -12.703 1 98.88 66 GLY B O 1
ATOM 3281 N N . HIS B 1 67 ? 8.32 -25.156 -11.188 1 98.88 67 HIS B N 1
ATOM 3282 C CA . HIS B 1 67 ? 8.898 -23.844 -10.984 1 98.88 67 HIS B CA 1
ATOM 3283 C C . HIS B 1 67 ? 9.633 -23.75 -9.648 1 98.88 67 HIS B C 1
ATOM 3285 O O . HIS B 1 67 ? 9.328 -24.516 -8.719 1 98.88 67 HIS B O 1
ATOM 3291 N N . LEU B 1 68 ? 10.555 -22.797 -9.602 1 98.81 68 LEU B N 1
ATOM 3292 C CA . LEU B 1 68 ? 11.477 -22.75 -8.477 1 98.81 68 LEU B CA 1
ATOM 3293 C C . LEU B 1 68 ? 11.148 -21.578 -7.551 1 98.81 68 LEU B C 1
ATOM 3295 O O . LEU B 1 68 ? 11.633 -21.516 -6.422 1 98.81 68 LEU B O 1
ATOM 3299 N N . ASP B 1 69 ? 10.352 -20.609 -8.008 1 98.75 69 ASP B N 1
ATOM 3300 C CA . ASP B 1 69 ? 9.984 -19.469 -7.191 1 98.75 69 ASP B CA 1
ATOM 3301 C C . ASP B 1 69 ? 8.836 -19.797 -6.246 1 98.75 69 ASP B C 1
ATOM 3303 O O . ASP B 1 69 ? 8.117 -20.781 -6.461 1 98.75 69 ASP B O 1
ATOM 3307 N N . VAL B 1 70 ? 8.758 -19.047 -5.176 1 98.62 70 VAL B N 1
ATOM 3308 C CA . VAL B 1 70 ? 7.664 -19.172 -4.215 1 98.62 70 VAL B CA 1
ATOM 3309 C C . VAL B 1 70 ? 7.051 -17.797 -3.941 1 98.62 70 VAL B C 1
ATOM 3311 O O . VAL B 1 70 ? 7.586 -16.781 -4.379 1 98.62 70 VAL B O 1
ATOM 3314 N N . VAL B 1 71 ? 5.898 -17.75 -3.309 1 98.44 71 VAL B N 1
ATOM 3315 C CA . VAL B 1 71 ? 5.223 -16.5 -2.982 1 98.44 71 VAL B CA 1
ATOM 3316 C C . VAL B 1 71 ? 5.727 -15.969 -1.639 1 98.44 71 VAL B C 1
ATOM 3318 O O . VAL B 1 71 ? 6.328 -16.719 -0.862 1 98.44 71 VAL B O 1
ATOM 3321 N N . PRO B 1 72 ? 5.492 -14.703 -1.357 1 97.56 72 PRO B N 1
ATOM 3322 C CA . PRO B 1 72 ? 5.969 -14.109 -0.107 1 97.56 72 PRO B CA 1
ATOM 3323 C C . PRO B 1 72 ? 5.363 -14.766 1.129 1 97.56 72 PRO B C 1
ATOM 3325 O O . PRO B 1 72 ? 4.34 -15.445 1.031 1 97.56 72 PRO B O 1
ATOM 3328 N N . VAL B 1 73 ? 6.066 -14.578 2.246 1 95.88 73 VAL B N 1
ATOM 3329 C CA . VAL B 1 73 ? 5.633 -15.133 3.523 1 95.88 73 VAL B CA 1
ATOM 3330 C C . VAL B 1 73 ? 5.484 -14.016 4.551 1 95.88 73 VAL B C 1
ATOM 3332 O O . VAL B 1 73 ? 6.23 -13.031 4.52 1 95.88 73 VAL B O 1
ATOM 3335 N N . ASN B 1 74 ? 4.465 -14.141 5.297 1 94.06 74 ASN B N 1
ATOM 3336 C CA . ASN B 1 74 ? 4.422 -13.414 6.562 1 94.06 74 ASN B CA 1
ATOM 3337 C C . ASN B 1 74 ? 4.906 -14.281 7.719 1 94.06 74 ASN B C 1
ATOM 3339 O O . ASN B 1 74 ? 4.172 -15.141 8.203 1 94.06 74 ASN B O 1
ATOM 3343 N N . ARG B 1 75 ? 6.082 -13.977 8.188 1 94.81 75 ARG B N 1
ATOM 3344 C CA . ARG B 1 75 ? 6.746 -14.844 9.156 1 94.81 75 ARG B CA 1
ATOM 3345 C C . ARG B 1 75 ? 5.945 -14.938 10.445 1 94.81 75 ARG B C 1
ATOM 3347 O O . ARG B 1 75 ? 5.965 -15.969 11.117 1 94.81 75 ARG B O 1
ATOM 3354 N N . ASP B 1 76 ? 5.195 -13.969 10.734 1 92.81 76 ASP B N 1
ATOM 3355 C CA . ASP B 1 76 ? 4.434 -13.938 11.984 1 92.81 76 ASP B CA 1
ATOM 3356 C C . ASP B 1 76 ? 3.346 -15.008 11.984 1 92.81 76 ASP B C 1
ATOM 3358 O O . ASP B 1 76 ? 2.848 -15.383 13.047 1 92.81 76 ASP B O 1
ATOM 3362 N N . ASP B 1 77 ? 3.008 -15.477 10.82 1 94.94 77 ASP B N 1
ATOM 3363 C CA . ASP B 1 77 ? 1.937 -16.469 10.695 1 94.94 77 ASP B CA 1
ATOM 3364 C C . ASP B 1 77 ? 2.488 -17.891 10.75 1 94.94 77 ASP B C 1
ATOM 3366 O O . ASP B 1 77 ? 1.726 -18.859 10.734 1 94.94 77 ASP B O 1
ATOM 3370 N N . TRP B 1 78 ? 3.795 -18.047 10.781 1 97.31 78 TRP B N 1
ATOM 3371 C CA . TRP B 1 78 ? 4.438 -19.344 10.734 1 97.31 78 TRP B CA 1
ATOM 3372 C C . TRP B 1 78 ? 4.863 -19.797 12.125 1 97.31 78 TRP B C 1
ATOM 3374 O O . TRP B 1 78 ? 5.266 -18.984 12.953 1 97.31 78 TRP B O 1
ATOM 3384 N N . ASN B 1 79 ? 4.738 -21.062 12.336 1 97.44 79 ASN B N 1
ATOM 3385 C CA . ASN B 1 79 ? 5.156 -21.656 13.609 1 97.44 79 ASN B CA 1
ATOM 3386 C C . ASN B 1 79 ? 6.672 -21.797 13.688 1 97.44 79 ASN B C 1
ATOM 3388 O O . ASN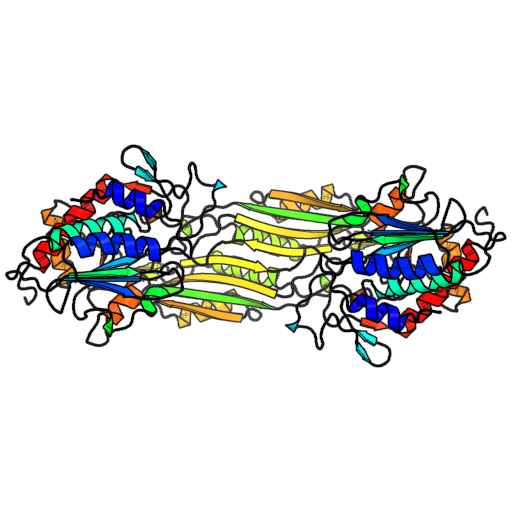 B 1 79 ? 7.234 -21.906 14.773 1 97.44 79 ASN B O 1
ATOM 3392 N N . SER B 1 80 ? 7.27 -21.938 12.547 1 96.88 80 SER B N 1
ATOM 3393 C CA . SER B 1 80 ? 8.719 -22.016 12.391 1 96.88 80 SER B CA 1
ATOM 3394 C C . SER B 1 80 ? 9.195 -21.234 11.172 1 96.88 80 SER B C 1
ATOM 3396 O O . SER B 1 80 ? 8.383 -20.688 10.43 1 96.88 80 SER B O 1
ATOM 3398 N N . ASP B 1 81 ? 10.492 -21.141 11.055 1 98.06 81 ASP B N 1
ATOM 3399 C CA . ASP B 1 81 ? 11.031 -20.422 9.906 1 98.06 81 ASP B CA 1
ATOM 3400 C C . ASP B 1 81 ? 10.562 -21.047 8.594 1 98.06 81 ASP B C 1
ATOM 3402 O O . ASP B 1 81 ? 10.789 -22.219 8.352 1 98.06 81 ASP B O 1
ATOM 3406 N N . PRO B 1 82 ? 9.898 -20.25 7.773 1 98.5 82 PRO B N 1
ATOM 3407 C CA . PRO B 1 82 ? 9.344 -20.797 6.523 1 98.5 82 PRO B CA 1
ATOM 3408 C C . PRO B 1 82 ? 10.414 -21.375 5.602 1 98.5 82 PRO B C 1
ATOM 3410 O O . PRO B 1 82 ? 10.109 -22.172 4.715 1 98.5 82 PRO B O 1
ATOM 3413 N N . PHE B 1 83 ? 11.656 -21.031 5.77 1 98.5 83 PHE B N 1
ATOM 3414 C CA . PHE B 1 83 ? 12.719 -21.438 4.867 1 98.5 83 PHE B CA 1
ATOM 3415 C C . PHE B 1 83 ? 13.672 -22.406 5.559 1 98.5 83 PHE B C 1
ATOM 3417 O O . PHE B 1 83 ? 14.836 -22.531 5.168 1 98.5 83 PHE B O 1
ATOM 3424 N N . GLU B 1 84 ? 13.219 -23 6.562 1 98.25 84 GLU B N 1
ATOM 3425 C CA . GLU B 1 84 ? 13.836 -24.141 7.227 1 98.25 84 GLU B CA 1
ATOM 3426 C C . GLU B 1 84 ? 12.859 -25.312 7.328 1 98.25 84 GLU B C 1
ATOM 3428 O O . GLU B 1 84 ? 11.969 -25.312 8.18 1 98.25 84 GLU B O 1
ATOM 3433 N N . ALA B 1 85 ? 13.125 -26.312 6.504 1 98.31 85 ALA B N 1
ATOM 3434 C CA . ALA B 1 85 ? 12.219 -27.469 6.465 1 98.31 85 ALA B CA 1
ATOM 3435 C C . ALA B 1 85 ? 12.172 -28.172 7.812 1 98.31 85 ALA B C 1
ATOM 3437 O O . ALA B 1 85 ? 13.203 -28.359 8.461 1 98.31 85 ALA B O 1
ATOM 3438 N N . THR B 1 86 ? 11.062 -28.438 8.211 1 98.31 86 THR B N 1
ATOM 3439 C CA . THR B 1 86 ? 10.852 -29.25 9.406 1 98.31 86 THR B CA 1
ATOM 3440 C C . THR B 1 86 ? 10.016 -30.469 9.086 1 98.31 86 THR B C 1
ATOM 3442 O O . THR B 1 86 ? 9.133 -30.422 8.219 1 98.31 86 THR B O 1
ATOM 3445 N N . ILE B 1 87 ? 10.336 -31.578 9.727 1 97.81 87 ILE B N 1
ATOM 3446 C CA . ILE B 1 87 ? 9.586 -32.812 9.508 1 97.81 87 ILE B CA 1
ATOM 3447 C C . ILE B 1 87 ? 8.906 -33.25 10.797 1 97.81 87 ILE B C 1
ATOM 3449 O O . ILE B 1 87 ? 9.547 -33.312 11.852 1 97.81 87 ILE B O 1
ATOM 3453 N N . ASP B 1 88 ? 7.695 -33.375 10.734 1 97.81 88 ASP B N 1
ATOM 3454 C CA . ASP B 1 88 ? 6.879 -33.938 11.812 1 97.81 88 ASP B CA 1
ATOM 3455 C C . ASP B 1 88 ? 5.98 -35.062 11.305 1 97.81 88 ASP B C 1
ATOM 3457 O O . ASP B 1 88 ? 4.922 -34.812 10.727 1 97.81 88 ASP B O 1
ATOM 3461 N N . GLY B 1 89 ? 6.383 -36.344 11.617 1 97.69 89 GLY B N 1
ATOM 3462 C CA . GLY B 1 89 ? 5.66 -37.469 11.047 1 97.69 89 GLY B CA 1
ATOM 3463 C C . GLY B 1 89 ? 5.715 -37.5 9.531 1 97.69 89 GLY B C 1
ATOM 3464 O O . GLY B 1 89 ? 6.801 -37.562 8.945 1 97.69 89 GLY B O 1
ATOM 3465 N N . ASP B 1 90 ? 4.57 -37.344 8.898 1 98.5 90 ASP B N 1
ATOM 3466 C CA . ASP B 1 90 ? 4.477 -37.469 7.445 1 98.5 90 ASP B CA 1
ATOM 3467 C C . ASP B 1 90 ? 4.465 -36.062 6.789 1 98.5 90 ASP B C 1
ATOM 3469 O O . ASP B 1 90 ? 4.285 -35.969 5.578 1 98.5 90 ASP B O 1
ATOM 3473 N N . LYS B 1 91 ? 4.637 -35.062 7.648 1 98.56 91 LYS B N 1
ATOM 3474 C CA . LYS B 1 91 ? 4.531 -33.688 7.102 1 98.56 91 LYS B CA 1
ATOM 3475 C C . LYS B 1 91 ? 5.891 -33 7.074 1 98.56 91 LYS B C 1
ATOM 3477 O O . LYS B 1 91 ? 6.551 -32.875 8.109 1 98.56 91 LYS B O 1
ATOM 3482 N N . LEU B 1 92 ? 6.312 -32.688 5.953 1 98.75 92 LEU B N 1
ATOM 3483 C CA . LEU B 1 92 ? 7.453 -31.781 5.766 1 98.75 92 LEU B CA 1
ATOM 3484 C C . LEU B 1 92 ? 6.992 -30.359 5.5 1 98.75 92 LEU B C 1
ATOM 3486 O O . LEU B 1 92 ? 6.309 -30.094 4.508 1 98.75 92 LEU B O 1
ATOM 3490 N N . THR B 1 93 ? 7.371 -29.5 6.453 1 98.75 93 THR B N 1
ATOM 3491 C CA . THR B 1 93 ? 6.82 -28.141 6.445 1 98.75 93 THR B CA 1
ATOM 3492 C C . THR B 1 93 ? 7.863 -27.141 5.973 1 98.75 93 THR B C 1
ATOM 3494 O O . THR B 1 93 ? 9.031 -27.219 6.363 1 98.75 93 THR B O 1
ATOM 3497 N N . GLY B 1 94 ? 7.449 -26.234 5.156 1 98.81 94 GLY B N 1
ATOM 3498 C CA . GLY B 1 94 ? 8.242 -25.125 4.641 1 98.81 94 GLY B CA 1
ATOM 3499 C C . GLY B 1 94 ? 7.613 -24.453 3.436 1 98.81 94 GLY B C 1
ATOM 3500 O O . GLY B 1 94 ? 6.773 -25.047 2.754 1 98.81 94 GLY B O 1
ATOM 3501 N N . ARG B 1 95 ? 7.98 -23.188 3.211 1 98.75 95 ARG B N 1
ATOM 3502 C CA . ARG B 1 95 ? 7.465 -22.516 2.025 1 98.75 95 ARG B CA 1
ATOM 3503 C C . ARG B 1 95 ? 7.941 -23.203 0.751 1 98.75 95 ARG B C 1
ATOM 3505 O O . ARG B 1 95 ? 9.141 -23.375 0.547 1 98.75 95 ARG B O 1
ATOM 3512 N N . GLY B 1 96 ? 7.031 -23.609 -0.087 1 98.56 96 GLY B N 1
ATOM 3513 C CA . GLY B 1 96 ? 7.328 -24.344 -1.308 1 98.56 96 GLY B CA 1
ATOM 3514 C C . GLY B 1 96 ? 7.203 -25.844 -1.147 1 98.56 96 GLY B C 1
ATOM 3515 O O . GLY B 1 96 ? 7.301 -26.594 -2.127 1 98.56 96 GLY B O 1
ATOM 3516 N N . ALA B 1 97 ? 6.918 -26.312 0.048 1 98.81 97 ALA B N 1
ATOM 3517 C CA . ALA B 1 97 ? 6.816 -27.75 0.287 1 98.81 97 ALA B CA 1
ATOM 3518 C C . ALA B 1 97 ? 5.75 -28.375 -0.602 1 98.81 97 ALA B C 1
ATOM 3520 O O . ALA B 1 97 ? 5.965 -29.453 -1.175 1 98.81 97 ALA B O 1
ATOM 3521 N N . SER B 1 98 ? 4.664 -27.703 -0.72 1 98.75 98 SER B N 1
ATOM 3522 C CA . SER B 1 98 ? 3.604 -28.203 -1.59 1 98.75 98 SER B CA 1
ATOM 3523 C C . SER B 1 98 ? 3.645 -27.531 -2.955 1 98.75 98 SER B C 1
ATOM 3525 O O . SER B 1 98 ? 3.488 -28.188 -3.986 1 98.75 98 SER B O 1
ATOM 3527 N N . ASP B 1 99 ? 3.912 -26.297 -3.121 1 98.5 99 ASP B N 1
ATOM 3528 C CA . ASP B 1 99 ? 3.84 -25.484 -4.328 1 98.5 99 ASP B CA 1
ATOM 3529 C C . ASP B 1 99 ? 5.18 -24.797 -4.609 1 98.5 99 ASP B C 1
ATOM 3531 O O . ASP B 1 99 ? 5.422 -23.688 -4.152 1 98.5 99 ASP B O 1
ATOM 3535 N N . MET B 1 100 ? 6.086 -25.406 -5.262 1 98.38 100 MET B N 1
ATOM 3536 C CA . MET B 1 100 ? 5.918 -26.797 -5.656 1 98.38 100 MET B CA 1
ATOM 3537 C C . MET B 1 100 ? 7.258 -27.531 -5.652 1 98.38 100 MET B C 1
ATOM 3539 O O . MET B 1 100 ? 7.5 -28.391 -6.5 1 98.38 100 MET B O 1
ATOM 3543 N N . LYS B 1 101 ? 8.086 -27.109 -4.676 1 98.81 101 LYS B N 1
ATOM 3544 C CA . LYS B 1 101 ? 9.445 -27.656 -4.652 1 98.81 101 LYS B CA 1
ATOM 3545 C C . LYS B 1 101 ? 9.438 -29.141 -4.363 1 98.81 101 LYS B C 1
ATOM 3547 O O . LYS B 1 101 ? 10.398 -29.859 -4.676 1 98.81 101 LYS B O 1
ATOM 3552 N N . SER B 1 102 ? 8.414 -29.703 -3.74 1 98.94 102 SER B N 1
ATOM 3553 C CA . SER B 1 102 ? 8.281 -31.141 -3.611 1 98.94 102 SER B CA 1
ATOM 3554 C C . SER B 1 102 ? 8.203 -31.828 -4.977 1 98.94 102 SER B C 1
ATOM 3556 O O . SER B 1 102 ? 8.867 -32.844 -5.215 1 98.94 102 SER B O 1
ATOM 3558 N N . GLY B 1 103 ? 7.355 -31.266 -5.863 1 98.94 103 GLY B N 1
ATOM 3559 C CA . GLY B 1 103 ? 7.301 -31.766 -7.227 1 98.94 103 GLY B CA 1
ATOM 3560 C C . GLY B 1 103 ? 8.641 -31.703 -7.941 1 98.94 103 GLY B C 1
ATOM 3561 O O . GLY B 1 103 ? 9.031 -32.656 -8.625 1 98.94 103 GLY B O 1
ATOM 3562 N N . VAL B 1 104 ? 9.359 -30.609 -7.777 1 98.94 104 VAL B N 1
ATOM 3563 C CA . VAL B 1 104 ? 10.664 -30.422 -8.398 1 98.94 104 VAL B CA 1
ATOM 3564 C C . VAL B 1 104 ? 11.641 -31.469 -7.867 1 98.94 104 VAL B C 1
ATOM 3566 O O . VAL B 1 104 ? 12.336 -32.125 -8.648 1 98.94 104 VAL B O 1
ATOM 3569 N N . ALA B 1 105 ? 11.672 -31.641 -6.562 1 98.94 105 ALA B N 1
ATOM 3570 C CA . ALA B 1 105 ? 12.562 -32.625 -5.969 1 98.94 105 ALA B CA 1
ATOM 3571 C C . ALA B 1 105 ? 12.273 -34.031 -6.512 1 98.94 105 ALA B C 1
ATOM 3573 O O . ALA B 1 105 ? 13.188 -34.75 -6.891 1 98.94 105 ALA B O 1
ATOM 3574 N N . ALA B 1 106 ? 11.023 -34.375 -6.566 1 98.88 106 ALA B N 1
ATOM 3575 C CA . ALA B 1 106 ? 10.609 -35.719 -7.016 1 98.88 106 ALA B CA 1
ATOM 3576 C C . ALA B 1 106 ? 11.031 -35.969 -8.461 1 98.88 106 ALA B C 1
ATOM 3578 O O . ALA B 1 106 ? 11.578 -37 -8.781 1 98.88 106 ALA B O 1
ATOM 3579 N N . LEU B 1 107 ? 10.742 -34.938 -9.344 1 98.69 107 LEU B N 1
ATOM 3580 C CA . LEU B 1 107 ? 11.039 -35.188 -10.75 1 98.69 107 LEU B CA 1
ATOM 3581 C C . LEU B 1 107 ? 12.547 -35.219 -10.992 1 98.69 107 LEU B C 1
ATOM 3583 O O . LEU B 1 107 ? 13.031 -35.969 -11.836 1 98.69 107 LEU B O 1
ATOM 3587 N N . VAL B 1 108 ? 13.328 -34.406 -10.266 1 98.81 108 VAL B N 1
ATOM 3588 C CA . VAL B 1 108 ? 14.781 -34.375 -10.445 1 98.81 108 VAL B CA 1
ATOM 3589 C C . VAL B 1 108 ? 15.359 -35.75 -10.039 1 98.81 108 VAL B C 1
ATOM 3591 O O . VAL B 1 108 ? 16.188 -36.312 -10.758 1 98.81 108 VAL B O 1
ATOM 3594 N N . VAL B 1 109 ? 14.945 -36.281 -8.898 1 98.69 109 VAL B N 1
ATOM 3595 C CA . VAL B 1 109 ? 15.445 -37.562 -8.414 1 98.69 109 VAL B CA 1
ATOM 3596 C C . VAL B 1 109 ? 15.07 -38.688 -9.398 1 98.69 109 VAL B C 1
ATOM 3598 O O . VAL B 1 109 ? 15.922 -39.469 -9.789 1 98.69 109 VAL B O 1
ATOM 3601 N N . ALA B 1 110 ? 13.812 -38.75 -9.805 1 97.88 110 ALA B N 1
ATOM 3602 C CA . ALA B 1 110 ? 13.344 -39.781 -10.711 1 97.88 110 ALA B CA 1
ATOM 3603 C C . ALA B 1 110 ? 14.078 -39.719 -12.047 1 97.88 110 ALA B C 1
ATOM 3605 O O . ALA B 1 110 ? 14.492 -40.75 -12.578 1 97.88 110 ALA B O 1
ATOM 3606 N N . VAL B 1 111 ? 14.227 -38.531 -12.594 1 97.31 111 VAL B N 1
ATOM 3607 C CA . VAL B 1 111 ? 14.852 -38.375 -13.906 1 97.31 111 VAL B CA 1
ATOM 3608 C C . VAL B 1 111 ? 16.344 -38.719 -13.812 1 97.31 111 VAL B C 1
ATOM 3610 O O . VAL B 1 111 ? 16.891 -39.344 -14.719 1 97.31 111 VAL B O 1
ATOM 3613 N N . ALA B 1 112 ? 16.984 -38.25 -12.742 1 96.88 112 ALA B N 1
ATOM 3614 C CA . ALA B 1 112 ? 18.391 -38.594 -12.562 1 96.88 112 ALA B CA 1
ATOM 3615 C C . ALA B 1 112 ? 18.609 -40.094 -12.531 1 96.88 112 ALA B C 1
ATOM 3617 O O . ALA B 1 112 ? 19.531 -40.625 -13.164 1 96.88 112 ALA B O 1
ATOM 3618 N N . GLU B 1 113 ? 17.766 -40.781 -11.773 1 94.88 113 GLU B N 1
ATOM 3619 C CA . GLU B 1 113 ? 17.859 -42.25 -11.703 1 94.88 113 GLU B CA 1
ATOM 3620 C C . GLU B 1 113 ? 17.656 -42.875 -13.086 1 94.88 113 GLU B C 1
ATOM 3622 O O . GLU B 1 113 ? 18.359 -43.812 -13.438 1 94.88 113 GLU B O 1
ATOM 3627 N N . HIS B 1 114 ? 16.703 -42.344 -13.781 1 92.81 114 HIS B N 1
ATOM 3628 C CA . HIS B 1 114 ? 16.422 -42.844 -15.117 1 92.81 114 HIS B CA 1
ATOM 3629 C C . HIS B 1 114 ? 17.609 -42.625 -16.047 1 92.81 114 HIS B C 1
ATOM 3631 O O . HIS B 1 114 ? 18 -43.531 -16.781 1 92.81 114 HIS B O 1
ATOM 3637 N N . ALA B 1 115 ? 18.141 -41.469 -16.047 1 92.56 115 ALA B N 1
ATOM 3638 C CA . ALA B 1 115 ? 19.188 -41.031 -16.969 1 92.56 115 ALA B CA 1
ATOM 3639 C C . ALA B 1 115 ? 20.484 -41.781 -16.703 1 92.56 115 ALA B C 1
ATOM 3641 O O . ALA B 1 115 ? 21.328 -41.938 -17.594 1 92.56 115 ALA B O 1
ATOM 3642 N N . ALA B 1 116 ? 20.688 -42.219 -15.516 1 90.12 116 ALA B N 1
ATOM 3643 C CA . ALA B 1 116 ? 21.922 -42.906 -15.133 1 90.12 116 ALA B CA 1
ATOM 3644 C C . ALA B 1 116 ? 21.969 -44.312 -15.711 1 90.12 116 ALA B C 1
ATOM 3646 O O . ALA B 1 116 ? 23.031 -44.938 -15.75 1 90.12 116 ALA B O 1
ATOM 3647 N N . ARG B 1 117 ? 20.875 -44.75 -16.188 1 83.19 117 ARG B N 1
ATOM 3648 C CA . ARG B 1 117 ? 20.812 -46.094 -16.766 1 83.19 117 ARG B CA 1
ATOM 3649 C C . ARG B 1 117 ? 21.016 -46.031 -18.266 1 83.19 117 ARG B C 1
ATOM 3651 O O . ARG B 1 117 ? 20.906 -44.969 -18.891 1 83.19 117 ARG B O 1
ATOM 3658 N N . ASP B 1 118 ? 21.516 -47.219 -18.969 1 72.31 118 ASP B N 1
ATOM 3659 C CA . ASP B 1 118 ? 21.609 -47.344 -20.422 1 72.31 118 ASP B CA 1
ATOM 3660 C C . ASP B 1 118 ? 20.219 -47.344 -21.062 1 72.31 118 ASP B C 1
ATOM 3662 O O . ASP B 1 118 ? 19.359 -48.125 -20.672 1 72.31 118 ASP B O 1
ATOM 3666 N N . HIS B 1 119 ? 19.828 -46.281 -21.578 1 62.69 119 HIS B N 1
ATOM 3667 C CA . HIS B 1 119 ? 18.484 -46.344 -22.125 1 62.69 119 HIS B CA 1
ATOM 3668 C C . HIS B 1 119 ? 18.438 -45.719 -23.516 1 62.69 119 HIS B C 1
ATOM 3670 O O . HIS B 1 119 ? 19.203 -44.812 -23.828 1 62.69 119 HIS B O 1
ATOM 3676 N N . ASP B 1 120 ? 18.094 -46.469 -24.562 1 63.41 120 ASP B N 1
ATOM 3677 C CA . ASP B 1 120 ? 17.641 -45.969 -25.859 1 63.41 120 ASP B CA 1
ATOM 3678 C C . ASP B 1 120 ? 16.219 -45.406 -25.75 1 63.41 120 ASP B C 1
ATOM 3680 O O . ASP B 1 120 ? 15.258 -46.156 -25.562 1 63.41 120 ASP B O 1
ATOM 3684 N N . CYS B 1 121 ? 16.094 -44.094 -25.297 1 71.5 121 CYS B N 1
ATOM 3685 C CA . CYS B 1 121 ? 14.719 -43.719 -25 1 71.5 121 CYS B CA 1
ATOM 3686 C C . CYS B 1 121 ? 14.25 -42.594 -25.906 1 71.5 121 CYS B C 1
ATOM 3688 O O . CYS B 1 121 ? 15.062 -41.969 -26.594 1 71.5 121 CYS B O 1
ATOM 3690 N N . ARG B 1 122 ? 12.953 -42.469 -26.203 1 85.25 122 ARG B N 1
ATOM 3691 C CA . ARG B 1 122 ? 12.273 -41.438 -26.969 1 85.25 122 ARG B CA 1
ATOM 3692 C C . ARG B 1 122 ? 12.734 -40.062 -26.531 1 85.25 122 ARG B C 1
ATOM 3694 O O . ARG B 1 122 ? 12.578 -39.062 -27.266 1 85.25 122 ARG B O 1
ATOM 3701 N N . GLY B 1 123 ? 13.453 -40.031 -25.391 1 92.12 123 GLY B N 1
ATOM 3702 C CA . GLY B 1 123 ? 13.984 -38.781 -24.891 1 92.12 123 GLY B CA 1
ATOM 3703 C C . GLY B 1 123 ? 13.281 -38.312 -23.625 1 92.12 123 GLY B C 1
ATOM 3704 O O . GLY B 1 123 ? 12.094 -38.594 -23.422 1 92.12 123 GLY B O 1
ATOM 3705 N N . VAL B 1 124 ? 13.977 -37.719 -22.75 1 96.31 124 VAL B N 1
ATOM 3706 C CA . VAL B 1 124 ? 13.477 -37.062 -21.531 1 96.31 124 VAL B CA 1
ATOM 3707 C C . VAL B 1 124 ? 14.07 -35.656 -21.406 1 96.31 124 VAL B C 1
ATOM 3709 O O . VAL B 1 124 ? 15.25 -35.469 -21.656 1 96.31 124 VAL B O 1
ATOM 3712 N N . GLN B 1 125 ? 13.211 -34.75 -21.078 1 98 125 GLN B N 1
ATOM 3713 C CA . GLN B 1 125 ? 13.609 -33.344 -20.906 1 98 125 GLN B CA 1
ATOM 3714 C C . GLN B 1 125 ? 13.078 -32.781 -19.578 1 98 125 GLN B C 1
ATOM 3716 O O . GLN B 1 125 ? 11.945 -33.094 -19.188 1 98 125 GLN B O 1
ATOM 3721 N N . VAL B 1 126 ? 13.914 -32.062 -18.859 1 98.81 126 VAL B N 1
ATOM 3722 C CA . VAL B 1 126 ? 13.516 -31.359 -17.656 1 98.81 126 VAL B CA 1
ATOM 3723 C C . VAL B 1 126 ? 13.602 -29.859 -17.891 1 98.81 126 VAL B C 1
ATOM 3725 O O . VAL B 1 126 ? 14.617 -29.359 -18.391 1 98.81 126 VAL B O 1
ATOM 3728 N N . VAL B 1 127 ? 12.539 -29.141 -17.641 1 98.94 127 VAL B N 1
ATOM 3729 C CA . VAL B 1 127 ? 12.523 -27.688 -17.688 1 98.94 127 VAL B CA 1
ATOM 3730 C C . VAL B 1 127 ? 12.094 -27.141 -16.328 1 98.94 127 VAL B C 1
ATOM 3732 O O . VAL B 1 127 ? 10.93 -27.25 -15.945 1 98.94 127 VAL B O 1
ATOM 3735 N N . LEU B 1 128 ? 13 -26.594 -15.57 1 98.94 128 LEU B N 1
ATOM 3736 C CA . LEU B 1 128 ? 12.688 -25.906 -14.312 1 98.94 128 LEU B CA 1
ATOM 3737 C C . LEU B 1 128 ? 12.648 -24.406 -14.508 1 98.94 128 LEU B C 1
ATOM 3739 O O . LEU B 1 128 ? 13.602 -23.812 -15.039 1 98.94 128 LEU B O 1
ATOM 3743 N N . THR B 1 129 ? 11.562 -23.781 -14.078 1 98.88 129 THR B N 1
ATOM 3744 C CA . THR B 1 129 ? 11.297 -22.406 -14.508 1 98.88 129 THR B CA 1
ATOM 3745 C C . THR B 1 129 ? 11.398 -21.438 -13.328 1 98.88 129 THR B C 1
ATOM 3747 O O . THR B 1 129 ? 11.461 -21.875 -12.172 1 98.88 129 THR B O 1
ATOM 3750 N N . ALA B 1 130 ? 11.508 -20.156 -13.672 1 98.44 130 ALA B N 1
ATOM 3751 C CA . ALA B 1 130 ? 11.422 -19.016 -12.75 1 98.44 130 ALA B CA 1
ATOM 3752 C C . ALA B 1 130 ? 10.227 -18.141 -13.07 1 98.44 130 ALA B C 1
ATOM 3754 O O . ALA B 1 130 ? 9.805 -18.047 -14.227 1 98.44 130 ALA B O 1
ATOM 3755 N N . GLY B 1 131 ? 9.672 -17.547 -12.055 1 98.19 131 GLY B N 1
ATOM 3756 C CA . GLY B 1 131 ? 8.656 -16.516 -12.242 1 98.19 131 GLY B CA 1
ATOM 3757 C C . GLY B 1 131 ? 7.289 -17.078 -12.57 1 98.19 131 GLY B C 1
ATOM 3758 O O . GLY B 1 131 ? 6.5 -16.453 -13.273 1 98.19 131 GLY B O 1
ATOM 3759 N N . GLU B 1 132 ? 7.02 -18.375 -12.211 1 98.44 132 GLU B N 1
ATOM 3760 C CA . GLU B 1 132 ? 5.672 -18.922 -12.367 1 98.44 132 GLU B CA 1
ATOM 3761 C C . GLU B 1 132 ? 4.656 -18.109 -11.562 1 98.44 132 GLU B C 1
ATOM 3763 O O . GLU B 1 132 ? 3.576 -17.797 -12.055 1 98.44 132 GLU B O 1
ATOM 3768 N N . GLU B 1 133 ? 4.973 -17.703 -10.375 1 98.06 133 GLU B N 1
ATOM 3769 C CA . GLU B 1 133 ? 4.074 -17.062 -9.422 1 98.06 133 GLU B CA 1
ATOM 3770 C C . GLU B 1 133 ? 3.758 -15.633 -9.852 1 98.06 133 GLU B C 1
ATOM 3772 O O . GLU B 1 133 ? 2.902 -14.977 -9.25 1 98.06 133 GLU B O 1
ATOM 3777 N N . THR B 1 134 ? 4.438 -15.109 -10.844 1 97 134 THR B N 1
ATOM 3778 C CA . THR B 1 134 ? 4.203 -13.758 -11.344 1 97 134 THR B CA 1
ATOM 3779 C C . THR B 1 134 ? 3.623 -13.797 -12.758 1 97 134 THR B C 1
ATOM 3781 O O . THR B 1 134 ? 3.77 -12.844 -13.516 1 97 134 THR B O 1
ATOM 3784 N N . GLY B 1 135 ? 3.031 -14.922 -13.102 1 97.69 135 GLY B N 1
ATOM 3785 C CA . GLY B 1 135 ? 2.379 -15.016 -14.398 1 97.69 135 GLY B CA 1
ATOM 3786 C C . GLY B 1 135 ? 3.184 -15.797 -15.414 1 97.69 135 GLY B C 1
ATOM 3787 O O . GLY B 1 135 ? 3.182 -15.469 -16.609 1 97.69 135 GLY B O 1
ATOM 3788 N N . CYS B 1 136 ? 3.953 -16.812 -14.977 1 98.5 136 CYS B N 1
ATOM 3789 C CA . CYS B 1 136 ? 4.734 -17.688 -15.844 1 98.5 136 CYS B CA 1
ATOM 3790 C C . CYS B 1 136 ? 5.766 -16.891 -16.625 1 98.5 136 CYS B C 1
ATOM 3792 O O . CYS B 1 136 ? 6.055 -17.203 -17.781 1 98.5 136 CYS B O 1
ATOM 3794 N N . THR B 1 137 ? 6.25 -15.781 -16.047 1 97.88 137 THR B N 1
ATOM 3795 C CA . THR B 1 137 ? 7.066 -14.828 -16.781 1 97.88 137 THR B CA 1
ATOM 3796 C C . THR B 1 137 ? 8.344 -15.484 -17.281 1 97.88 137 THR B C 1
ATOM 3798 O O . THR B 1 137 ? 8.758 -15.258 -18.422 1 97.88 137 THR B O 1
ATOM 3801 N N . GLY B 1 138 ? 8.992 -16.312 -16.531 1 98.19 138 GLY B N 1
ATOM 3802 C CA . GLY B 1 138 ? 10.195 -17 -16.969 1 98.19 138 GLY B CA 1
ATOM 3803 C C . GLY B 1 138 ? 9.938 -17.969 -18.109 1 98.19 138 GLY B C 1
ATOM 3804 O O . GLY B 1 138 ? 10.688 -18 -19.094 1 98.19 138 GLY B O 1
ATOM 3805 N N . ALA B 1 139 ? 8.891 -18.781 -18 1 98.62 139 ALA B N 1
ATOM 3806 C CA . ALA B 1 139 ? 8.57 -19.781 -19.016 1 98.62 139 ALA B CA 1
ATOM 3807 C C . ALA B 1 139 ? 8.344 -19.156 -20.375 1 98.62 139 ALA B C 1
ATOM 3809 O O . ALA B 1 139 ? 8.758 -19.703 -21.406 1 98.62 139 ALA B O 1
ATOM 3810 N N . PHE B 1 140 ? 7.734 -17.969 -20.391 1 98.19 140 PHE B N 1
ATOM 3811 C CA . PHE B 1 140 ? 7.438 -17.297 -21.641 1 98.19 140 PHE B CA 1
ATOM 3812 C C . PHE B 1 140 ? 8.719 -16.766 -22.297 1 98.19 140 PHE B C 1
ATOM 3814 O O . PHE B 1 140 ? 8.719 -16.422 -23.484 1 98.19 140 PHE B O 1
ATOM 3821 N N . GLU B 1 141 ? 9.781 -16.734 -21.578 1 97.88 141 GLU B N 1
ATOM 3822 C CA . GLU B 1 141 ? 11.031 -16.188 -22.109 1 97.88 141 GLU B CA 1
ATOM 3823 C C . GLU B 1 141 ? 11.969 -17.297 -22.562 1 97.88 141 GLU B C 1
ATOM 3825 O O . GLU B 1 141 ? 13.062 -17.031 -23.062 1 97.88 141 GLU B O 1
ATOM 3830 N N . ILE B 1 142 ? 11.586 -18.578 -22.406 1 98.38 142 ILE B N 1
ATOM 3831 C CA . ILE B 1 142 ? 12.422 -19.672 -22.859 1 98.38 142 ILE B CA 1
ATOM 3832 C C . ILE B 1 142 ? 12.398 -19.75 -24.391 1 98.38 142 ILE B C 1
ATOM 3834 O O . ILE B 1 142 ? 11.336 -19.891 -24.984 1 98.38 142 ILE B O 1
ATOM 3838 N N . PRO B 1 143 ? 13.539 -19.625 -25.031 1 97.38 143 PRO B N 1
ATOM 3839 C CA . PRO B 1 143 ? 13.57 -19.688 -26.5 1 97.38 143 PRO B CA 1
ATOM 3840 C C . PRO B 1 143 ? 13.289 -21.094 -27.031 1 97.38 143 PRO B C 1
ATOM 3842 O O . PRO B 1 143 ? 13.633 -22.094 -26.391 1 97.38 143 PRO B O 1
ATOM 3845 N N . ALA B 1 144 ? 12.734 -21.109 -28.172 1 95.56 144 ALA B N 1
ATOM 3846 C CA . ALA B 1 144 ? 12.336 -22.375 -28.781 1 95.56 144 ALA B CA 1
ATOM 3847 C C . ALA B 1 144 ? 13.547 -23.297 -28.984 1 95.56 144 ALA B C 1
ATOM 3849 O O . ALA B 1 144 ? 13.43 -24.516 -28.875 1 95.56 144 ALA B O 1
ATOM 3850 N N . ASP B 1 145 ? 14.734 -22.734 -29.203 1 96.12 145 ASP B N 1
ATOM 3851 C CA . ASP B 1 145 ? 15.914 -23.531 -29.5 1 96.12 145 ASP B CA 1
ATOM 3852 C C . ASP B 1 145 ? 16.562 -24.047 -28.219 1 96.12 145 ASP B C 1
ATOM 3854 O O . ASP B 1 145 ? 17.5 -24.859 -28.281 1 96.12 145 ASP B O 1
ATOM 3858 N N . ALA B 1 146 ? 16.062 -23.641 -27.094 1 97.5 146 ALA B N 1
ATOM 3859 C CA . ALA B 1 146 ? 16.609 -24.094 -25.812 1 97.5 146 ALA B CA 1
ATOM 3860 C C . ALA B 1 146 ? 15.969 -25.422 -25.391 1 97.5 146 ALA B C 1
ATOM 3862 O O . ALA B 1 146 ? 16.469 -26.094 -24.5 1 97.5 146 ALA B O 1
ATOM 3863 N N . VAL B 1 147 ? 14.852 -25.75 -26.047 1 97.94 147 VAL B N 1
ATOM 3864 C CA . VAL B 1 147 ? 14.125 -26.953 -25.641 1 97.94 147 VAL B CA 1
ATOM 3865 C C . VAL B 1 147 ? 13.945 -27.875 -26.844 1 97.94 147 VAL B C 1
ATOM 3867 O O . VAL B 1 147 ? 13.961 -27.438 -28 1 97.94 147 VAL B O 1
ATOM 3870 N N . ARG B 1 148 ? 13.836 -29.125 -26.547 1 96.81 148 ARG B N 1
ATOM 3871 C CA . ARG B 1 148 ? 13.375 -30.094 -27.547 1 96.81 148 ARG B CA 1
ATOM 3872 C C . ARG B 1 148 ? 11.852 -30.188 -27.562 1 96.81 148 ARG B C 1
ATOM 3874 O O . ARG B 1 148 ? 11.211 -30.125 -26.5 1 96.81 148 ARG B O 1
ATOM 3881 N N . ARG B 1 149 ? 11.312 -30.281 -28.781 1 96.81 149 ARG B N 1
ATOM 3882 C CA . ARG B 1 149 ? 9.867 -30.156 -28.953 1 96.81 149 ARG B CA 1
ATOM 3883 C C . ARG B 1 149 ? 9.258 -31.469 -29.422 1 96.81 149 ARG B C 1
ATOM 3885 O O . ARG B 1 149 ? 9.977 -32.438 -29.703 1 96.81 149 ARG B O 1
ATOM 3892 N N . GLY B 1 150 ? 7.887 -31.531 -29.328 1 95.25 150 GLY B N 1
ATOM 3893 C CA . GLY B 1 150 ? 7.16 -32.625 -29.984 1 95.25 150 GLY B CA 1
ATOM 3894 C C . GLY B 1 150 ? 6.609 -33.625 -29 1 95.25 150 GLY B C 1
ATOM 3895 O O . GLY B 1 150 ? 5.707 -34.406 -29.344 1 95.25 150 GLY B O 1
ATOM 3896 N N . GLY B 1 151 ? 7.16 -33.75 -27.781 1 96.38 151 GLY B N 1
ATOM 3897 C CA . GLY B 1 151 ? 6.68 -34.688 -26.797 1 96.38 151 GLY B CA 1
ATOM 3898 C C . GLY B 1 151 ? 5.703 -34.094 -25.812 1 96.38 151 GLY B C 1
ATOM 3899 O O . GLY B 1 151 ? 5.488 -32.875 -25.812 1 96.38 151 GLY B O 1
ATOM 3900 N N . PRO B 1 152 ? 5.109 -34.938 -24.984 1 98 152 PRO B N 1
ATOM 3901 C CA . PRO B 1 152 ? 4.133 -34.469 -24 1 98 152 PRO B CA 1
ATOM 3902 C C . PRO B 1 152 ? 4.781 -33.781 -22.797 1 98 152 PRO B C 1
ATOM 3904 O O . PRO B 1 152 ? 6.008 -33.781 -22.688 1 98 152 PRO B O 1
ATOM 3907 N N . LEU B 1 153 ? 3.916 -33.188 -22.031 1 98.81 153 LEU B N 1
ATOM 3908 C CA . LEU B 1 153 ? 4.359 -32.375 -20.891 1 98.81 153 LEU B CA 1
ATOM 3909 C C . LEU B 1 153 ? 3.73 -32.875 -19.594 1 98.81 153 LEU B C 1
ATOM 3911 O O . LEU B 1 153 ? 2.521 -33.094 -19.531 1 98.81 153 LEU B O 1
ATOM 3915 N N . LEU B 1 154 ? 4.535 -33.156 -18.609 1 98.94 154 LEU B N 1
ATOM 3916 C CA . LEU B 1 154 ? 4.082 -33.438 -17.25 1 98.94 154 LEU B CA 1
ATOM 3917 C C . LEU B 1 154 ? 4.5 -32.344 -16.297 1 98.94 154 LEU B C 1
ATOM 3919 O O . LEU B 1 154 ? 5.691 -32.062 -16.141 1 98.94 154 LEU B O 1
ATOM 3923 N N . VAL B 1 155 ? 3.561 -31.703 -15.695 1 98.94 155 VAL B N 1
ATOM 3924 C CA . VAL B 1 155 ? 3.803 -30.625 -14.727 1 98.94 155 VAL B CA 1
ATOM 3925 C C . VAL B 1 155 ? 3.693 -31.172 -13.305 1 98.94 155 VAL B C 1
ATOM 3927 O O . VAL B 1 155 ? 2.662 -31.734 -12.93 1 98.94 155 VAL B O 1
ATOM 3930 N N . ALA B 1 156 ? 4.648 -30.922 -12.484 1 98.88 156 ALA B N 1
ATOM 3931 C CA . ALA B 1 156 ? 4.711 -31.578 -11.18 1 98.88 156 ALA B CA 1
ATOM 3932 C C . ALA B 1 156 ? 4.07 -30.703 -10.102 1 98.88 156 ALA B C 1
ATOM 3934 O O . ALA B 1 156 ? 4.496 -30.719 -8.945 1 98.88 156 ALA B O 1
ATOM 3935 N N . GLU B 1 157 ? 3.145 -29.938 -10.422 1 98.75 157 GLU B N 1
ATOM 3936 C CA . GLU B 1 157 ? 2.396 -29.109 -9.492 1 98.75 157 GLU B CA 1
ATOM 3937 C C . GLU B 1 157 ? 1.569 -29.953 -8.523 1 98.75 157 GLU B C 1
ATOM 3939 O O . GLU B 1 157 ? 1.309 -31.125 -8.789 1 98.75 157 GLU B O 1
ATOM 3944 N N . PRO B 1 158 ? 1.134 -29.359 -7.441 1 98.75 158 PRO B N 1
ATOM 3945 C CA . PRO B 1 158 ? 0.434 -30.125 -6.41 1 98.75 158 PRO B CA 1
ATOM 3946 C C . PRO B 1 158 ? -0.922 -30.641 -6.883 1 98.75 158 PRO B C 1
ATOM 3948 O O . PRO B 1 158 ? -1.799 -29.859 -7.246 1 98.75 158 PRO B O 1
ATOM 3951 N N . THR B 1 159 ? -1.078 -31.938 -6.836 1 98.69 159 THR B N 1
ATOM 3952 C CA . THR B 1 159 ? -2.344 -32.625 -7.109 1 98.69 159 THR B CA 1
ATOM 3953 C C . THR B 1 159 ? -2.551 -33.781 -6.148 1 98.69 159 THR B C 1
ATOM 3955 O O . THR B 1 159 ? -3.424 -34.625 -6.367 1 98.69 159 THR B O 1
ATOM 3958 N N . GLN B 1 160 ? -1.73 -33.938 -5.16 1 98.25 160 GLN B N 1
ATOM 3959 C CA . GLN B 1 160 ? -1.727 -35.094 -4.277 1 98.25 160 GLN B CA 1
ATOM 3960 C C . GLN B 1 160 ? -1.484 -36.375 -5.066 1 98.25 160 GLN B C 1
ATOM 3962 O O . GLN B 1 160 ? -2.084 -37.406 -4.773 1 98.25 160 GLN B O 1
ATOM 3967 N N . ASN B 1 161 ? -0.8 -36.312 -6.125 1 98.44 161 ASN B N 1
ATOM 3968 C CA . ASN B 1 161 ? -0.442 -37.406 -7.031 1 98.44 161 ASN B CA 1
ATOM 3969 C C . ASN B 1 161 ? -1.654 -37.906 -7.816 1 98.44 161 ASN B C 1
ATOM 3971 O O . ASN B 1 161 ? -1.657 -39.031 -8.312 1 98.44 161 ASN B O 1
ATOM 3975 N N . LYS B 1 162 ? -2.678 -37.062 -7.883 1 98.38 162 LYS B N 1
ATOM 3976 C CA . LYS B 1 162 ? -3.799 -37.375 -8.766 1 98.38 162 LYS B CA 1
ATOM 3977 C C . LYS B 1 162 ? -3.516 -36.906 -10.195 1 98.38 162 LYS B C 1
ATOM 3979 O O . LYS B 1 162 ? -2.838 -35.906 -10.406 1 98.38 162 LYS B O 1
ATOM 3984 N N . LEU B 1 163 ? -4.047 -37.688 -11.125 1 98.62 163 LEU B N 1
ATOM 3985 C CA . LEU B 1 163 ? -3.887 -37.344 -12.531 1 98.62 163 LEU B CA 1
ATOM 3986 C C . LEU B 1 163 ? -4.859 -36.25 -12.945 1 98.62 163 LEU B C 1
ATOM 3988 O O . LEU B 1 163 ? -6.074 -36.469 -12.969 1 98.62 163 LEU B O 1
ATOM 3992 N N . VAL B 1 164 ? -4.336 -35.094 -13.328 1 98.25 164 VAL B N 1
ATOM 3993 C CA . VAL B 1 164 ? -5.137 -33.938 -13.727 1 98.25 164 VAL B CA 1
ATOM 3994 C C . VAL B 1 164 ? -4.77 -33.5 -15.148 1 98.25 164 VAL B C 1
ATOM 3996 O O . VAL B 1 164 ? -3.666 -33 -15.383 1 98.25 164 VAL B O 1
ATOM 3999 N N . PRO B 1 165 ? -5.629 -33.625 -16.141 1 97.56 165 PRO B N 1
ATOM 4000 C CA . PRO B 1 165 ? -5.238 -33.375 -17.531 1 97.56 165 PRO B CA 1
ATOM 4001 C C . PRO B 1 165 ? -5.512 -31.969 -18 1 97.56 165 PRO B C 1
ATOM 4003 O O . PRO B 1 165 ? -5.762 -31.734 -19.188 1 97.56 165 PRO B O 1
ATOM 4006 N N . GLY B 1 166 ? -5.621 -31.031 -17.047 1 96.25 166 GLY B N 1
ATOM 4007 C CA . GLY B 1 166 ? -5.855 -29.641 -17.422 1 96.25 166 GLY B CA 1
ATOM 4008 C C . GLY B 1 166 ? -5.926 -28.703 -16.234 1 96.25 166 GLY B C 1
ATOM 4009 O O . GLY B 1 166 ? -5.914 -29.141 -15.086 1 96.25 166 GLY B O 1
ATOM 4010 N N . HIS B 1 167 ? -5.934 -27.406 -16.484 1 97.94 167 HIS B N 1
ATOM 4011 C CA . HIS B 1 167 ? -6.082 -26.391 -15.461 1 97.94 167 HIS B CA 1
ATOM 4012 C C . HIS B 1 167 ? -6.695 -25.109 -16.047 1 97.94 167 HIS B C 1
ATOM 4014 O O . HIS B 1 167 ? -6.734 -24.938 -17.266 1 97.94 167 HIS B O 1
ATOM 4020 N N . LYS B 1 168 ? -7.285 -24.312 -15.164 1 97.62 168 LYS B N 1
ATOM 4021 C CA . LYS B 1 168 ? -7.875 -23.031 -15.562 1 97.62 168 LYS B CA 1
ATOM 4022 C C . LYS B 1 168 ? -6.809 -22.062 -16.078 1 97.62 168 LYS B C 1
ATOM 4024 O O . LYS B 1 168 ? -5.629 -22.203 -15.75 1 97.62 168 LYS B O 1
ATOM 4029 N N . GLY B 1 169 ? -7.293 -21.109 -16.953 1 97.38 169 GLY B N 1
ATOM 4030 C CA . GLY B 1 169 ? -6.465 -19.969 -17.328 1 97.38 169 GLY B CA 1
ATOM 4031 C C . GLY B 1 169 ? -6.422 -18.875 -16.281 1 97.38 169 GLY B C 1
ATOM 4032 O O . GLY B 1 169 ? -7.066 -19 -15.234 1 97.38 169 GLY B O 1
ATOM 4033 N N . GLY B 1 170 ? -5.539 -17.953 -16.547 1 98.06 170 GLY B N 1
ATOM 4034 C CA . GLY B 1 170 ? -5.406 -16.797 -15.672 1 98.06 170 GLY B CA 1
ATOM 4035 C C . GLY B 1 170 ? -5.668 -15.484 -16.391 1 98.06 170 GLY B C 1
ATOM 4036 O O . GLY B 1 170 ? -5.254 -15.305 -17.531 1 98.06 170 GLY B O 1
ATOM 4037 N N . LEU B 1 171 ? -6.453 -14.641 -15.773 1 98.56 171 LEU B N 1
ATOM 4038 C CA . LEU B 1 171 ? -6.648 -13.258 -16.203 1 98.56 171 LEU B CA 1
ATOM 4039 C C . LEU B 1 171 ? -6.43 -12.297 -15.031 1 98.56 171 LEU B C 1
ATOM 4041 O O . LEU B 1 171 ? -7.289 -12.172 -14.156 1 98.56 171 LEU B O 1
ATOM 4045 N N . TRP B 1 172 ? -5.246 -11.695 -15.031 1 98.88 172 TRP B N 1
ATOM 4046 C CA . TRP B 1 172 ? -4.961 -10.672 -14.031 1 98.88 172 TRP B CA 1
ATOM 4047 C C . TRP B 1 172 ? -5.184 -9.273 -14.602 1 98.88 172 TRP B C 1
ATOM 4049 O O . TRP B 1 172 ? -4.801 -9 -15.742 1 98.88 172 TRP B O 1
ATOM 4059 N N . MET B 1 173 ? -5.812 -8.469 -13.82 1 98.88 173 MET B N 1
ATOM 4060 C CA . MET B 1 173 ? -6.078 -7.098 -14.25 1 98.88 173 MET B CA 1
ATOM 4061 C C . MET B 1 173 ? -5.613 -6.094 -13.203 1 98.88 173 MET B C 1
ATOM 4063 O O . MET B 1 173 ? -5.648 -6.383 -12 1 98.88 173 MET B O 1
ATOM 4067 N N . ARG B 1 174 ? -5.137 -5.051 -13.648 1 98.88 174 ARG B N 1
ATOM 4068 C CA . ARG B 1 174 ? -4.828 -3.879 -12.836 1 98.88 174 ARG B CA 1
ATOM 4069 C C . ARG B 1 174 ? -5.922 -2.824 -12.961 1 98.88 174 ARG B C 1
ATOM 4071 O O . ARG B 1 174 ? -6.262 -2.398 -14.062 1 98.88 174 ARG B O 1
ATOM 4078 N N . LEU B 1 175 ? -6.547 -2.473 -11.883 1 98.94 175 LEU B N 1
ATOM 4079 C CA . LEU B 1 175 ? -7.512 -1.381 -11.812 1 98.94 175 LEU B CA 1
ATOM 4080 C C . LEU B 1 175 ? -6.879 -0.139 -11.195 1 98.94 175 LEU B C 1
ATOM 4082 O O . LEU B 1 175 ? -6.168 -0.233 -10.188 1 98.94 175 LEU B O 1
ATOM 4086 N N . GLN B 1 176 ? -7.086 0.965 -11.844 1 98.81 176 GLN B N 1
ATOM 4087 C CA . GLN B 1 176 ? -6.52 2.225 -11.375 1 98.81 176 GLN B CA 1
ATOM 4088 C C . GLN B 1 176 ? -7.598 3.295 -11.242 1 98.81 176 GLN B C 1
ATOM 4090 O O . GLN B 1 176 ? -8.484 3.408 -12.094 1 98.81 176 GLN B O 1
ATOM 4095 N N . ALA B 1 177 ? -7.578 3.982 -10.195 1 98.75 177 ALA B N 1
ATOM 4096 C CA . ALA B 1 177 ? -8.445 5.141 -10 1 98.75 177 ALA B CA 1
ATOM 4097 C C . ALA B 1 177 ? -7.629 6.41 -9.781 1 98.75 177 ALA B C 1
ATOM 4099 O O . ALA B 1 177 ? -6.602 6.387 -9.102 1 98.75 177 ALA B O 1
ATOM 4100 N N . HIS B 1 178 ? -8.07 7.422 -10.406 1 97.81 178 HIS B N 1
ATOM 4101 C CA . HIS B 1 178 ? -7.516 8.758 -10.211 1 97.81 178 HIS B CA 1
ATOM 4102 C C . HIS B 1 178 ? -8.523 9.672 -9.516 1 97.81 178 HIS B C 1
ATOM 4104 O O . HIS B 1 178 ? -9.734 9.516 -9.695 1 97.81 178 HIS B O 1
ATOM 4110 N N . GLY B 1 179 ? -7.992 10.508 -8.695 1 97.44 179 GLY B N 1
ATOM 4111 C CA . GLY B 1 179 ? -8.781 11.492 -7.977 1 97.44 179 GLY B CA 1
ATOM 4112 C C . GLY B 1 179 ? -8.125 12.859 -7.922 1 97.44 179 GLY B C 1
ATOM 4113 O O . GLY B 1 179 ? -7.426 13.258 -8.852 1 97.44 179 GLY B O 1
ATOM 4114 N N . VAL B 1 180 ? -8.523 13.641 -6.91 1 97.12 180 VAL B N 1
ATOM 4115 C CA . VAL B 1 180 ? -8 14.992 -6.691 1 97.12 180 VAL B CA 1
ATOM 4116 C C . VAL B 1 180 ? -7.52 15.125 -5.25 1 97.12 180 VAL B C 1
ATOM 4118 O O . VAL B 1 180 ? -8.289 14.898 -4.309 1 97.12 180 VAL B O 1
ATOM 4121 N N . ALA B 1 181 ? -6.273 15.477 -5.129 1 97.69 181 ALA B N 1
ATOM 4122 C CA . ALA B 1 181 ? -5.715 15.656 -3.793 1 97.69 181 ALA B CA 1
ATOM 4123 C C . ALA B 1 181 ? -6.293 16.906 -3.123 1 97.69 181 ALA B C 1
ATOM 4125 O O . ALA B 1 181 ? -6.617 17.875 -3.795 1 97.69 181 ALA B O 1
ATOM 4126 N N . ALA B 1 182 ? -6.395 16.875 -1.802 1 97.69 182 ALA B N 1
ATOM 4127 C CA . ALA B 1 182 ? -6.789 17.984 -0.931 1 97.69 182 ALA B CA 1
ATOM 4128 C C . ALA B 1 182 ? -6.301 17.766 0.497 1 97.69 182 ALA B C 1
ATOM 4130 O O . ALA B 1 182 ? -5.809 16.672 0.828 1 97.69 182 ALA B O 1
ATOM 4131 N N . HIS B 1 183 ? -6.332 18.766 1.204 1 97.94 183 HIS B N 1
ATOM 4132 C CA . HIS B 1 183 ? -5.984 18.656 2.617 1 97.94 183 HIS B CA 1
ATOM 4133 C C . HIS B 1 183 ? -6.945 17.719 3.35 1 97.94 183 HIS B C 1
ATOM 4135 O O . HIS B 1 183 ? -8.156 17.75 3.105 1 97.94 183 HIS B O 1
ATOM 4141 N N . GLY B 1 184 ? -6.438 16.875 4.227 1 97.75 184 GLY B N 1
ATOM 4142 C CA . GLY B 1 184 ? -7.258 15.914 4.945 1 97.75 184 GLY B CA 1
ATOM 4143 C C . GLY B 1 184 ? -8.367 16.562 5.75 1 97.75 184 GLY B C 1
ATOM 4144 O O . GLY B 1 184 ? -9.383 15.93 6.039 1 97.75 184 GLY B O 1
ATOM 4145 N N . SER B 1 185 ? -8.219 17.812 6.133 1 97.56 185 SER B N 1
ATOM 4146 C CA . SER B 1 185 ? -9.211 18.531 6.914 1 97.56 185 SER B CA 1
ATOM 4147 C C . SER B 1 185 ? -10.336 19.062 6.023 1 97.56 185 SER B C 1
ATOM 4149 O O . SER B 1 185 ? -11.352 19.547 6.52 1 97.56 185 SER B O 1
ATOM 4151 N N . ALA B 1 186 ? -10.164 19.016 4.707 1 97.06 186 ALA B N 1
ATOM 4152 C CA . ALA B 1 186 ? -11.164 19.453 3.734 1 97.06 186 ALA B CA 1
ATOM 4153 C C . ALA B 1 186 ? -11.375 18.406 2.652 1 97.06 186 ALA B C 1
ATOM 4155 O O . ALA B 1 186 ? -11.211 18.672 1.463 1 97.06 186 ALA B O 1
ATOM 4156 N N . PRO B 1 187 ? -11.797 17.219 3.096 1 97.31 187 PRO B N 1
ATOM 4157 C CA . PRO B 1 187 ? -11.883 16.125 2.125 1 97.31 187 PRO B CA 1
ATOM 4158 C C . PRO B 1 187 ? -12.883 16.422 1.007 1 97.31 187 PRO B C 1
ATOM 4160 O O . PRO B 1 187 ? -12.766 15.859 -0.088 1 97.31 187 PRO B O 1
ATOM 4163 N N . ASP B 1 188 ? -13.828 17.344 1.24 1 96.12 188 ASP B N 1
ATOM 4164 C CA . ASP B 1 188 ? -14.852 17.688 0.26 1 96.12 188 ASP B CA 1
ATOM 4165 C C . ASP B 1 188 ? -14.242 18.406 -0.937 1 96.12 188 ASP B C 1
ATOM 4167 O O . ASP B 1 188 ? -14.859 18.5 -2 1 96.12 188 ASP B O 1
ATOM 4171 N N . LEU B 1 189 ? -13.07 18.938 -0.76 1 97.19 189 LEU B N 1
ATOM 4172 C CA . LEU B 1 189 ? -12.398 19.641 -1.848 1 97.19 189 LEU B CA 1
ATOM 4173 C C . LEU B 1 189 ? -11.656 18.672 -2.752 1 97.19 189 LEU B C 1
ATOM 4175 O O . LEU B 1 189 ? -11.188 19.047 -3.83 1 97.19 189 LEU B O 1
ATOM 4179 N N . GLY B 1 190 ? -11.547 17.391 -2.359 1 97.56 190 GLY B N 1
ATOM 4180 C CA . GLY B 1 190 ? -10.836 16.391 -3.135 1 97.56 190 GLY B CA 1
ATOM 4181 C C . GLY B 1 190 ? -11.75 15.344 -3.744 1 97.56 190 GLY B C 1
ATOM 4182 O O . GLY B 1 190 ? -12.969 15.523 -3.77 1 97.56 190 GLY B O 1
ATOM 4183 N N . ASP B 1 191 ? -11.195 14.367 -4.367 1 98.25 191 ASP B N 1
ATOM 4184 C CA . ASP B 1 191 ? -11.812 13.172 -4.934 1 98.25 191 ASP B CA 1
ATOM 4185 C C . ASP B 1 191 ? -11 11.922 -4.59 1 98.25 191 ASP B C 1
ATOM 4187 O O . ASP B 1 191 ? -9.93 11.695 -5.156 1 98.25 191 ASP B O 1
ATOM 4191 N N . ASN B 1 192 ? -11.508 11.078 -3.701 1 98.75 192 ASN B N 1
ATOM 4192 C CA . ASN B 1 192 ? -10.727 10.055 -3.023 1 98.75 192 ASN B CA 1
ATOM 4193 C C . ASN B 1 192 ? -10.602 8.789 -3.873 1 98.75 192 ASN B C 1
ATOM 4195 O O . ASN B 1 192 ? -11.531 7.984 -3.938 1 98.75 192 ASN B O 1
ATOM 4199 N N . ALA B 1 193 ? -9.477 8.594 -4.438 1 98.75 193 ALA B N 1
ATOM 4200 C CA . ALA B 1 193 ? -9.211 7.477 -5.336 1 98.75 193 ALA B CA 1
ATOM 4201 C C . ALA B 1 193 ? -9.266 6.148 -4.586 1 98.75 193 ALA B C 1
ATOM 4203 O O . ALA B 1 193 ? -9.695 5.133 -5.145 1 98.75 193 ALA B O 1
ATOM 4204 N N . VAL B 1 194 ? -8.875 6.105 -3.318 1 98.88 194 VAL B N 1
ATOM 4205 C CA . VAL B 1 194 ? -8.891 4.891 -2.512 1 98.88 194 VAL B CA 1
ATOM 4206 C C . VAL B 1 194 ? -10.328 4.418 -2.318 1 98.88 194 VAL B C 1
ATOM 4208 O O . VAL B 1 194 ? -10.617 3.223 -2.434 1 98.88 194 VAL B O 1
ATOM 4211 N N . VAL B 1 195 ? -11.219 5.316 -2.072 1 98.88 195 VAL B N 1
ATOM 4212 C CA . VAL B 1 195 ? -12.617 4.961 -1.848 1 98.88 195 VAL B CA 1
ATOM 4213 C C . VAL B 1 195 ? -13.234 4.434 -3.141 1 98.88 195 VAL B C 1
ATOM 4215 O O . VAL B 1 195 ? -14.008 3.475 -3.119 1 98.88 195 VAL B O 1
ATOM 4218 N N . LYS B 1 196 ? -12.867 5.027 -4.305 1 98.81 196 LYS B N 1
ATOM 4219 C CA . LYS B 1 196 ? -13.336 4.516 -5.586 1 98.81 196 LYS B CA 1
ATOM 4220 C C . LYS B 1 196 ? -12.977 3.043 -5.754 1 98.81 196 LYS B C 1
ATOM 4222 O O . LYS B 1 196 ? -13.828 2.223 -6.094 1 98.81 196 LYS B O 1
ATOM 4227 N N . LEU B 1 197 ? -11.766 2.693 -5.461 1 98.88 197 LEU B N 1
ATOM 4228 C CA . LEU B 1 197 ? -11.328 1.313 -5.656 1 98.88 197 LEU B CA 1
ATOM 4229 C C . LEU B 1 197 ? -11.836 0.421 -4.527 1 98.88 197 LEU B C 1
ATOM 4231 O O . LEU B 1 197 ? -11.992 -0.789 -4.711 1 98.88 197 LEU B O 1
ATOM 4235 N N . SER B 1 198 ? -12.023 1.019 -3.318 1 98.94 198 SER B N 1
ATOM 4236 C CA . SER B 1 198 ? -12.648 0.246 -2.248 1 98.94 198 SER B CA 1
ATOM 4237 C C . SER B 1 198 ? -14.047 -0.222 -2.646 1 98.94 198 SER B C 1
ATOM 4239 O O . SER B 1 198 ? -14.422 -1.366 -2.383 1 98.94 198 SER B O 1
ATOM 4241 N N . ARG B 1 199 ? -14.805 0.666 -3.293 1 98.88 199 ARG B N 1
ATOM 4242 C CA . ARG B 1 199 ? -16.125 0.287 -3.795 1 98.88 199 ARG B CA 1
ATOM 4243 C C . ARG B 1 199 ? -16.016 -0.817 -4.84 1 98.88 199 ARG B C 1
ATOM 4245 O O . ARG B 1 199 ? -16.781 -1.779 -4.82 1 98.88 199 ARG B O 1
ATOM 4252 N N . ALA B 1 200 ? -15.047 -0.689 -5.742 1 98.88 200 ALA B N 1
ATOM 4253 C CA . ALA B 1 200 ? -14.82 -1.709 -6.766 1 98.88 200 ALA B CA 1
ATOM 4254 C C . ALA B 1 200 ? -14.438 -3.043 -6.129 1 98.88 200 ALA B C 1
ATOM 4256 O O . ALA B 1 200 ? -14.969 -4.09 -6.508 1 98.88 200 ALA B O 1
ATOM 4257 N N . ALA B 1 201 ? -13.5 -3.016 -5.176 1 98.88 201 ALA B N 1
ATOM 4258 C CA . ALA B 1 201 ? -13.031 -4.223 -4.496 1 98.88 201 ALA B CA 1
ATOM 4259 C C . ALA B 1 201 ? -14.195 -4.969 -3.85 1 98.88 201 ALA B C 1
ATOM 4261 O O . ALA B 1 201 ? -14.312 -6.191 -3.988 1 98.88 201 ALA B O 1
ATOM 4262 N N . THR B 1 202 ? -15.039 -4.211 -3.127 1 98.81 202 THR B N 1
ATOM 4263 C CA . THR B 1 202 ? -16.188 -4.801 -2.451 1 98.81 202 THR B CA 1
ATOM 4264 C C . THR B 1 202 ? -17.156 -5.41 -3.461 1 98.81 202 THR B C 1
ATOM 4266 O O . THR B 1 202 ? -17.609 -6.547 -3.291 1 98.81 202 THR B O 1
ATOM 4269 N N . ALA B 1 203 ? -17.422 -4.656 -4.555 1 98.81 203 ALA B N 1
ATOM 4270 C CA . ALA B 1 203 ? -18.344 -5.133 -5.582 1 98.81 203 ALA B CA 1
ATOM 4271 C C . ALA B 1 203 ? -17.828 -6.406 -6.238 1 98.81 203 ALA B C 1
ATOM 4273 O O . ALA B 1 203 ? -18.578 -7.363 -6.43 1 98.81 203 ALA B O 1
ATOM 4274 N N . LEU B 1 204 ? -16.594 -6.434 -6.586 1 98.75 204 LEU B N 1
ATOM 4275 C CA . LEU B 1 204 ? -15.977 -7.574 -7.266 1 98.75 204 LEU B CA 1
ATOM 4276 C C . LEU B 1 204 ? -15.945 -8.797 -6.355 1 98.75 204 LEU B C 1
ATOM 4278 O O . LEU B 1 204 ? -16.219 -9.914 -6.801 1 98.75 204 LEU B O 1
ATOM 4282 N N . HIS B 1 205 ? -15.625 -8.578 -5.086 1 98.62 205 HIS B N 1
ATOM 4283 C CA . HIS B 1 205 ? -15.555 -9.664 -4.121 1 98.62 205 HIS B CA 1
ATOM 4284 C C . HIS B 1 205 ? -16.922 -10.281 -3.885 1 98.62 205 HIS B C 1
ATOM 4286 O O . HIS B 1 205 ? -17.047 -11.5 -3.736 1 98.62 205 HIS B O 1
ATOM 4292 N N . ASP B 1 206 ? -17.938 -9.461 -3.852 1 97.94 206 ASP B N 1
ATOM 4293 C CA . ASP B 1 206 ? -19.266 -9.906 -3.479 1 97.94 206 ASP B CA 1
ATOM 4294 C C . ASP B 1 206 ? -20.016 -10.461 -4.688 1 97.94 206 ASP B C 1
ATOM 4296 O O . ASP B 1 206 ? -21.047 -11.125 -4.539 1 97.94 206 ASP B O 1
ATOM 4300 N N . TYR B 1 207 ? -19.531 -10.164 -5.938 1 97.75 207 TYR B N 1
ATOM 4301 C CA . TYR B 1 207 ? -20.203 -10.625 -7.145 1 97.75 207 TYR B CA 1
ATOM 4302 C C . TYR B 1 207 ? -20.234 -12.148 -7.211 1 97.75 207 TYR B C 1
ATOM 4304 O O . TYR B 1 207 ? -19.188 -12.797 -7.113 1 97.75 207 TYR B O 1
ATOM 4312 N N . SER B 1 208 ? -21.344 -12.766 -7.398 1 94.75 208 SER B N 1
ATOM 4313 C CA . SER B 1 208 ? -21.484 -14.219 -7.309 1 94.75 208 SER B CA 1
ATOM 4314 C C . SER B 1 208 ? -21.984 -14.805 -8.625 1 94.75 208 SER B C 1
ATOM 4316 O O . SER B 1 208 ? -22.188 -16.016 -8.727 1 94.75 208 SER B O 1
ATOM 4318 N N . ASP B 1 209 ? -22.203 -14.031 -9.664 1 96 209 ASP B N 1
ATOM 4319 C CA . ASP B 1 209 ? -22.812 -14.523 -10.906 1 96 209 ASP B CA 1
ATOM 4320 C C . ASP B 1 209 ? -21.75 -14.758 -11.977 1 96 209 ASP B C 1
ATOM 4322 O O . ASP B 1 209 ? -21.984 -14.531 -13.164 1 96 209 ASP B O 1
ATOM 4326 N N . TRP B 1 210 ? -20.578 -15.117 -11.523 1 95.38 210 TRP B N 1
ATOM 4327 C CA . TRP B 1 210 ? -19.531 -15.453 -12.492 1 95.38 210 TRP B CA 1
ATOM 4328 C C . TRP B 1 210 ? -19.906 -16.719 -13.273 1 95.38 210 TRP B C 1
ATOM 4330 O O . TRP B 1 210 ? -20.562 -17.609 -12.742 1 95.38 210 TRP B O 1
ATOM 4340 N N . PRO B 1 211 ? -19.438 -16.812 -14.516 1 94.12 211 PRO B N 1
ATOM 4341 C CA . PRO B 1 211 ? -19.781 -17.969 -15.336 1 94.12 211 PRO B CA 1
ATOM 4342 C C . PRO B 1 211 ? -19.156 -19.266 -14.812 1 94.12 211 PRO B C 1
ATOM 4344 O O . PRO B 1 211 ? -18.109 -19.234 -14.172 1 94.12 211 PRO B O 1
ATOM 4347 N N . ASP B 1 212 ? -19.875 -20.359 -15.047 1 89.19 212 ASP B N 1
ATOM 4348 C CA . ASP B 1 212 ? -19.406 -21.703 -14.719 1 89.19 212 ASP B CA 1
ATOM 4349 C C . ASP B 1 212 ? -18.984 -22.469 -15.977 1 89.19 212 ASP B C 1
ATOM 4351 O O . ASP B 1 212 ? -19.484 -22.188 -17.078 1 89.19 212 ASP B O 1
ATOM 4355 N N . SER B 1 213 ? -18.031 -23.25 -15.766 1 78.88 213 SER B N 1
ATOM 4356 C CA . SER B 1 213 ? -17.625 -24.141 -16.844 1 78.88 213 SER B CA 1
ATOM 4357 C C . SER B 1 213 ? -17.609 -25.594 -16.391 1 78.88 213 SER B C 1
ATOM 4359 O O . SER B 1 213 ? -17.234 -25.891 -15.258 1 78.88 213 SER B O 1
ATOM 4361 N N . ASP B 1 214 ? -18.125 -26.469 -17.141 1 73.31 214 ASP B N 1
ATOM 4362 C CA . ASP B 1 214 ? -18.266 -27.906 -16.953 1 73.31 214 ASP B CA 1
ATOM 4363 C C . ASP B 1 214 ? -17.156 -28.453 -16.078 1 73.31 214 ASP B C 1
ATOM 4365 O O . ASP B 1 214 ? -17.109 -28.188 -14.875 1 73.31 214 ASP B O 1
ATOM 4369 N N . SER B 1 215 ? -16.078 -28.891 -16.547 1 84.06 215 SER B N 1
ATOM 4370 C CA . SER B 1 215 ? -15.031 -29.609 -15.844 1 84.06 215 SER B CA 1
ATOM 4371 C C . SER B 1 215 ? -14.062 -28.672 -15.148 1 84.06 215 SER B C 1
ATOM 4373 O O . SER B 1 215 ? -13.203 -29.094 -14.375 1 84.06 215 SER B O 1
ATOM 4375 N N . PHE B 1 216 ? -14.305 -27.359 -15.188 1 92.62 216 PHE B N 1
ATOM 4376 C CA . PHE B 1 216 ? -13.344 -26.406 -14.641 1 92.62 216 PHE B CA 1
ATOM 4377 C C . PHE B 1 216 ? -13.961 -25.609 -13.5 1 92.62 216 PHE B C 1
ATOM 4379 O O . PHE B 1 216 ? -13.258 -24.891 -12.773 1 92.62 216 PHE B O 1
ATOM 4386 N N . GLY B 1 217 ? -15.258 -25.688 -13.312 1 91.31 217 GLY B N 1
ATOM 4387 C CA . GLY B 1 217 ? -15.93 -25.031 -12.203 1 91.31 217 GLY B CA 1
ATOM 4388 C C . GLY B 1 217 ? -16.141 -23.547 -12.445 1 91.31 217 GLY B C 1
ATOM 4389 O O . GLY B 1 217 ? -16 -23.062 -13.57 1 91.31 217 GLY B O 1
ATOM 4390 N N . LEU B 1 218 ? -16.547 -22.812 -11.398 1 94.12 218 LEU B N 1
ATOM 4391 C CA . LEU B 1 218 ? -16.875 -21.391 -11.438 1 94.12 218 LEU B CA 1
ATOM 4392 C C . LEU B 1 218 ? -15.617 -20.547 -11.656 1 94.12 218 LEU B C 1
ATOM 4394 O O . LEU B 1 218 ? -14.562 -20.828 -11.086 1 94.12 218 LEU B O 1
ATOM 4398 N N . VAL B 1 219 ? -15.781 -19.5 -12.492 1 96.88 219 VAL B N 1
ATOM 4399 C CA . VAL B 1 219 ? -14.75 -18.453 -12.531 1 96.88 219 VAL B CA 1
ATOM 4400 C C . VAL B 1 219 ? -14.555 -17.875 -11.133 1 96.88 219 VAL B C 1
ATOM 4402 O O . VAL B 1 219 ? -15.523 -17.641 -10.406 1 96.88 219 VAL B O 1
ATOM 4405 N N . THR B 1 220 ? -13.344 -17.656 -10.758 1 97.25 220 THR B N 1
ATOM 4406 C CA . THR B 1 220 ? -13.062 -17.031 -9.469 1 97.25 220 THR B CA 1
ATOM 4407 C C . THR B 1 220 ? -12.383 -15.672 -9.664 1 97.25 220 THR B C 1
ATOM 4409 O O . THR B 1 220 ? -11.719 -15.445 -10.672 1 97.25 220 THR B O 1
ATOM 4412 N N . ALA B 1 221 ? -12.633 -14.805 -8.773 1 98.31 221 ALA B N 1
ATOM 4413 C CA . ALA B 1 221 ? -12.039 -13.469 -8.719 1 98.31 221 ALA B CA 1
ATOM 4414 C C . ALA B 1 221 ? -11.492 -13.164 -7.328 1 98.31 221 ALA B C 1
ATOM 4416 O O . ALA B 1 221 ? -12.219 -13.273 -6.336 1 98.31 221 ALA B O 1
ATOM 4417 N N . ASN B 1 222 ? -10.219 -12.891 -7.246 1 98.69 222 ASN B N 1
ATOM 4418 C CA . ASN B 1 222 ? -9.57 -12.547 -5.984 1 98.69 222 ASN B CA 1
ATOM 4419 C C . ASN B 1 222 ? -8.977 -11.141 -6.023 1 98.69 222 ASN B C 1
ATOM 4421 O O . ASN B 1 222 ? -8.125 -10.844 -6.863 1 98.69 222 ASN B O 1
ATOM 4425 N N . VAL B 1 223 ? -9.492 -10.273 -5.098 1 98.88 223 VAL B N 1
ATOM 4426 C CA . VAL B 1 223 ? -8.812 -9 -4.867 1 98.88 223 VAL B CA 1
ATOM 4427 C C . VAL B 1 223 ? -7.496 -9.242 -4.129 1 98.88 223 VAL B C 1
ATOM 4429 O O . VAL B 1 223 ? -7.488 -9.414 -2.906 1 98.88 223 VAL B O 1
ATOM 4432 N N . GLY B 1 224 ? -6.398 -9.109 -4.879 1 98.81 224 GLY B N 1
ATOM 4433 C CA . GLY B 1 224 ? -5.129 -9.547 -4.328 1 98.81 224 GLY B CA 1
ATOM 4434 C C . GLY B 1 224 ? -4.355 -8.438 -3.645 1 98.81 224 GLY B C 1
ATOM 4435 O O . GLY B 1 224 ? -3.602 -8.688 -2.701 1 98.81 224 GLY B O 1
ATOM 4436 N N . VAL B 1 225 ? -4.461 -7.25 -4.172 1 98.88 225 VAL B N 1
ATOM 4437 C CA . VAL B 1 225 ? -3.732 -6.102 -3.648 1 98.88 225 VAL B CA 1
ATOM 4438 C C . VAL B 1 225 ? -4.574 -4.836 -3.814 1 98.88 225 VAL B C 1
ATOM 4440 O O . VAL B 1 225 ? -5.254 -4.664 -4.828 1 98.88 225 VAL B O 1
ATOM 4443 N N . LEU B 1 226 ? -4.621 -3.998 -2.859 1 98.94 226 LEU B N 1
ATOM 4444 C CA . LEU B 1 226 ? -5.098 -2.623 -2.969 1 98.94 226 LEU B CA 1
ATOM 4445 C C . LEU B 1 226 ? -4.156 -1.661 -2.258 1 98.94 226 LEU B C 1
ATOM 4447 O O . LEU B 1 226 ? -3.775 -1.895 -1.107 1 98.94 226 LEU B O 1
ATOM 4451 N N . ARG B 1 227 ? -3.713 -0.646 -2.986 1 98.75 227 ARG B N 1
ATOM 4452 C CA . ARG B 1 227 ? -2.818 0.37 -2.439 1 98.75 227 ARG B CA 1
ATOM 4453 C C . ARG B 1 227 ? -3.201 1.761 -2.938 1 98.75 227 ARG B C 1
ATOM 4455 O O . ARG B 1 227 ? -3.479 1.946 -4.125 1 98.75 227 ARG B O 1
ATOM 4462 N N . GLY B 1 228 ? -3.23 2.674 -2.029 1 98.75 228 GLY B N 1
ATOM 4463 C CA . GLY B 1 228 ? -3.477 4.059 -2.393 1 98.75 228 GLY B CA 1
ATOM 4464 C C . GLY B 1 228 ? -3.26 5.023 -1.242 1 98.75 228 GLY B C 1
ATOM 4465 O O . GLY B 1 228 ? -3.367 4.645 -0.075 1 98.75 228 GLY B O 1
ATOM 4466 N N . GLY B 1 229 ? -2.949 6.277 -1.601 1 98.31 229 GLY B N 1
ATOM 4467 C CA . GLY B 1 229 ? -2.703 7.316 -0.614 1 98.31 229 GLY B CA 1
ATOM 4468 C C . GLY B 1 229 ? -1.229 7.508 -0.304 1 98.31 229 GLY B C 1
ATOM 4469 O O . GLY B 1 229 ? -0.448 6.555 -0.371 1 98.31 229 GLY B O 1
ATOM 4470 N N . VAL B 1 230 ? -0.885 8.734 0.072 1 97.31 230 VAL B N 1
ATOM 4471 C CA . VAL B 1 230 ? 0.529 9.023 0.285 1 97.31 230 VAL B CA 1
ATOM 4472 C C . VAL B 1 230 ? 0.763 9.406 1.744 1 97.31 230 VAL B C 1
ATOM 4474 O O . VAL B 1 230 ? 1.887 9.32 2.244 1 97.31 230 VAL B O 1
ATOM 4477 N N . GLN B 1 231 ? -0.239 9.891 2.395 1 97.94 231 GLN B N 1
ATOM 4478 C CA . GLN B 1 231 ? -0.147 10.328 3.783 1 97.94 231 GLN B CA 1
ATOM 4479 C C . GLN B 1 231 ? -1.53 10.438 4.418 1 97.94 231 GLN B C 1
ATOM 4481 O O . GLN B 1 231 ? -2.521 10.664 3.725 1 97.94 231 GLN B O 1
ATOM 4486 N N . THR B 1 232 ? -1.615 10.258 5.707 1 98.56 232 THR B N 1
ATOM 4487 C CA . THR B 1 232 ? -2.865 10.227 6.457 1 98.56 232 THR B CA 1
ATOM 4488 C C . THR B 1 232 ? -3.686 11.484 6.199 1 98.56 232 THR B C 1
ATOM 4490 O O . THR B 1 232 ? -4.91 11.422 6.066 1 98.56 232 THR B O 1
ATOM 4493 N N . ASN B 1 233 ? -3.047 12.641 6.066 1 98.44 233 ASN B N 1
ATOM 4494 C CA . ASN B 1 233 ? -3.736 13.93 6.023 1 98.44 233 ASN B CA 1
ATOM 4495 C C . ASN B 1 233 ? -3.844 14.461 4.598 1 98.44 233 ASN B C 1
ATOM 4497 O O . ASN B 1 233 ? -3.971 15.664 4.391 1 98.44 233 ASN B O 1
ATOM 4501 N N . VAL B 1 234 ? -3.768 13.664 3.643 1 98.62 234 VAL B N 1
ATOM 4502 C CA . VAL B 1 234 ? -3.945 14.023 2.238 1 98.62 234 VAL B CA 1
ATOM 4503 C C . VAL B 1 234 ? -5.039 13.156 1.618 1 98.62 234 VAL B C 1
ATOM 4505 O O . VAL B 1 234 ? -5.066 11.938 1.821 1 98.62 234 VAL B O 1
ATOM 4508 N N . VAL B 1 235 ? -5.988 13.734 0.907 1 98.69 235 VAL B N 1
ATOM 4509 C CA . VAL B 1 235 ? -6.953 12.969 0.122 1 98.69 235 VAL B CA 1
ATOM 4510 C C . VAL B 1 235 ? -6.238 12.25 -1.02 1 98.69 235 VAL B C 1
ATOM 4512 O O . VAL B 1 235 ? -5.551 12.883 -1.825 1 98.69 235 VAL B O 1
ATOM 4515 N N . PRO B 1 236 ? -6.383 10.961 -1.091 1 98.56 236 PRO B N 1
ATOM 4516 C CA . PRO B 1 236 ? -5.645 10.219 -2.113 1 98.56 236 PRO B CA 1
ATOM 4517 C C . PRO B 1 236 ? -6.082 10.57 -3.531 1 98.56 236 PRO B C 1
ATOM 4519 O O . PRO B 1 236 ? -7.273 10.5 -3.85 1 98.56 236 PRO B O 1
ATOM 4522 N N . ASP B 1 237 ? -5.121 10.875 -4.379 1 98.19 237 ASP B N 1
ATOM 4523 C CA . ASP B 1 237 ? -5.449 11.211 -5.762 1 98.19 237 ASP B CA 1
ATOM 4524 C C . ASP B 1 237 ? -5.145 10.047 -6.699 1 98.19 237 ASP B C 1
ATOM 4526 O O . ASP B 1 237 ? -5.371 10.133 -7.906 1 98.19 237 ASP B O 1
ATOM 4530 N N . TYR B 1 238 ? -4.672 8.992 -6.129 1 98.19 238 TYR B N 1
ATOM 4531 C CA . TYR B 1 238 ? -4.383 7.801 -6.918 1 98.19 238 TYR B CA 1
ATOM 4532 C C . TYR B 1 238 ? -4.492 6.539 -6.066 1 98.19 238 TYR B C 1
ATOM 4534 O O . TYR B 1 238 ? -4.141 6.551 -4.887 1 98.19 238 TYR B O 1
ATOM 4542 N N . ALA B 1 239 ? -4.938 5.473 -6.594 1 98.75 239 ALA B N 1
ATOM 4543 C CA . ALA B 1 239 ? -4.961 4.137 -6 1 98.75 239 ALA B CA 1
ATOM 4544 C C . ALA B 1 239 ? -4.91 3.057 -7.078 1 98.75 239 ALA B C 1
ATOM 4546 O O . ALA B 1 239 ? -5.23 3.316 -8.242 1 98.75 239 ALA B O 1
ATOM 4547 N N . GLU B 1 240 ? -4.512 1.928 -6.695 1 98.81 240 GLU B N 1
ATOM 4548 C CA . GLU B 1 240 ? -4.422 0.788 -7.602 1 98.81 240 GLU B CA 1
ATOM 4549 C C . GLU B 1 240 ? -4.914 -0.492 -6.93 1 98.81 240 GLU B C 1
ATOM 4551 O O . GLU B 1 240 ? -4.727 -0.678 -5.727 1 98.81 240 GLU B O 1
ATOM 4556 N N . LEU B 1 241 ? -5.543 -1.369 -7.68 1 98.94 241 LEU B N 1
ATOM 4557 C CA . LEU B 1 241 ? -6.055 -2.668 -7.258 1 98.94 241 LEU B CA 1
ATOM 4558 C C . LEU B 1 241 ? -5.652 -3.758 -8.242 1 98.94 241 LEU B C 1
ATOM 4560 O O . LEU B 1 241 ? -5.77 -3.58 -9.453 1 98.94 241 LEU B O 1
ATOM 4564 N N . LEU B 1 242 ? -5.07 -4.844 -7.773 1 98.94 242 LEU B N 1
ATOM 4565 C CA . LEU B 1 242 ? -4.719 -5.988 -8.609 1 98.94 242 LEU B CA 1
ATOM 4566 C C . LEU B 1 242 ? -5.715 -7.125 -8.414 1 98.94 242 LEU B C 1
ATOM 4568 O O . LEU B 1 242 ? -5.938 -7.578 -7.289 1 98.94 242 LEU B O 1
ATOM 4572 N N . LEU B 1 243 ? -6.293 -7.547 -9.516 1 98.94 243 LEU B N 1
ATOM 4573 C CA . LEU B 1 243 ? -7.344 -8.562 -9.531 1 98.94 243 LEU B CA 1
ATOM 4574 C C . LEU B 1 243 ? -6.859 -9.836 -10.203 1 98.94 243 LEU B C 1
ATOM 4576 O O . LEU B 1 243 ? -6.273 -9.789 -11.289 1 98.94 243 LEU B O 1
ATOM 4580 N N . ASP B 1 244 ? -7.059 -10.938 -9.539 1 98.81 244 ASP B N 1
ATOM 4581 C CA . ASP B 1 244 ? -6.734 -12.266 -10.055 1 98.81 244 ASP B CA 1
ATOM 4582 C C . ASP B 1 244 ? -7.996 -13.039 -10.422 1 98.81 244 ASP B C 1
ATOM 4584 O O . ASP B 1 244 ? -8.797 -13.375 -9.547 1 98.81 244 ASP B O 1
ATOM 4588 N N . MET B 1 245 ? -8.133 -13.406 -11.68 1 98.56 245 MET B N 1
ATOM 4589 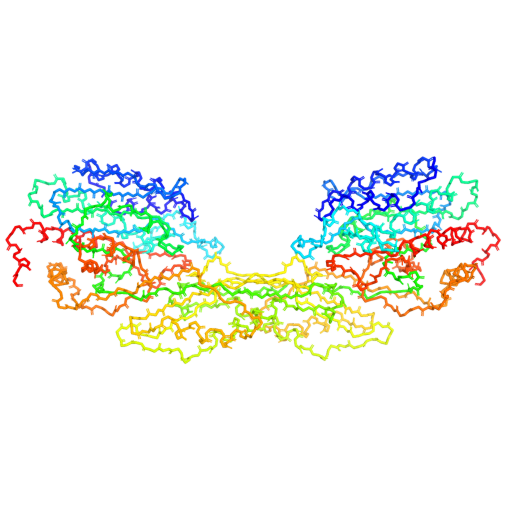C CA . MET B 1 245 ? -9.273 -14.219 -12.102 1 98.56 245 MET B CA 1
ATOM 4590 C C . MET B 1 245 ? -8.797 -15.523 -12.75 1 98.56 245 MET B C 1
ATOM 4592 O O . MET B 1 245 ? -7.777 -15.539 -13.438 1 98.56 245 MET B O 1
ATOM 4596 N N . ARG B 1 246 ? -9.547 -16.594 -12.469 1 98.12 246 ARG B N 1
ATOM 4597 C CA . ARG B 1 246 ? -9.305 -17.891 -13.078 1 98.12 246 ARG B CA 1
ATOM 4598 C C . ARG B 1 246 ? -10.516 -18.359 -13.875 1 98.12 246 ARG B C 1
ATOM 4600 O O . ARG B 1 246 ? -11.648 -18.281 -13.391 1 98.12 246 ARG B O 1
ATOM 4607 N N . HIS B 1 247 ? -10.297 -18.812 -15.117 1 96.69 247 HIS B N 1
ATOM 4608 C CA . HIS B 1 247 ? -11.422 -19.172 -15.977 1 96.69 247 HIS B CA 1
ATOM 4609 C C . HIS B 1 247 ? -11.125 -20.438 -16.766 1 96.69 247 HIS B C 1
ATOM 4611 O O . HIS B 1 247 ? -9.961 -20.734 -17.062 1 96.69 247 HIS B O 1
ATOM 4617 N N . GLY B 1 248 ? -12.148 -21.203 -17.125 1 95.69 248 GLY B N 1
ATOM 4618 C CA . GLY B 1 248 ? -12.031 -22.359 -17.984 1 95.69 248 GLY B CA 1
ATOM 4619 C C . GLY B 1 248 ? -11.992 -22 -19.469 1 95.69 248 GLY B C 1
ATOM 4620 O O . GLY B 1 248 ? -12.109 -20.828 -19.812 1 95.69 248 GLY B O 1
ATOM 4621 N N . PRO B 1 249 ? -11.805 -22.984 -20.328 1 93.62 249 PRO B N 1
ATOM 4622 C CA . PRO B 1 249 ? -11.625 -22.75 -21.75 1 93.62 249 PRO B CA 1
ATOM 4623 C C . PRO B 1 249 ? -12.891 -22.219 -22.422 1 93.62 249 PRO B C 1
ATOM 4625 O O . PRO B 1 249 ? -12.812 -21.609 -23.5 1 93.62 249 PRO B O 1
ATOM 4628 N N . SER B 1 250 ? -14.008 -22.406 -21.844 1 92.69 250 SER B N 1
ATOM 4629 C CA . SER B 1 250 ? -15.258 -22.016 -22.484 1 92.69 250 SER B CA 1
ATOM 4630 C C . SER B 1 250 ? -15.617 -20.578 -22.188 1 92.69 250 SER B C 1
ATOM 4632 O O . SER B 1 250 ? -16.578 -20.031 -22.75 1 92.69 250 SER B O 1
ATOM 4634 N N . VAL B 1 251 ? -14.938 -19.953 -21.344 1 93.88 251 VAL B N 1
ATOM 4635 C CA . VAL B 1 251 ? -15.242 -18.578 -20.953 1 93.88 251 VAL B CA 1
ATOM 4636 C C . VAL B 1 251 ? -14.367 -17.609 -21.75 1 93.88 251 VAL B C 1
ATOM 4638 O O . VAL B 1 251 ? -13.141 -17.719 -21.75 1 93.88 251 VAL B O 1
ATOM 4641 N N . GLU B 1 252 ? -14.945 -16.672 -22.391 1 92.38 252 GLU B N 1
ATOM 4642 C CA . GLU B 1 252 ? -14.211 -15.656 -23.141 1 92.38 252 GLU B CA 1
ATOM 4643 C C . GLU B 1 252 ? -13.688 -14.555 -22.234 1 92.38 252 GLU B C 1
ATOM 4645 O O . GLU B 1 252 ? -14.461 -13.898 -21.531 1 92.38 252 GLU B O 1
ATOM 4650 N N . PRO B 1 253 ? -12.438 -14.273 -22.297 1 95.81 253 PRO B N 1
ATOM 4651 C CA . PRO B 1 253 ? -11.867 -13.242 -21.422 1 95.81 253 PRO B CA 1
ATOM 4652 C C . PRO B 1 253 ? -12.547 -11.891 -21.594 1 95.81 253 PRO B C 1
ATOM 4654 O O . PRO B 1 253 ? -12.672 -11.133 -20.625 1 95.81 253 PRO B O 1
ATOM 4657 N N . GLU B 1 254 ? -12.992 -11.57 -22.781 1 97.06 254 GLU B N 1
ATOM 4658 C CA . GLU B 1 254 ? -13.617 -10.266 -23.016 1 97.06 254 GLU B CA 1
ATOM 4659 C C . GLU B 1 254 ? -14.883 -10.109 -22.188 1 97.06 254 GLU B C 1
ATOM 4661 O O . GLU B 1 254 ? -15.195 -9 -21.734 1 97.06 254 GLU B O 1
ATOM 4666 N N . SER B 1 255 ? -15.641 -11.156 -22.062 1 96.62 255 SER B N 1
ATOM 4667 C CA . SER B 1 255 ? -16.844 -11.094 -21.234 1 96.62 255 SER B CA 1
ATOM 4668 C C . SER B 1 255 ? -16.484 -10.797 -19.781 1 96.62 255 SER B C 1
ATOM 4670 O O . SER B 1 255 ? -17.219 -10.078 -19.094 1 96.62 255 SER B O 1
ATOM 4672 N N . LEU B 1 256 ? -15.414 -11.367 -19.281 1 98 256 LEU B N 1
ATOM 4673 C CA . LEU B 1 256 ? -14.953 -11.117 -17.922 1 98 256 LEU B CA 1
ATOM 4674 C C . LEU B 1 256 ? -14.523 -9.664 -17.766 1 98 256 LEU B C 1
ATOM 4676 O O . LEU B 1 256 ? -14.883 -9.016 -16.766 1 98 256 LEU B O 1
ATOM 4680 N N . ARG B 1 257 ? -13.766 -9.141 -18.734 1 98.38 257 ARG B N 1
ATOM 4681 C CA . ARG B 1 257 ? -13.352 -7.742 -18.719 1 98.38 257 ARG B CA 1
ATOM 4682 C C . ARG B 1 257 ? -14.555 -6.809 -18.625 1 98.38 257 ARG B C 1
ATOM 4684 O O . ARG B 1 257 ? -14.539 -5.848 -17.844 1 98.38 257 ARG B O 1
ATOM 4691 N N . ALA B 1 258 ? -15.555 -7.082 -19.422 1 98.31 258 ALA B N 1
ATOM 4692 C CA . ALA B 1 258 ? -16.75 -6.246 -19.453 1 98.31 258 ALA B CA 1
ATOM 4693 C C . ALA B 1 258 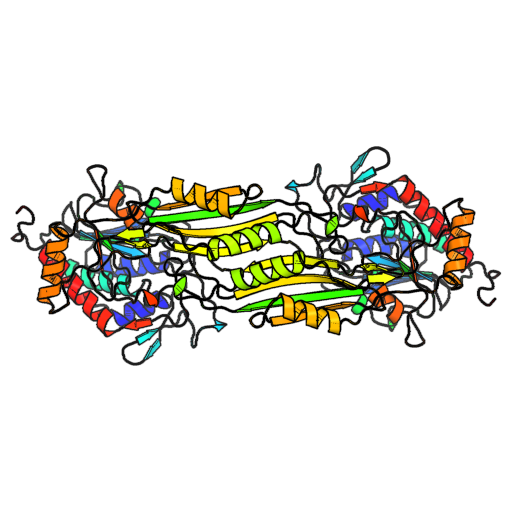? -17.438 -6.227 -18.094 1 98.31 258 ALA B C 1
ATOM 4695 O O . ALA B 1 258 ? -17.875 -5.172 -17.609 1 98.31 258 ALA B O 1
ATOM 4696 N N . THR B 1 259 ? -17.578 -7.406 -17.5 1 98.5 259 THR B N 1
ATOM 4697 C CA . THR B 1 259 ? -18.203 -7.504 -16.172 1 98.5 259 THR B CA 1
ATOM 4698 C C . THR B 1 259 ? -17.391 -6.734 -15.141 1 98.5 259 THR B C 1
ATOM 4700 O O . THR B 1 259 ? -17.953 -6.008 -14.312 1 98.5 259 THR B O 1
ATOM 4703 N N . VAL B 1 260 ? -16.047 -6.855 -15.172 1 98.88 260 VAL B N 1
ATOM 4704 C CA . VAL B 1 260 ? -15.172 -6.164 -14.234 1 98.88 260 VAL B CA 1
ATOM 4705 C C . VAL B 1 260 ? -15.328 -4.652 -14.391 1 98.88 260 VAL B C 1
ATOM 4707 O O . VAL B 1 260 ? -15.445 -3.93 -13.398 1 98.88 260 VAL B O 1
ATOM 4710 N N . ARG B 1 261 ? -15.336 -4.199 -15.633 1 98.75 261 ARG B N 1
ATOM 4711 C CA . ARG B 1 261 ? -15.508 -2.771 -15.883 1 98.75 261 ARG B CA 1
ATOM 4712 C C . ARG B 1 261 ? -16.844 -2.273 -15.336 1 98.75 261 ARG B C 1
ATOM 4714 O O . ARG B 1 261 ? -16.906 -1.192 -14.75 1 98.75 261 ARG B O 1
ATOM 4721 N N . GLU B 1 262 ? -17.844 -3.043 -15.523 1 98.62 262 GLU B N 1
ATOM 4722 C CA . GLU B 1 262 ? -19.172 -2.68 -15.023 1 98.62 262 GLU B CA 1
ATOM 4723 C C . GLU B 1 262 ? -19.172 -2.58 -13.5 1 98.62 262 GLU B C 1
ATOM 4725 O O . GLU B 1 262 ? -19.688 -1.607 -12.945 1 98.62 262 GLU B O 1
ATOM 4730 N N . LEU B 1 263 ? -18.609 -3.568 -12.828 1 98.69 263 LEU B N 1
ATOM 4731 C CA . LEU B 1 263 ? -18.594 -3.619 -11.367 1 98.69 263 LEU B CA 1
ATOM 4732 C C . LEU B 1 263 ? -17.703 -2.527 -10.797 1 98.69 263 LEU B C 1
ATOM 4734 O O . LEU B 1 263 ? -17.984 -1.977 -9.734 1 98.69 263 LEU B O 1
ATOM 4738 N N . ALA B 1 264 ? -16.594 -2.23 -11.461 1 98.5 264 ALA B N 1
ATOM 4739 C CA . ALA B 1 264 ? -15.625 -1.249 -10.977 1 98.5 264 ALA B CA 1
ATOM 4740 C C . ALA B 1 264 ? -16.156 0.171 -11.125 1 98.5 264 ALA B C 1
ATOM 4742 O O . ALA B 1 264 ? -15.828 1.054 -10.328 1 98.5 264 ALA B O 1
ATOM 4743 N N . GLY B 1 265 ? -16.984 0.393 -12.172 1 97.62 265 GLY B N 1
ATOM 4744 C CA . GLY B 1 265 ? -17.531 1.716 -12.43 1 97.62 265 GLY B CA 1
ATOM 4745 C C . GLY B 1 265 ? -16.734 2.504 -13.453 1 97.62 265 GLY B C 1
ATOM 4746 O O . GLY B 1 265 ? -15.562 2.213 -13.688 1 97.62 265 GLY B O 1
ATOM 4747 N N . ASP B 1 266 ? -17.219 3.654 -13.938 1 96 266 ASP B N 1
ATOM 4748 C CA . ASP B 1 266 ? -16.703 4.406 -15.078 1 96 266 ASP B CA 1
ATOM 4749 C C . ASP B 1 266 ? -15.453 5.195 -14.695 1 96 266 ASP B C 1
ATOM 4751 O O . ASP B 1 266 ? -14.703 5.637 -15.562 1 96 266 ASP B O 1
ATOM 4755 N N . GLN B 1 267 ? -15.227 5.312 -13.484 1 96.56 267 GLN B N 1
ATOM 4756 C CA . GLN B 1 267 ? -14.109 6.148 -13.07 1 96.56 267 GLN B CA 1
ATOM 4757 C C . GLN B 1 267 ? -12.867 5.309 -12.805 1 96.56 267 GLN B C 1
ATOM 4759 O O . GLN B 1 267 ? -11.859 5.82 -12.312 1 96.56 267 GLN B O 1
ATOM 4764 N N . VAL B 1 268 ? -12.961 4.055 -13.062 1 98.62 268 VAL B N 1
ATOM 4765 C CA . VAL B 1 268 ? -11.852 3.135 -12.82 1 98.62 268 VAL B CA 1
ATOM 4766 C C . VAL B 1 268 ? -11.312 2.613 -14.156 1 98.62 268 VAL B C 1
ATOM 4768 O O . VAL B 1 268 ? -12.078 2.152 -15.008 1 98.62 268 VAL B O 1
ATOM 4771 N N . GLU B 1 269 ? -10.031 2.771 -14.367 1 98.69 269 GLU B N 1
ATOM 4772 C CA . GLU B 1 269 ? -9.367 2.205 -15.539 1 98.69 269 GLU B CA 1
ATOM 4773 C C . GLU B 1 269 ? -8.984 0.748 -15.305 1 98.69 269 GLU B C 1
ATOM 4775 O O . GLU B 1 269 ? -8.445 0.405 -14.242 1 98.69 269 GLU B O 1
ATOM 4780 N N . VAL B 1 270 ? -9.289 -0.092 -16.297 1 98.69 270 VAL B N 1
ATOM 4781 C CA . VAL B 1 270 ? -9.023 -1.521 -16.188 1 98.69 270 VAL B CA 1
ATOM 4782 C C . VAL B 1 270 ? -8.086 -1.957 -17.328 1 98.69 270 VAL B C 1
ATOM 4784 O O . VAL B 1 270 ? -8.367 -1.701 -18.5 1 98.69 270 VAL B O 1
ATOM 4787 N N . GLU B 1 271 ? -6.965 -2.582 -16.969 1 98.56 271 GLU B N 1
ATOM 4788 C CA . GLU B 1 271 ? -6.016 -3.08 -17.953 1 98.56 271 GLU B CA 1
ATOM 4789 C C . GLU B 1 271 ? -5.539 -4.488 -17.594 1 98.56 271 GLU B C 1
ATOM 4791 O O . GLU B 1 271 ? -5.418 -4.828 -16.422 1 98.56 271 GLU B O 1
ATOM 4796 N N . ASP B 1 272 ? -5.27 -5.242 -18.625 1 98.56 272 ASP B N 1
ATOM 4797 C CA . ASP B 1 272 ? -4.715 -6.57 -18.391 1 98.56 272 ASP B CA 1
ATOM 4798 C C . ASP B 1 272 ? -3.262 -6.484 -17.938 1 98.56 272 ASP B C 1
ATOM 4800 O O . ASP B 1 272 ? -2.494 -5.656 -18.422 1 98.56 272 ASP B O 1
ATOM 4804 N N . SER B 1 273 ? -2.92 -7.328 -17.016 1 97.88 273 SER B N 1
ATOM 4805 C CA . SER B 1 273 ? -1.517 -7.453 -16.641 1 97.88 273 SER B CA 1
ATOM 4806 C C . SER B 1 273 ? -0.975 -8.836 -16.969 1 97.88 273 SER B C 1
ATOM 4808 O O . SER B 1 273 ? 0.208 -8.984 -17.297 1 97.88 273 SER B O 1
ATOM 4810 N N . VAL B 1 274 ? -1.761 -9.883 -16.906 1 98.25 274 VAL B N 1
ATOM 4811 C CA . VAL B 1 274 ? -1.415 -11.266 -17.234 1 98.25 274 VAL B CA 1
ATOM 4812 C C . VAL B 1 274 ? -2.588 -11.945 -17.938 1 98.25 274 VAL B C 1
ATOM 4814 O O . VAL B 1 274 ? -3.74 -11.797 -17.516 1 98.25 274 VAL B O 1
ATOM 4817 N N . VAL B 1 275 ? -2.395 -12.609 -19.016 1 98.12 275 VAL B N 1
ATOM 4818 C CA . VAL B 1 275 ? -3.371 -13.438 -19.719 1 98.12 275 VAL B CA 1
ATOM 4819 C C . VAL B 1 275 ? -2.764 -14.805 -20.031 1 98.12 275 VAL B C 1
ATOM 4821 O O . VAL B 1 275 ? -1.822 -14.914 -20.812 1 98.12 275 VAL B O 1
ATOM 4824 N N . LEU B 1 276 ? -3.234 -15.812 -19.453 1 98.44 276 LEU B N 1
ATOM 4825 C CA . LEU B 1 276 ? -2.729 -17.172 -19.609 1 98.44 276 LEU B CA 1
ATOM 4826 C C . LEU B 1 276 ? -3.816 -18.094 -20.125 1 98.44 276 LEU B C 1
ATOM 4828 O O . LEU B 1 276 ? -4.938 -18.109 -19.609 1 98.44 276 LEU B O 1
ATOM 4832 N N . PRO B 1 277 ? -3.566 -18.875 -21.109 1 97.06 277 PRO B N 1
ATOM 4833 C CA . PRO B 1 277 ? -4.562 -19.812 -21.609 1 97.06 277 PRO B CA 1
ATOM 4834 C C . PRO B 1 277 ? -4.785 -21 -20.672 1 97.06 277 PRO B C 1
ATOM 4836 O O . PRO B 1 277 ? -3.861 -21.406 -19.969 1 97.06 277 PRO B O 1
ATOM 4839 N N . PRO B 1 278 ? -6.016 -21.516 -20.641 1 97.06 278 PRO B N 1
ATOM 4840 C CA . PRO B 1 278 ? -6.238 -22.797 -19.953 1 97.06 278 PRO B CA 1
ATOM 4841 C C . PRO B 1 278 ? -5.602 -23.969 -20.688 1 97.06 278 PRO B C 1
ATOM 4843 O O . PRO B 1 278 ? -5.23 -23.844 -21.859 1 97.06 278 PRO B O 1
ATOM 4846 N N . ILE B 1 279 ? -5.359 -25 -19.984 1 97.69 279 ILE B N 1
ATOM 4847 C CA . ILE B 1 279 ? -4.918 -26.266 -20.547 1 97.69 279 ILE B CA 1
ATOM 4848 C C . ILE B 1 279 ? -6.039 -27.297 -20.438 1 97.69 279 ILE B C 1
ATOM 4850 O O . ILE B 1 279 ? -6.648 -27.438 -19.375 1 97.69 279 ILE B O 1
ATOM 4854 N N . ASP B 1 280 ? -6.301 -28 -21.531 1 96.62 280 ASP B N 1
ATOM 4855 C CA . ASP B 1 280 ? -7.379 -28.984 -21.578 1 96.62 280 ASP B CA 1
ATOM 4856 C C . ASP B 1 280 ? -6.992 -30.172 -22.438 1 96.62 280 ASP B C 1
ATOM 4858 O O . ASP B 1 280 ? -7.387 -30.266 -23.609 1 96.62 280 ASP B O 1
ATOM 4862 N N . THR B 1 281 ? -6.27 -31.109 -21.875 1 97.69 281 THR B N 1
ATOM 4863 C CA . THR B 1 281 ? -5.898 -32.344 -22.578 1 97.69 281 THR B CA 1
ATOM 4864 C C . THR B 1 281 ? -7.051 -33.344 -22.562 1 97.69 281 THR B C 1
ATOM 4866 O O . THR B 1 281 ? -7.598 -33.656 -21.5 1 97.69 281 THR B O 1
ATOM 4869 N N . PRO B 1 282 ? -7.434 -33.844 -23.703 1 96.94 282 PRO B N 1
ATOM 4870 C CA . PRO B 1 282 ? -8.516 -34.812 -23.734 1 96.94 282 PRO B CA 1
ATOM 4871 C C . PRO B 1 282 ? -8.234 -36.031 -22.875 1 96.94 282 PRO B C 1
ATOM 4873 O O . PRO B 1 282 ? -7.094 -36.5 -22.828 1 96.94 282 PRO B O 1
ATOM 4876 N N . SER B 1 283 ? -9.281 -36.531 -22.203 1 95.94 283 SER B N 1
ATOM 4877 C CA . SER B 1 283 ? -9.133 -37.625 -21.266 1 95.94 283 SER B CA 1
ATOM 4878 C C . SER B 1 283 ? -8.711 -38.906 -21.984 1 95.94 283 SER B C 1
ATOM 4880 O O . SER B 1 283 ? -8.148 -39.812 -21.375 1 95.94 283 SER B O 1
ATOM 4882 N N . ASP B 1 284 ? -8.961 -38.938 -23.25 1 96.81 284 ASP B N 1
ATOM 4883 C CA . ASP B 1 284 ? -8.656 -40.156 -24 1 96.81 284 ASP B CA 1
ATOM 4884 C C . ASP B 1 284 ? -7.328 -40.031 -24.75 1 96.81 284 ASP B C 1
ATOM 4886 O O . ASP B 1 284 ? -6.984 -40.875 -25.578 1 96.81 284 ASP B O 1
ATOM 4890 N N . ASP B 1 285 ? -6.645 -38.969 -24.516 1 97.56 285 ASP B N 1
ATOM 4891 C CA . ASP B 1 285 ? -5.332 -38.812 -25.125 1 97.56 285 ASP B CA 1
ATOM 4892 C C . ASP B 1 285 ? -4.414 -39.969 -24.766 1 97.56 285 ASP B C 1
ATOM 4894 O O . ASP B 1 285 ? -4.398 -40.438 -23.609 1 97.56 285 ASP B O 1
ATOM 4898 N N . PRO B 1 286 ? -3.576 -40.438 -25.625 1 96.81 286 PRO B N 1
ATOM 4899 C CA . PRO B 1 286 ? -2.672 -41.562 -25.359 1 96.81 286 PRO B CA 1
ATOM 4900 C C . PRO B 1 286 ? -1.73 -41.281 -24.188 1 96.81 286 PRO B C 1
ATOM 4902 O O . PRO B 1 286 ? -1.392 -42.219 -23.438 1 96.81 286 PRO B O 1
ATOM 4905 N N . PHE B 1 287 ? -1.297 -40.125 -24.094 1 97.06 287 PHE B N 1
ATOM 4906 C CA . PHE B 1 287 ? -0.403 -39.812 -22.984 1 97.06 287 PHE B CA 1
ATOM 4907 C C . PHE B 1 287 ? -1.124 -39.938 -21.656 1 97.06 287 PHE B C 1
ATOM 4909 O O . PHE B 1 287 ? -0.545 -40.406 -20.672 1 97.06 287 PHE B O 1
ATOM 4916 N N . VAL B 1 288 ? -2.342 -39.469 -21.562 1 98.31 288 VAL B N 1
ATOM 4917 C CA . VAL B 1 288 ? -3.154 -39.656 -20.375 1 98.31 288 VAL B CA 1
ATOM 4918 C C . VAL B 1 288 ? -3.268 -41.125 -20.047 1 98.31 288 VAL B C 1
ATOM 4920 O O . VAL B 1 288 ? -3.123 -41.531 -18.891 1 98.31 288 VAL B O 1
ATOM 4923 N N . GLY B 1 289 ? -3.48 -41.906 -21.109 1 97.69 289 GLY B N 1
ATOM 4924 C CA . GLY B 1 289 ? -3.543 -43.344 -20.922 1 97.69 289 GLY B CA 1
ATOM 4925 C C . GLY B 1 289 ? -2.262 -43.938 -20.359 1 97.69 289 GLY B C 1
ATOM 4926 O O . GLY B 1 289 ? -2.303 -44.781 -19.484 1 97.69 289 GLY B O 1
ATOM 4927 N N . LEU B 1 290 ? -1.166 -43.469 -20.891 1 96.69 290 LEU B N 1
ATOM 4928 C CA . LEU B 1 290 ? 0.135 -43.938 -20.422 1 96.69 290 LEU B CA 1
ATOM 4929 C C . LEU B 1 290 ? 0.316 -43.625 -18.938 1 96.69 290 LEU B C 1
ATOM 4931 O O . LEU B 1 290 ? 0.782 -44.469 -18.172 1 96.69 290 LEU B O 1
ATOM 4935 N N . VAL B 1 291 ? -0.092 -42.438 -18.5 1 98.19 291 VAL B N 1
ATOM 4936 C CA . VAL B 1 291 ? 0.044 -42.031 -17.109 1 98.19 291 VAL B CA 1
ATOM 4937 C C . VAL B 1 291 ? -0.896 -42.875 -16.234 1 98.19 291 VAL B C 1
ATOM 4939 O O . VAL B 1 291 ? -0.522 -43.281 -15.133 1 98.19 291 VAL B O 1
ATOM 4942 N N . GLN B 1 292 ? -2.076 -43.125 -16.688 1 97.88 292 GLN B N 1
ATOM 4943 C CA . GLN B 1 292 ? -3.02 -43.969 -15.969 1 97.88 292 GLN B CA 1
ATOM 4944 C C . GLN B 1 292 ? -2.436 -45.344 -15.711 1 97.88 292 GLN B C 1
ATOM 4946 O O . GLN B 1 292 ? -2.555 -45.875 -14.609 1 97.88 292 GLN B O 1
ATOM 4951 N N . GLU B 1 293 ? -1.838 -45.875 -16.688 1 96.5 293 GLU B N 1
ATOM 4952 C CA . GLU B 1 293 ? -1.233 -47.188 -16.562 1 96.5 293 GLU B CA 1
ATOM 4953 C C . GLU B 1 293 ? -0.109 -47.188 -15.523 1 96.5 293 GLU B C 1
ATOM 4955 O O . GLU B 1 293 ? 0.039 -48.125 -14.758 1 96.5 293 GLU B O 1
ATOM 4960 N N . ALA B 1 294 ? 0.644 -46.125 -15.602 1 96.69 294 ALA B N 1
ATOM 4961 C CA . ALA B 1 294 ? 1.726 -46 -14.633 1 96.69 294 ALA B CA 1
ATOM 4962 C C . ALA B 1 294 ? 1.179 -45.969 -13.203 1 96.69 294 ALA B C 1
ATOM 4964 O O . ALA B 1 294 ? 1.734 -46.594 -12.297 1 96.69 294 ALA B O 1
ATOM 4965 N N . LEU B 1 295 ? 0.103 -45.25 -13 1 97.69 295 LEU B N 1
ATOM 4966 C CA . LEU B 1 295 ? -0.525 -45.156 -11.688 1 97.69 295 LEU B CA 1
ATOM 4967 C C . LEU B 1 295 ? -1.056 -46.5 -11.234 1 97.69 295 LEU B C 1
ATOM 4969 O O . LEU B 1 295 ? -0.86 -46.906 -10.078 1 97.69 295 LEU B O 1
ATOM 4973 N N . ARG B 1 296 ? -1.598 -47.188 -12.125 1 96 296 ARG B N 1
ATOM 4974 C CA . ARG B 1 296 ? -2.107 -48.531 -11.812 1 96 296 ARG B CA 1
ATOM 4975 C C . ARG B 1 296 ? -0.978 -49.469 -11.391 1 96 296 ARG B C 1
ATOM 4977 O O . ARG B 1 296 ? -1.139 -50.25 -10.469 1 96 296 ARG B O 1
ATOM 4984 N N . GLU B 1 297 ? 0.04 -49.375 -12.094 1 94.25 297 GLU B N 1
ATOM 4985 C CA . GLU B 1 297 ? 1.188 -50.219 -11.797 1 94.25 297 GLU B CA 1
ATOM 4986 C C . GLU B 1 297 ? 1.688 -50 -10.375 1 94.25 297 GLU B C 1
ATOM 4988 O O . GLU B 1 297 ? 2.209 -50.906 -9.734 1 94.25 297 GLU B O 1
ATOM 4993 N N . ARG B 1 298 ? 1.512 -48.844 -9.867 1 93.25 298 ARG B N 1
ATOM 4994 C CA . ARG B 1 298 ? 1.963 -48.5 -8.523 1 93.25 298 ARG B CA 1
ATOM 4995 C C . ARG B 1 298 ? 0.809 -48.562 -7.531 1 93.25 298 ARG B C 1
ATOM 4997 O O . ARG B 1 298 ? 0.914 -48.031 -6.418 1 93.25 298 ARG B O 1
ATOM 5004 N N . SER B 1 299 ? -0.31 -49.125 -7.914 1 93.44 299 SER B N 1
ATOM 5005 C CA . SER B 1 299 ? -1.493 -49.312 -7.078 1 93.44 299 SER B CA 1
ATOM 5006 C C . SER B 1 299 ? -2.021 -47.969 -6.57 1 93.44 299 SER B C 1
ATOM 5008 O O . SER B 1 299 ? -2.436 -47.844 -5.414 1 93.44 299 SER B O 1
ATOM 5010 N N . GLN B 1 300 ? -1.823 -46.938 -7.422 1 93.94 300 GLN B N 1
ATOM 5011 C CA . GLN B 1 300 ? -2.379 -45.625 -7.141 1 93.94 300 GLN B CA 1
ATOM 5012 C C . GLN B 1 300 ? -3.707 -45.406 -7.863 1 93.94 300 GLN B C 1
ATOM 5014 O O . GLN B 1 300 ? -4.023 -46.156 -8.805 1 93.94 300 GLN B O 1
ATOM 5019 N N . ASP B 1 301 ? -4.48 -44.5 -7.352 1 94.19 301 ASP B N 1
ATOM 5020 C CA . ASP B 1 301 ? -5.723 -44.156 -8.023 1 94.19 301 ASP B CA 1
ATOM 5021 C C . ASP B 1 301 ? -5.449 -43.625 -9.43 1 94.19 301 ASP B C 1
ATOM 5023 O O . ASP B 1 301 ? -4.715 -42.625 -9.594 1 94.19 301 ASP B O 1
ATOM 5027 N N . ASP B 1 302 ? -6.008 -44.25 -10.453 1 95.31 302 ASP B N 1
ATOM 5028 C CA . ASP B 1 302 ? -5.75 -43.844 -11.836 1 95.31 302 ASP B CA 1
ATOM 5029 C C . ASP B 1 302 ? -6.918 -43.031 -12.398 1 95.31 302 ASP B C 1
ATOM 5031 O O . ASP B 1 302 ? -6.984 -42.812 -13.609 1 95.31 302 ASP B O 1
ATOM 5035 N N . ALA B 1 303 ? -7.859 -42.688 -11.523 1 96.88 303 ALA B N 1
ATOM 5036 C CA . ALA B 1 303 ? -8.984 -41.875 -11.984 1 96.88 303 ALA B CA 1
ATOM 5037 C C . ALA B 1 303 ? -8.508 -40.5 -12.461 1 96.88 303 ALA B C 1
ATOM 5039 O O . ALA B 1 303 ? -7.582 -39.906 -11.891 1 96.88 303 ALA B O 1
ATOM 5040 N N . ILE B 1 304 ? -9.133 -40.031 -13.508 1 96.88 304 ILE B N 1
ATOM 5041 C CA . ILE B 1 304 ? -8.852 -38.688 -13.984 1 96.88 304 ILE B CA 1
ATOM 5042 C C . ILE B 1 304 ? -9.555 -37.656 -13.094 1 96.88 304 ILE B C 1
ATOM 5044 O O . ILE B 1 304 ? -10.781 -37.688 -12.953 1 96.88 304 ILE B O 1
ATOM 5048 N N . ALA B 1 305 ? -8.805 -36.812 -12.477 1 96.25 305 ALA B N 1
ATOM 5049 C CA . ALA B 1 305 ? -9.344 -35.781 -11.586 1 96.25 305 ALA B CA 1
ATOM 5050 C C . ALA B 1 305 ? -9.82 -34.562 -12.375 1 96.25 305 ALA B C 1
ATOM 5052 O O . ALA B 1 305 ? -9.469 -34.375 -13.539 1 96.25 305 ALA B O 1
ATOM 5053 N N . PRO B 1 306 ? -10.781 -33.75 -11.766 1 94.75 306 PRO B N 1
ATOM 5054 C CA . PRO B 1 306 ? -11.164 -32.469 -12.398 1 94.75 306 PRO B CA 1
ATOM 5055 C C . PRO B 1 306 ? -9.969 -31.547 -12.648 1 94.75 306 PRO B C 1
ATOM 5057 O O . PRO B 1 306 ? -8.93 -31.703 -12.008 1 94.75 306 PRO B O 1
ATOM 5060 N N . ALA B 1 307 ? -10.164 -30.609 -13.531 1 96.62 307 ALA B N 1
ATOM 5061 C CA . ALA B 1 307 ? -9.117 -29.656 -13.867 1 96.62 307 ALA B CA 1
ATOM 5062 C C . ALA B 1 307 ? -8.672 -28.875 -12.633 1 96.62 307 ALA B C 1
ATOM 5064 O O . ALA B 1 307 ? -9.477 -28.594 -11.75 1 96.62 307 ALA B O 1
ATOM 5065 N N . ALA B 1 308 ? -7.395 -28.594 -12.586 1 97.44 308 ALA B N 1
ATOM 5066 C CA . ALA B 1 308 ? -6.871 -27.766 -11.492 1 97.44 308 ALA B CA 1
ATOM 5067 C C . ALA B 1 308 ? -7.422 -26.344 -11.562 1 97.44 308 ALA B C 1
ATOM 5069 O O . ALA B 1 308 ? -7.555 -25.781 -12.648 1 97.44 308 ALA B O 1
ATOM 5070 N N . ARG B 1 309 ? -7.66 -25.703 -10.43 1 96.19 309 ARG B N 1
ATOM 5071 C CA . ARG B 1 309 ? -8.195 -24.359 -10.367 1 96.19 309 ARG B CA 1
ATOM 5072 C C . ARG B 1 309 ? -7.109 -23.328 -10.68 1 96.19 309 ARG B C 1
ATOM 5074 O O . ARG B 1 309 ? -7.41 -22.203 -11.086 1 96.19 309 ARG B O 1
ATOM 5081 N N . TYR B 1 310 ? -5.895 -23.688 -10.445 1 97.88 310 TYR B N 1
ATOM 5082 C CA . TYR B 1 310 ? -4.758 -22.797 -10.641 1 97.88 310 TYR B CA 1
ATOM 5083 C C . TYR B 1 310 ? -4.152 -22.969 -12.023 1 97.88 310 TYR B C 1
ATOM 5085 O O . TYR B 1 310 ? -4.457 -23.938 -12.719 1 97.88 310 TYR B O 1
ATOM 5093 N N . PHE B 1 311 ? -3.395 -22 -12.516 1 98.31 311 PHE B N 1
ATOM 5094 C CA . PHE B 1 311 ? -2.619 -22.188 -13.734 1 98.31 311 PHE B CA 1
ATOM 5095 C C . PHE B 1 311 ? -1.228 -22.719 -13.414 1 98.31 311 PHE B C 1
ATOM 5097 O O . PHE B 1 311 ? -0.826 -22.75 -12.242 1 98.31 311 PHE B O 1
ATOM 5104 N N . THR B 1 312 ? -0.521 -23.203 -14.391 1 98.69 312 THR B N 1
ATOM 5105 C CA . THR B 1 312 ? 0.87 -23.641 -14.32 1 98.69 312 THR B CA 1
ATOM 5106 C C . THR B 1 312 ? 1.661 -23.109 -15.516 1 98.69 312 THR B C 1
ATOM 5108 O O . THR B 1 312 ? 1.096 -22.484 -16.406 1 98.69 312 THR B O 1
ATOM 5111 N N . ASP B 1 313 ? 2.934 -23.391 -15.484 1 98.81 313 ASP B N 1
ATOM 5112 C CA . ASP B 1 313 ? 3.791 -22.984 -16.594 1 98.81 313 ASP B CA 1
ATOM 5113 C C . ASP B 1 313 ? 3.41 -23.703 -17.875 1 98.81 313 ASP B C 1
ATOM 5115 O O . ASP B 1 313 ? 3.885 -23.344 -18.953 1 98.81 313 ASP B O 1
ATOM 5119 N N . ALA B 1 314 ? 2.545 -24.672 -17.797 1 98.81 314 ALA B N 1
ATOM 5120 C CA . ALA B 1 314 ? 2.049 -25.312 -19 1 98.81 314 ALA B CA 1
ATOM 5121 C C . ALA B 1 314 ? 1.393 -24.312 -19.938 1 98.81 314 ALA B C 1
ATOM 5123 O O . ALA B 1 314 ? 1.356 -24.5 -21.156 1 98.81 314 ALA B O 1
ATOM 5124 N N . SER B 1 315 ? 0.856 -23.234 -19.344 1 98.62 315 SER B N 1
ATOM 5125 C CA . SER B 1 315 ? 0.251 -22.188 -20.156 1 98.62 315 SER B CA 1
ATOM 5126 C C . SER B 1 315 ? 1.252 -21.609 -21.156 1 98.62 315 SER B C 1
ATOM 5128 O O . SER B 1 315 ? 0.863 -21.078 -22.188 1 98.62 315 SER B O 1
ATOM 5130 N N . ALA B 1 316 ? 2.52 -21.641 -20.844 1 98.44 316 ALA B N 1
ATOM 5131 C CA . ALA B 1 316 ? 3.582 -21.219 -21.75 1 98.44 316 ALA B CA 1
ATOM 5132 C C . ALA B 1 316 ? 4.227 -22.422 -22.438 1 98.44 316 ALA B C 1
ATOM 5134 O O . ALA B 1 316 ? 4.305 -22.469 -23.672 1 98.44 316 ALA B O 1
ATOM 5135 N N . LEU B 1 317 ? 4.555 -23.453 -21.688 1 98.75 317 LEU B N 1
ATOM 5136 C CA . LEU B 1 317 ? 5.43 -24.531 -22.141 1 98.75 317 LEU B CA 1
ATOM 5137 C C . LEU B 1 317 ? 4.699 -25.469 -23.094 1 98.75 317 LEU B C 1
ATOM 5139 O O . LEU B 1 317 ? 5.293 -25.969 -24.047 1 98.75 317 LEU B O 1
ATOM 5143 N N . SER B 1 318 ? 3.418 -25.734 -22.844 1 98.56 318 SER B N 1
ATOM 5144 C CA . SER B 1 318 ? 2.713 -26.672 -23.703 1 98.56 318 SER B CA 1
ATOM 5145 C C . SER B 1 318 ? 2.68 -26.172 -25.141 1 98.56 318 SER B C 1
ATOM 5147 O O . SER B 1 318 ? 2.74 -26.969 -26.094 1 98.56 318 SER B O 1
ATOM 5149 N N . PHE B 1 319 ? 2.615 -24.875 -25.297 1 97.5 319 PHE B N 1
ATOM 5150 C CA . PHE B 1 319 ? 2.594 -24.281 -26.625 1 97.5 319 PHE B CA 1
ATOM 5151 C C . PHE B 1 319 ? 4 -24.188 -27.203 1 97.5 319 PHE B C 1
ATOM 5153 O O . PHE B 1 319 ? 4.195 -24.391 -28.406 1 97.5 319 PHE B O 1
ATOM 5160 N N . LEU B 1 320 ? 4.938 -23.859 -26.328 1 97.88 320 LEU B N 1
ATOM 5161 C CA . LEU B 1 320 ? 6.332 -23.797 -26.75 1 97.88 320 LEU B CA 1
ATOM 5162 C C . LEU B 1 320 ? 6.797 -25.141 -27.297 1 97.88 320 LEU B C 1
ATOM 5164 O O . LEU B 1 320 ? 7.566 -25.203 -28.25 1 97.88 320 LEU B O 1
ATOM 5168 N N . LEU B 1 321 ? 6.312 -26.219 -26.703 1 98.12 321 LEU B N 1
ATOM 5169 C CA . LEU B 1 321 ? 6.789 -27.562 -27 1 98.12 321 LEU B CA 1
ATOM 5170 C C . LEU B 1 321 ? 6.074 -28.125 -28.219 1 98.12 321 LEU B C 1
ATOM 5172 O O . LEU B 1 321 ? 6.512 -29.125 -28.797 1 98.12 321 LEU B O 1
ATOM 5176 N N . ALA B 1 322 ? 5.016 -27.5 -28.562 1 96.81 322 ALA B N 1
ATOM 5177 C CA . ALA B 1 322 ? 4.227 -28 -29.688 1 96.81 322 ALA B CA 1
ATOM 5178 C C . ALA B 1 322 ? 4.914 -27.703 -31.016 1 96.81 322 ALA B C 1
ATOM 5180 O O . ALA B 1 322 ? 5.641 -26.719 -31.141 1 96.81 322 ALA B O 1
ATOM 5181 N N . THR B 1 323 ? 4.629 -28.594 -31.953 1 93.94 323 THR B N 1
ATOM 5182 C CA . THR B 1 323 ? 5.195 -28.406 -33.281 1 93.94 323 THR B CA 1
ATOM 5183 C C . THR B 1 323 ? 4.113 -28.016 -34.281 1 93.94 323 THR B C 1
ATOM 5185 O O . THR B 1 323 ? 4.414 -27.625 -35.406 1 93.94 323 THR B O 1
ATOM 5188 N N . ASP B 1 324 ? 2.904 -28.141 -33.969 1 89.62 324 ASP B N 1
ATOM 5189 C CA . ASP B 1 324 ? 1.808 -27.922 -34.906 1 89.62 324 ASP B CA 1
ATOM 5190 C C . ASP B 1 324 ? 1.024 -26.656 -34.531 1 89.62 324 ASP B C 1
ATOM 5192 O O . ASP B 1 324 ? -0.065 -26.422 -35.062 1 89.62 324 ASP B O 1
ATOM 5196 N N . GLY B 1 325 ? 1.444 -25.812 -33.75 1 86.06 325 GLY B N 1
ATOM 5197 C CA . GLY B 1 325 ? 0.801 -24.562 -33.375 1 86.06 325 GLY B CA 1
ATOM 5198 C C . GLY B 1 325 ? -0.224 -24.719 -32.281 1 86.06 325 GLY B C 1
ATOM 5199 O O . GLY B 1 325 ? -0.828 -23.734 -31.844 1 86.06 325 GLY B O 1
ATOM 5200 N N . GLY B 1 326 ? -0.492 -25.906 -31.812 1 92.31 326 GLY B N 1
ATOM 5201 C CA . GLY B 1 326 ? -1.362 -26.141 -30.672 1 92.31 326 GLY B CA 1
ATOM 5202 C C . GLY B 1 326 ? -0.604 -26.312 -29.375 1 92.31 326 GLY B C 1
ATOM 5203 O O . GLY B 1 326 ? 0.351 -25.594 -29.094 1 92.31 326 GLY B O 1
ATOM 5204 N N . ALA B 1 327 ? -1.15 -27.062 -28.531 1 96.19 327 ALA B N 1
ATOM 5205 C CA . ALA B 1 327 ? -0.511 -27.438 -27.281 1 96.19 327 ALA B CA 1
ATOM 5206 C C . ALA B 1 327 ? -0.214 -28.938 -27.234 1 96.19 327 ALA B C 1
ATOM 5208 O O . ALA B 1 327 ? -0.952 -29.734 -27.812 1 96.19 327 ALA B O 1
ATOM 5209 N N . VAL B 1 328 ? 0.842 -29.328 -26.688 1 98.12 328 VAL B N 1
ATOM 5210 C CA . VAL B 1 328 ? 1.13 -30.75 -26.531 1 98.12 328 VAL B CA 1
ATOM 5211 C C . VAL B 1 328 ? 0.245 -31.344 -25.438 1 98.12 328 VAL B C 1
ATOM 5213 O O . VAL B 1 328 ? -0.229 -30.609 -24.547 1 98.12 328 VAL B O 1
ATOM 5216 N N . PRO B 1 329 ? 0.007 -32.656 -25.5 1 98.31 329 PRO B N 1
ATOM 5217 C CA . PRO B 1 329 ? -0.685 -33.281 -24.359 1 98.31 329 PRO B CA 1
ATOM 5218 C C . PRO B 1 329 ? 0.014 -33 -23.031 1 98.31 329 PRO B C 1
ATOM 5220 O O . PRO B 1 329 ? 1.232 -33.188 -22.922 1 98.31 329 PRO B O 1
ATOM 5223 N N . THR B 1 330 ? -0.777 -32.531 -22.094 1 98.69 330 THR B N 1
ATOM 5224 C CA . THR B 1 330 ? -0.239 -32.094 -20.812 1 98.69 330 THR B CA 1
ATOM 5225 C C . THR B 1 330 ? -1.027 -32.688 -19.656 1 98.69 330 THR B C 1
ATOM 5227 O O . THR B 1 330 ? -2.258 -32.75 -19.688 1 98.69 330 THR B O 1
ATOM 5230 N N . VAL B 1 331 ? -0.317 -33.219 -18.672 1 98.75 331 VAL B N 1
ATOM 5231 C CA . VAL B 1 331 ? -0.949 -33.625 -17.422 1 98.75 331 VAL B CA 1
ATOM 5232 C C . VAL B 1 331 ? -0.278 -32.938 -16.234 1 98.75 331 VAL B C 1
ATOM 5234 O O . VAL B 1 331 ? 0.892 -32.562 -16.312 1 98.75 331 VAL B O 1
ATOM 5237 N N . ILE B 1 332 ? -0.997 -32.688 -15.203 1 98.88 332 ILE B N 1
ATOM 5238 C CA . ILE B 1 332 ? -0.502 -32.156 -13.93 1 98.88 332 ILE B CA 1
ATOM 5239 C C . ILE B 1 332 ? -0.544 -33.281 -12.883 1 98.88 332 ILE B C 1
ATOM 5241 O O . ILE B 1 332 ? -1.586 -33.906 -12.672 1 98.88 332 ILE B O 1
ATOM 5245 N N . LEU B 1 333 ? 0.583 -33.531 -12.312 1 98.88 333 LEU B N 1
ATOM 5246 C CA . LEU B 1 333 ? 0.718 -34.625 -11.352 1 98.88 333 LEU B CA 1
ATOM 5247 C C . LEU B 1 333 ? 1.914 -34.375 -10.43 1 98.88 333 LEU B C 1
ATOM 5249 O O . LEU B 1 333 ? 3.064 -34.5 -10.859 1 98.88 333 LEU B O 1
ATOM 5253 N N . GLY B 1 334 ? 1.638 -34.031 -9.188 1 98.75 334 GLY B N 1
ATOM 5254 C CA . GLY B 1 334 ? 2.689 -33.844 -8.203 1 98.75 334 GLY B CA 1
ATOM 5255 C C . GLY B 1 334 ? 2.238 -34.125 -6.777 1 98.75 334 GLY B C 1
ATOM 5256 O O . GLY B 1 334 ? 1.039 -34.219 -6.512 1 98.75 334 GLY B O 1
ATOM 5257 N N . PRO B 1 335 ? 3.123 -34.219 -5.891 1 98.81 335 PRO B N 1
ATOM 5258 C CA . PRO B 1 335 ? 2.83 -34.75 -4.555 1 98.81 335 PRO B CA 1
ATOM 5259 C C . PRO B 1 335 ? 2.207 -33.688 -3.639 1 98.81 335 PRO B C 1
ATOM 5261 O O . PRO B 1 335 ? 1.604 -34.031 -2.619 1 98.81 335 PRO B O 1
ATOM 5264 N N . GLY B 1 336 ? 2.379 -32.438 -3.91 1 98.56 336 GLY B N 1
ATOM 5265 C CA . GLY B 1 336 ? 1.893 -31.406 -3.018 1 98.56 336 GLY B CA 1
ATOM 5266 C C . GLY B 1 336 ? 0.381 -31.391 -2.895 1 98.56 336 GLY B C 1
ATOM 5267 O O . GLY B 1 336 ? -0.323 -31.953 -3.727 1 98.56 336 GLY B O 1
ATOM 5268 N N . GLU B 1 337 ? -0.086 -30.719 -1.844 1 97.62 337 GLU B N 1
ATOM 5269 C CA . GLU B 1 337 ? -1.51 -30.516 -1.597 1 97.62 337 GLU B CA 1
ATOM 5270 C C . GLU B 1 337 ? -1.982 -29.172 -2.166 1 97.62 337 GLU B C 1
ATOM 5272 O O . GLU B 1 337 ? -1.474 -28.125 -1.788 1 97.62 337 GLU B O 1
ATOM 5277 N N . PRO B 1 338 ? -3.027 -29.25 -3.039 1 97.5 338 PRO B N 1
ATOM 5278 C CA . PRO B 1 338 ? -3.49 -28 -3.633 1 97.5 338 PRO B CA 1
ATOM 5279 C C . PRO B 1 338 ? -3.943 -26.984 -2.586 1 97.5 338 PRO B C 1
ATOM 5281 O O . PRO B 1 338 ? -3.713 -25.781 -2.746 1 97.5 338 PRO B O 1
ATOM 5284 N N . ASP B 1 339 ? -4.527 -27.422 -1.471 1 96.44 339 ASP B N 1
ATOM 5285 C CA . ASP B 1 339 ? -5.078 -26.516 -0.461 1 96.44 339 ASP B CA 1
ATOM 5286 C C . ASP B 1 339 ? -3.975 -25.953 0.433 1 96.44 339 ASP B C 1
ATOM 5288 O O . ASP B 1 339 ? -4.23 -25.094 1.271 1 96.44 339 ASP B O 1
ATOM 5292 N N . GLN B 1 340 ? -2.723 -26.391 0.232 1 97.25 340 GLN B N 1
ATOM 5293 C CA . GLN B 1 340 ? -1.58 -25.906 0.999 1 97.25 340 GLN B CA 1
ATOM 5294 C C . GLN B 1 340 ? -0.852 -24.797 0.255 1 97.25 340 GLN B C 1
ATOM 5296 O O . GLN B 1 340 ? 0.063 -24.172 0.8 1 97.25 340 GLN B O 1
ATOM 5301 N N . CYS B 1 341 ? -1.349 -24.516 -0.94 1 97.5 341 CYS B N 1
ATOM 5302 C CA . CYS B 1 341 ? -0.693 -23.484 -1.734 1 97.5 341 CYS B CA 1
ATOM 5303 C C . CYS B 1 341 ? -0.947 -22.109 -1.146 1 97.5 341 CYS B C 1
ATOM 5305 O O . CYS B 1 341 ? -2.094 -21.734 -0.875 1 97.5 341 CYS B O 1
ATOM 5307 N N . HIS B 1 342 ? 0.113 -21.359 -0.922 1 97.44 342 HIS B N 1
ATOM 5308 C CA . HIS B 1 342 ? 0.107 -19.938 -0.57 1 97.44 342 HIS B CA 1
ATOM 5309 C C . HIS B 1 342 ? -0.366 -19.734 0.865 1 97.44 342 HIS B C 1
ATOM 5311 O O . HIS B 1 342 ? -0.782 -18.625 1.232 1 97.44 342 HIS B O 1
ATOM 5317 N N . VAL B 1 343 ? -0.396 -20.781 1.719 1 97.06 343 VAL B N 1
ATOM 5318 C CA . VAL B 1 343 ? -0.815 -20.625 3.107 1 97.06 343 VAL B CA 1
ATOM 5319 C C . VAL B 1 343 ? 0.393 -20.75 4.031 1 97.06 343 VAL B C 1
ATOM 5321 O O . VAL B 1 343 ? 1.429 -21.297 3.633 1 97.06 343 VAL B O 1
ATOM 5324 N N . ALA B 1 344 ? 0.272 -20.25 5.246 1 97.19 344 ALA B N 1
ATOM 5325 C CA . ALA B 1 344 ? 1.313 -20.438 6.25 1 97.19 344 ALA B CA 1
ATOM 5326 C C . ALA B 1 344 ? 1.394 -21.891 6.695 1 97.19 344 ALA B C 1
ATOM 5328 O O . ALA B 1 344 ? 0.4 -22.625 6.633 1 97.19 344 ALA B O 1
ATOM 5329 N N . ASN B 1 345 ? 2.609 -22.266 7.07 1 98.31 345 ASN B N 1
ATOM 5330 C CA . ASN B 1 345 ? 2.865 -23.625 7.52 1 98.31 345 ASN B CA 1
ATOM 5331 C C . ASN B 1 345 ? 2.541 -24.641 6.43 1 98.31 345 ASN B C 1
ATOM 5333 O O . ASN B 1 345 ? 1.973 -25.703 6.711 1 98.31 345 ASN B O 1
ATOM 5337 N N . GLU B 1 346 ? 2.828 -24.203 5.25 1 98.62 346 GLU B N 1
ATOM 5338 C CA . GLU B 1 346 ? 2.699 -25.078 4.094 1 98.62 346 GLU B CA 1
ATOM 5339 C C . GLU B 1 346 ? 3.436 -26.406 4.316 1 98.62 346 GLU B C 1
ATOM 5341 O O . GLU B 1 346 ? 4.535 -26.422 4.875 1 98.62 346 GLU B O 1
ATOM 5346 N N . TRP B 1 347 ? 2.846 -27.516 3.875 1 98.69 347 TRP B N 1
ATOM 5347 C CA . TRP B 1 347 ? 3.506 -28.797 4.07 1 98.69 347 TRP B CA 1
ATOM 5348 C C . TRP B 1 347 ? 3.197 -29.75 2.918 1 98.69 347 TRP B C 1
ATOM 5350 O O . TRP B 1 347 ? 2.268 -29.516 2.143 1 98.69 347 TRP B O 1
ATOM 5360 N N . CYS B 1 348 ? 4.027 -30.719 2.744 1 98.75 348 CYS B N 1
ATOM 5361 C CA . CYS B 1 348 ? 3.846 -31.844 1.824 1 98.75 348 CYS B CA 1
ATOM 5362 C C . CYS B 1 348 ? 4.023 -33.188 2.543 1 98.75 348 CYS B C 1
ATOM 5364 O O . CYS B 1 348 ? 4.895 -33.312 3.402 1 98.75 348 CYS B O 1
ATOM 5366 N N . SER B 1 349 ? 3.203 -34.156 2.229 1 98.81 349 SER B N 1
ATOM 5367 C CA . SER B 1 349 ? 3.361 -35.531 2.758 1 98.81 349 SER B CA 1
ATOM 5368 C C . SER B 1 349 ? 4.66 -36.156 2.271 1 98.81 349 SER B C 1
ATOM 5370 O O . SER B 1 349 ? 4.93 -36.188 1.069 1 98.81 349 SER B O 1
ATOM 5372 N N . VAL B 1 350 ? 5.469 -36.656 3.227 1 98.75 350 VAL B N 1
ATOM 5373 C CA . VAL B 1 350 ? 6.703 -37.344 2.879 1 98.75 350 VAL B CA 1
ATOM 5374 C C . VAL B 1 350 ? 6.387 -38.594 2.086 1 98.75 350 VAL B C 1
ATOM 5376 O O . VAL B 1 350 ? 7.082 -38.938 1.122 1 98.75 350 VAL B O 1
ATOM 5379 N N . GLU B 1 351 ? 5.355 -39.219 2.48 1 98.38 351 GLU B N 1
ATOM 5380 C CA . GLU B 1 351 ? 4.922 -40.406 1.772 1 98.38 351 GLU B CA 1
ATOM 5381 C C . GLU B 1 351 ? 4.551 -40.094 0.327 1 98.38 351 GLU B C 1
ATOM 5383 O O . GLU B 1 351 ? 4.965 -40.812 -0.596 1 98.38 351 GLU B O 1
ATOM 5388 N N . LYS B 1 352 ? 3.781 -39.062 0.138 1 98.56 352 LYS B N 1
ATOM 5389 C CA . LYS B 1 352 ? 3.373 -38.688 -1.213 1 98.56 352 LYS B CA 1
ATOM 5390 C C . LYS B 1 352 ? 4.57 -38.25 -2.045 1 98.56 352 LYS B C 1
ATOM 5392 O O . LYS B 1 352 ? 4.609 -38.469 -3.258 1 98.56 352 LYS B O 1
ATOM 5397 N N . LEU B 1 353 ? 5.48 -37.625 -1.347 1 98.75 353 LEU B N 1
ATOM 5398 C CA . LEU B 1 353 ? 6.719 -37.219 -2.008 1 98.75 353 LEU B CA 1
ATOM 5399 C C . LEU B 1 353 ? 7.453 -38.438 -2.564 1 98.75 353 LEU B C 1
ATOM 5401 O O . LEU B 1 353 ? 7.836 -38.469 -3.738 1 98.75 353 LEU B O 1
ATOM 5405 N N . ARG B 1 354 ? 7.656 -39.438 -1.811 1 98.44 354 ARG B N 1
ATOM 5406 C CA . ARG B 1 354 ? 8.336 -40.656 -2.242 1 98.44 354 ARG B CA 1
ATOM 5407 C C . ARG B 1 354 ? 7.523 -41.406 -3.305 1 98.44 354 ARG B C 1
ATOM 5409 O O . ARG B 1 354 ? 8.086 -41.938 -4.254 1 98.44 354 ARG B O 1
ATOM 5416 N N . GLU B 1 355 ? 6.258 -41.375 -3.098 1 98.25 355 GLU B N 1
ATOM 5417 C CA . GLU B 1 355 ? 5.363 -41.969 -4.078 1 98.25 355 GLU B CA 1
ATOM 5418 C C . GLU B 1 355 ? 5.5 -41.312 -5.441 1 98.25 355 GLU B C 1
ATOM 5420 O O . GLU B 1 355 ? 5.465 -41.969 -6.477 1 98.25 355 GLU B O 1
ATOM 5425 N N . ALA B 1 356 ? 5.566 -40.031 -5.441 1 98.62 356 ALA B N 1
ATOM 5426 C CA . ALA B 1 356 ? 5.719 -39.312 -6.695 1 98.62 356 ALA B CA 1
ATOM 5427 C C . ALA B 1 356 ? 6.969 -39.75 -7.445 1 98.62 356 ALA B C 1
ATOM 5429 O O . ALA B 1 356 ? 6.941 -39.938 -8.664 1 98.62 356 ALA B O 1
ATOM 5430 N N . VAL B 1 357 ? 8.102 -39.938 -6.723 1 98.5 357 VAL B N 1
ATOM 5431 C CA . VAL B 1 357 ? 9.336 -40.406 -7.34 1 98.5 357 VAL B CA 1
ATOM 5432 C C . VAL B 1 357 ? 9.078 -41.75 -8.055 1 98.5 357 VAL B C 1
ATOM 5434 O O . VAL B 1 357 ? 9.477 -41.938 -9.211 1 98.5 357 VAL B O 1
ATOM 5437 N N . GLU B 1 358 ? 8.383 -42.594 -7.398 1 98.12 358 GLU B N 1
ATOM 5438 C CA . GLU B 1 358 ? 8.094 -43.906 -7.953 1 98.12 358 GLU B CA 1
ATOM 5439 C C . GLU B 1 358 ? 7.184 -43.812 -9.172 1 98.12 358 GLU B C 1
ATOM 5441 O O . GLU B 1 358 ? 7.383 -44.531 -10.164 1 98.12 358 GLU B O 1
ATOM 5446 N N . ILE B 1 359 ? 6.195 -42.969 -9.07 1 98.31 359 ILE B N 1
ATOM 5447 C CA . ILE B 1 359 ? 5.27 -42.781 -10.18 1 98.31 359 ILE B CA 1
ATOM 5448 C C . ILE B 1 359 ? 6.027 -42.281 -11.398 1 98.31 359 ILE B C 1
ATOM 5450 O O . ILE B 1 359 ? 5.875 -42.812 -12.5 1 98.31 359 ILE B O 1
ATOM 5454 N N . TYR B 1 360 ? 6.824 -41.25 -11.203 1 98.31 360 TYR B N 1
ATOM 5455 C CA . TYR B 1 360 ? 7.598 -40.688 -12.305 1 98.31 360 TYR B CA 1
ATOM 5456 C C . TYR B 1 360 ? 8.531 -41.719 -12.898 1 98.31 360 TYR B C 1
ATOM 5458 O O . TYR B 1 360 ? 8.695 -41.812 -14.117 1 98.31 360 TYR B O 1
ATOM 5466 N N . ARG B 1 361 ? 9.172 -42.562 -12.039 1 96.06 361 ARG B N 1
ATOM 5467 C CA . ARG B 1 361 ? 10.039 -43.625 -12.516 1 96.06 361 ARG B CA 1
ATOM 5468 C C . ARG B 1 361 ? 9.297 -44.531 -13.492 1 96.06 361 ARG B C 1
ATOM 5470 O O . ARG B 1 361 ? 9.82 -44.875 -14.562 1 96.06 361 ARG B O 1
ATOM 5477 N N . VAL B 1 362 ? 8.102 -44.938 -13.109 1 96.75 362 VAL B N 1
ATOM 5478 C CA . VAL B 1 362 ? 7.324 -45.844 -13.938 1 96.75 362 VAL B CA 1
ATOM 5479 C C . VAL B 1 362 ? 6.91 -45.125 -15.234 1 96.75 362 VAL B C 1
ATOM 5481 O O . VAL B 1 362 ? 6.961 -45.75 -16.312 1 96.75 362 VAL B O 1
ATOM 5484 N N . ILE B 1 363 ? 6.469 -43.875 -15.141 1 97.06 363 ILE B N 1
ATOM 5485 C CA . ILE B 1 363 ? 6.082 -43.125 -16.312 1 97.06 363 ILE B CA 1
ATOM 5486 C C . ILE B 1 363 ? 7.258 -43.031 -17.281 1 97.06 363 ILE B C 1
ATOM 5488 O O . ILE B 1 363 ? 7.102 -43.25 -18.484 1 97.06 363 ILE B O 1
ATOM 5492 N N . LEU B 1 364 ? 8.438 -42.719 -16.734 1 95.69 364 LEU B N 1
ATOM 5493 C CA . LEU B 1 364 ? 9.641 -42.594 -17.547 1 95.69 364 LEU B CA 1
ATOM 5494 C C . LEU B 1 364 ? 9.984 -43.938 -18.203 1 95.69 364 LEU B C 1
ATOM 5496 O O . LEU B 1 364 ? 10.336 -43.969 -19.391 1 95.69 364 LEU B O 1
ATOM 5500 N N . ASN B 1 365 ? 9.867 -45 -17.453 1 92.88 365 ASN B N 1
ATOM 5501 C CA . ASN B 1 365 ? 10.133 -46.312 -18 1 92.88 365 ASN B CA 1
ATOM 5502 C C . ASN B 1 365 ? 9.164 -46.656 -19.141 1 92.88 365 ASN B C 1
ATOM 5504 O O . ASN B 1 365 ? 9.57 -47.156 -20.172 1 92.88 365 ASN B O 1
ATOM 5508 N N . ARG B 1 366 ? 7.934 -46.375 -18.922 1 92.62 366 ARG B N 1
ATOM 5509 C CA . ARG B 1 366 ? 6.922 -46.688 -19.938 1 92.62 366 ARG B CA 1
ATOM 5510 C C . ARG B 1 366 ? 7.141 -45.812 -21.172 1 92.62 366 ARG B C 1
ATOM 5512 O O . ARG B 1 366 ? 6.973 -46.312 -22.297 1 92.62 366 ARG B O 1
ATOM 5519 N N . TRP B 1 367 ? 7.449 -44.594 -20.984 1 93.12 367 TRP B N 1
ATOM 5520 C CA . TRP B 1 367 ? 7.691 -43.688 -22.109 1 93.12 367 TRP B CA 1
ATOM 5521 C C . TRP B 1 367 ? 8.883 -44.125 -22.938 1 93.12 367 TRP B C 1
ATOM 5523 O O . TRP B 1 367 ? 8.844 -44.094 -24.172 1 93.12 367 TRP B O 1
ATOM 5533 N N . CYS B 1 368 ? 9.922 -44.656 -22.312 1 88.25 368 CYS B N 1
ATOM 5534 C CA . CYS B 1 368 ? 11.164 -44.969 -23 1 88.25 368 CYS B CA 1
ATOM 5535 C C . CYS B 1 368 ? 11.211 -46.438 -23.391 1 88.25 368 CYS B C 1
ATOM 5537 O O . CYS B 1 368 ? 12.148 -46.875 -24.047 1 88.25 368 CYS B O 1
ATOM 5539 N N . ASP B 1 369 ? 10.242 -47.188 -22.906 1 79.12 369 ASP B N 1
ATOM 5540 C CA . ASP B 1 369 ? 10.195 -48.594 -23.297 1 79.12 369 ASP B CA 1
ATOM 5541 C C . ASP B 1 369 ? 9.672 -48.75 -24.734 1 79.12 369 ASP B C 1
ATOM 5543 O O . ASP B 1 369 ? 8.781 -48 -25.156 1 79.12 369 ASP B O 1
ATOM 5547 N N . GLU B 1 370 ? 10.547 -48.906 -25.812 1 58.84 370 GLU B N 1
ATOM 5548 C CA . GLU B 1 370 ? 10.328 -49.062 -27.234 1 58.84 370 GLU B CA 1
ATOM 5549 C C . GLU B 1 370 ? 9.047 -49.812 -27.531 1 58.84 370 GLU B C 1
ATOM 5551 O O . GLU B 1 370 ? 8.414 -49.625 -28.562 1 58.84 370 GLU B O 1
ATOM 5556 N N . SER B 1 371 ? 8.672 -50.812 -26.797 1 52.06 371 SER B N 1
ATOM 5557 C CA . SER B 1 371 ? 7.523 -51.594 -27.203 1 52.06 371 SER B CA 1
ATOM 5558 C C . SER B 1 371 ? 6.215 -50.844 -27 1 52.06 371 SER B C 1
ATOM 5560 O O . SER B 1 371 ? 5.145 -51.344 -27.359 1 52.06 371 SER B O 1
ATOM 5562 N N . SER B 1 372 ? 6.277 -49.781 -26.312 1 49.75 372 SER B N 1
ATOM 5563 C CA . SER B 1 372 ? 5.035 -49.062 -26 1 49.75 372 SER B CA 1
ATOM 5564 C C . SER B 1 372 ? 4.52 -48.312 -27.219 1 49.75 372 SER B C 1
ATOM 5566 O O . SER B 1 372 ? 5.164 -47.344 -27.672 1 49.75 372 SER B O 1
ATOM 5568 N N . ASP B 1 373 ? 4.035 -48.938 -28.234 1 45.25 373 ASP B N 1
ATOM 5569 C CA . ASP B 1 373 ? 3.348 -48.375 -29.391 1 45.25 373 ASP B CA 1
ATOM 5570 C C . ASP B 1 373 ? 2.381 -47.281 -28.969 1 45.25 373 ASP B C 1
ATOM 5572 O O . ASP B 1 373 ? 1.31 -47.562 -28.438 1 45.25 373 ASP B O 1
ATOM 5576 N N . LEU B 1 374 ? 2.832 -46.125 -28.547 1 49.22 374 LEU B N 1
ATOM 5577 C CA . LEU B 1 374 ? 1.866 -45.062 -28.359 1 49.22 374 LEU B CA 1
ATOM 5578 C C . LEU B 1 374 ? 0.998 -44.875 -29.594 1 49.22 374 LEU B C 1
ATOM 5580 O O . LEU B 1 374 ? 0.109 -44.031 -29.609 1 49.22 374 LEU B O 1
ATOM 5584 N N . ALA B 1 375 ? 1.461 -45.281 -30.906 1 43 375 ALA B N 1
ATOM 5585 C CA . ALA B 1 375 ? 0.708 -45.188 -32.156 1 43 375 ALA B CA 1
ATOM 5586 C C . ALA B 1 375 ? -0.515 -46.094 -32.125 1 43 375 ALA B C 1
ATOM 5588 O O . ALA B 1 375 ? -1.167 -46.312 -33.156 1 43 375 ALA B O 1
ATOM 5589 N N . GLY B 1 376 ? -0.982 -46.75 -31.062 1 33.47 376 GLY B N 1
ATOM 5590 C CA . GLY B 1 376 ? -2.246 -47.375 -31.406 1 33.47 376 GLY B CA 1
ATOM 5591 C C . GLY B 1 376 ? -3.359 -46.375 -31.672 1 33.47 376 GLY B C 1
ATOM 5592 O O . GLY B 1 376 ? -3.314 -45.25 -31.172 1 33.47 376 GLY B O 1
#

Solvent-accessible surface area (backbone atoms only — not comparable to full-atom values): 36094 Å² total; per-residue (Å²): 130,87,70,51,49,69,59,47,28,38,56,58,22,45,51,75,15,57,88,40,50,22,26,63,55,31,52,55,53,44,53,53,33,38,75,22,65,30,52,68,49,78,41,77,63,49,96,53,24,27,19,28,34,32,35,42,70,40,68,42,17,46,30,39,33,34,43,57,38,38,74,84,80,64,69,88,66,32,94,56,61,49,46,47,56,42,75,58,93,51,35,34,30,14,53,28,27,8,48,18,37,35,15,39,26,22,51,50,44,25,47,24,61,54,49,59,42,96,63,87,24,48,18,40,28,40,42,38,31,22,40,44,90,74,65,26,52,27,42,66,58,59,54,68,87,70,52,75,40,64,24,39,38,39,33,18,43,35,42,60,54,33,42,17,36,26,23,15,11,38,44,28,33,41,34,36,24,66,42,31,41,11,29,20,54,42,46,85,74,28,35,51,7,42,46,51,49,18,49,18,44,40,43,53,61,67,57,77,82,57,61,71,32,89,67,46,39,62,40,38,64,18,72,2,28,38,41,21,39,88,40,44,55,28,26,9,36,37,21,40,36,29,36,21,28,24,34,32,82,85,58,57,65,66,62,52,52,51,52,49,48,63,52,41,33,90,69,42,47,77,42,81,74,39,81,40,54,45,44,79,35,60,82,81,36,61,66,52,49,52,48,30,51,26,27,46,76,67,75,40,73,51,59,78,46,66,36,39,50,46,66,60,50,56,51,35,44,27,41,61,24,27,80,81,82,48,62,34,55,39,37,35,44,8,23,3,36,61,88,31,28,69,32,70,72,13,32,18,42,50,62,40,36,56,46,39,22,52,41,48,39,43,36,51,49,53,64,31,37,77,84,56,66,73,80,114,130,90,69,53,50,69,59,48,27,37,56,57,22,46,51,75,15,57,88,38,49,22,27,62,55,30,49,55,53,44,52,54,34,40,75,22,64,29,52,67,49,76,41,76,62,49,95,52,24,27,20,28,34,34,36,41,68,41,68,43,17,46,32,40,34,34,42,56,37,37,75,85,80,63,69,88,68,32,92,56,61,48,44,48,54,42,76,59,91,51,35,34,30,13,51,28,25,8,46,19,37,34,14,40,26,23,50,52,45,25,48,25,60,55,49,60,44,94,65,84,27,48,19,40,30,40,43,38,31,21,38,45,90,74,66,26,51,27,43,66,57,59,55,69,88,71,52,74,39,64,24,38,38,40,33,18,43,38,41,60,54,32,41,16,35,26,23,16,11,38,43,26,32,40,35,38,23,68,41,32,42,11,29,20,54,42,46,86,74,28,34,50,7,42,46,52,48,19,50,18,46,40,43,53,62,66,56,77,84,57,61,70,32,85,70,47,40,62,40,36,63,18,72,3,28,40,41,22,40,88,41,44,55,29,26,8,35,37,20,40,35,28,36,21,30,25,34,32,82,86,59,58,68,65,61,53,51,53,52,48,47,63,51,40,32,92,70,41,46,78,42,81,74,40,80,40,54,44,46,79,35,59,81,81,36,62,68,51,47,52,48,30,51,27,26,47,75,68,74,39,73,50,59,79,45,66,35,39,51,47,65,61,49,53,52,37,44,28,42,61,24,28,79,80,81,49,62,34,57,37,37,35,43,10,24,4,38,62,90,30,27,67,33,70,70,12,32,17,42,49,62,39,34,55,48,37,23,54,42,48,40,42,38,52,48,52,64,30,38,79,82,58,64,74,81,112

Foldseek 3Di:
DQDDLLVLLQVLLLDQQAVAQLVVNQVVLVVLQVVLPWDKDWDDQDVRFTKIKTKDAAQAAAEEEAESHFHDDDVVQAPDDQSGWDDDAQKTWHTCQQRPSLLVSLLSSLNSVVSNDDFNFNMYMYIYFYCFVVFLSGLQPDDLVNHRFNYEYEYAHHDQQAKEQKAWKKWKKKKKFFKAKDFLVCLVVIGARQVLVVQLQVLLQPDDPADADDLHGGKDKDFDDKDFDDDPGMRTGMIMTMMMITHAQVDDVVVVVVVSDVSSDDRMDMDTDYTFHIGDADCPQLLLVLLLVLCVVLVHDSDHHGHHHDDGSQSRVQQSRHDPRDGHRYIYGHNHHPVLGPDHRRIGGNVSSVVSSSSSNSSRCLNGVVVNPSVD/DQDDLVVLLQVLLLDQQAVAQLVVNQVVLCVLQVVLPWDKDWDDQDVRFTKIKTKDAAQAAAEEEAESHFHDDDVVQAPDDQSGWDDDPQKTWHTCQQRPSLLVSLLSSLNSVVSNDDFNFNMYMYIYFYDFVVFLSGLQPDDLVNHRFNYEYEYAHHDQQAKEQKAWKKWKKKKKFFKAKDFLVCLVVMGARQVLVVQLQVLLQVDDPADADDLHGGKDKDFDDKDFDDDPGMRTGMIMTMMMITHAQVDDVVVVVVVSDVSSDDRMDMDTDYTFHIGDADCPQLLLVLLLVLCVVLVHDSDHHGHHHDDGSQSRVQQSRHDPRDGHRYIYGHNHHPVLGPDHRRIGGNVSSVVSSSSSNSSRCLNGVVVNPSVD

Sequence (752 aa):
MAVDVVELLSELIAADTVGKGERELSERCQAILTEAGMQSSLVEFEPGREQLVATVGGDEPLTLTGHLDVVPVNRDDWNSDPFEATIDGDKLTGRGASDMKSGVAALVVAVAEHAARDHDCRGVQVVLTAGEETGCTGAFEIPADAVRRGGPLLVAEPTQNKLVPGHKGGLWMRLQAHGVAAHGSAPDLGDNAVVKLSRAATALHDYSDWPDSDSFGLVTANVGVLRGGVQTNVVPDYAELLLDMRHGPSVEPESLRATVRELAGDQVEVEDSVVLPPIDTPSDDPFVGLVQEALRERSQDDAIAPAARYFTDASALSFLLATDGGAVPTVILGPGEPDQCHVANEWCSVEKLREAVEIYRVILNRWCDESSDLAGMAVDVVELLSELIAADTVGKGERELSERCQAILTEAGMQSSLVEFEPGREQLVATVGGDEPLTLTGHLDVVPVNRDDWNSDPFEATIDGDKLTGRGASDMKSGVAALVVAVAEHAARDHDCRGVQVVLTAGEETGCTGAFEIPADAVRRGGPLLVAEPTQNKLVPGHKGGLWMRLQAHGVAAHGSAPDLGDNAVVKLSRAATALHDYSDWPDSDSFGLVTANVGVLRGGVQTNVVPDYAELLLDMRHGPSVEPESLRATVRELAGDQVEVEDSVVLPPIDTPSDDPFVGLVQEALRERSQDDAIAPAARYFTDASALSFLLATDGGAVPTVILGPGEPDQCHVANEWCSVEKLREAVEIYRVILNRWCDESSDLAG

pLDDT: mean 95.63, std 8.4, range [33.47, 98.94]